Protein AF-0000000074014323 (afdb_homodimer)

pLDDT: mean 83.85, std 21.66, range [30.56, 98.88]

Radius of gyration: 38.54 Å; Cα contacts (8 Å, |Δi|>4): 521; chains: 2; bounding box: 103×103×105 Å

Secondary structure (DSSP, 8-state):
--HHHHHHHHTT-TT-EEEEEETTEEEEEEEEEETTTTEEEEEEE-SSSEEEEEE-HHHHHHHHHHTT---HHHHHHHHHHHHHHT-EEEEEETTEEEEEESSTTS-EEEEEEEPPHHHHHHHHHHHHHHHHHHHHHHHHHHHHHHHHHHHHHHHHHHHHHHHHHHT------------------------------------/--HHHHHHHHTT-TT-EEEEEETTEEEEEEEEEETTTTEEEEEEE-SSSEEEEEE-HHHHHHHHHHTT---HHHHHHHHHHHHHHT-EEEEEETTEEEEEESSTTS-EEEEEEEPPHHHHHHHHHHHHHHHHHHHHHHHHHHHHHHHHHHHHHHHHHHHHHHHHHHT------------------------------------

Nearest PDB structures (foldseek):
  3wtf-assembly1_B  TM=8.324E-01  e=3.194E-08  Homo sapiens
  3wtd-assembly1_B  TM=8.122E-01  e=1.272E-07  Homo sapiens
  8bhy-assembly1_M  TM=8.132E-01  e=3.018E-06  Homo sapiens
  7m3p-assembly1_A  TM=5.868E-01  e=3.018E-06  Homo sapiens
  6hxy-assembly1_B-2  TM=6.536E-01  e=4.786E-05  Danio rerio

Solvent-accessible surface area (backbone atoms only — not comparable to full-atom values): 23225 Å² total; per-residue (Å²): 130,54,71,59,46,50,51,34,53,72,48,58,49,40,71,41,70,43,76,44,75,60,87,94,42,54,34,41,36,37,31,35,66,38,78,91,77,55,23,43,32,46,37,39,28,57,53,76,56,34,27,36,38,75,31,40,69,69,51,47,52,52,57,27,55,76,69,74,40,87,48,65,70,58,50,42,41,51,50,40,52,21,49,74,69,62,33,60,49,75,48,78,61,92,62,35,32,37,40,36,41,34,55,90,95,68,49,45,78,42,78,22,32,59,48,51,73,70,53,32,46,51,52,46,30,50,51,45,54,49,34,53,51,48,34,54,50,44,52,52,51,37,52,52,52,50,50,52,39,52,51,53,53,52,52,50,54,51,53,54,52,48,51,55,56,64,67,56,60,77,74,75,72,75,71,73,76,72,78,78,69,84,68,76,80,75,76,76,70,83,74,78,79,78,78,77,82,77,80,82,82,77,132,130,54,72,59,46,50,50,35,53,72,48,58,49,41,71,41,69,43,75,44,74,60,87,93,43,56,35,40,35,37,31,34,67,38,77,92,77,53,22,42,32,47,37,39,28,58,53,76,57,34,27,36,39,77,31,40,68,69,52,46,50,50,56,27,55,76,71,75,39,89,48,65,67,58,50,42,41,50,52,39,51,21,50,74,69,62,32,59,47,75,47,77,60,92,63,34,34,38,40,35,40,34,55,91,96,69,49,44,77,43,76,22,33,59,48,52,74,70,54,32,46,50,52,46,30,50,49,45,54,48,31,53,50,48,37,53,52,46,51,52,52,36,51,54,52,50,50,53,37,51,51,53,50,52,51,50,54,51,53,54,53,50,50,56,57,64,66,54,60,78,72,75,70,74,72,74,77,71,78,81,69,86,72,78,82,77,80,78,73,82,76,80,80,81,75,79,85,78,75,89,77,81,134

Structure (mmCIF, N/CA/C/O backbone):
data_AF-0000000074014323-model_v1
#
loop_
_entity.id
_entity.type
_entity.pdbx_description
1 polymer 'Uncharacterized protein'
#
loop_
_atom_site.group_PDB
_atom_site.id
_atom_site.type_symbol
_atom_site.label_atom_id
_atom_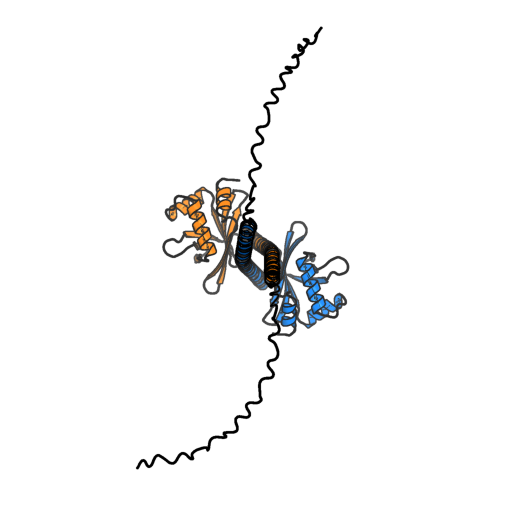site.label_alt_id
_atom_site.label_comp_id
_atom_site.label_asym_id
_atom_site.label_entity_id
_atom_site.label_seq_id
_atom_site.pdbx_PDB_ins_code
_atom_site.Cartn_x
_atom_site.Cartn_y
_atom_site.Cartn_z
_atom_site.occupancy
_atom_site.B_iso_or_equiv
_atom_site.auth_seq_id
_atom_site.auth_comp_id
_atom_site.auth_asym_id
_atom_site.auth_atom_id
_atom_site.pdbx_PDB_model_num
ATOM 1 N N . MET A 1 1 ? 26.891 -0.946 6.75 1 69.12 1 MET A N 1
ATOM 2 C CA . MET A 1 1 ? 26.188 -0.448 5.562 1 69.12 1 MET A CA 1
ATOM 3 C C . MET A 1 1 ? 27.188 0.106 4.547 1 69.12 1 MET A C 1
ATOM 5 O O . MET A 1 1 ? 28.094 0.86 4.91 1 69.12 1 MET A O 1
ATOM 9 N N . SER A 1 2 ? 27.094 -0.5 3.352 1 82.94 2 SER A N 1
ATOM 10 C CA . SER A 1 2 ? 28.031 -0.115 2.309 1 82.94 2 SER A CA 1
ATOM 11 C C . SER A 1 2 ? 27.812 1.324 1.858 1 82.94 2 SER A C 1
ATOM 13 O O . SER A 1 2 ? 26.766 1.92 2.168 1 82.94 2 SER A O 1
ATOM 15 N N . ALA A 1 3 ? 28.75 1.88 1.318 1 84.06 3 ALA A N 1
ATOM 16 C CA . ALA A 1 3 ? 28.672 3.236 0.786 1 84.06 3 ALA A CA 1
ATOM 17 C C . ALA A 1 3 ? 27.5 3.371 -0.188 1 84.06 3 ALA A C 1
ATOM 19 O O . ALA A 1 3 ? 26.797 4.387 -0.195 1 84.06 3 ALA A O 1
ATOM 20 N N . VAL A 1 4 ? 27.281 2.322 -0.884 1 87.38 4 VAL A N 1
ATOM 21 C CA . VAL A 1 4 ? 26.234 2.357 -1.887 1 87.38 4 VAL A CA 1
ATOM 22 C C . VAL A 1 4 ? 24.859 2.369 -1.198 1 87.38 4 VAL A C 1
ATOM 24 O O . VAL A 1 4 ? 23.969 3.123 -1.59 1 87.38 4 VAL A O 1
ATOM 27 N N . THR A 1 5 ? 24.734 1.613 -0.145 1 92 5 THR A N 1
ATOM 28 C CA . THR A 1 5 ? 23.484 1.59 0.609 1 92 5 THR A CA 1
ATOM 29 C C . THR A 1 5 ? 23.188 2.961 1.211 1 92 5 THR A C 1
ATOM 31 O O . THR A 1 5 ? 22.047 3.416 1.199 1 92 5 THR A O 1
ATOM 34 N N . ASN A 1 6 ? 24.203 3.582 1.636 1 93.06 6 ASN A N 1
ATOM 35 C CA . ASN A 1 6 ? 24.031 4.906 2.223 1 93.06 6 ASN A CA 1
ATOM 36 C C . ASN A 1 6 ? 23.547 5.922 1.191 1 93.06 6 ASN A C 1
ATOM 38 O O . ASN A 1 6 ? 22.672 6.734 1.479 1 93.06 6 ASN A O 1
ATOM 42 N N . ILE A 1 7 ? 24.141 5.871 0.043 1 94.56 7 ILE A N 1
ATOM 43 C CA . ILE A 1 7 ? 23.766 6.836 -0.985 1 94.56 7 ILE A CA 1
ATOM 44 C C . ILE A 1 7 ? 22.359 6.547 -1.478 1 94.56 7 ILE A C 1
ATOM 46 O O . ILE A 1 7 ? 21.594 7.469 -1.784 1 94.56 7 ILE A O 1
ATOM 50 N N . LEU A 1 8 ? 22.016 5.324 -1.576 1 96.12 8 LEU A N 1
ATOM 51 C CA . LEU A 1 8 ? 20.656 4.945 -1.989 1 96.12 8 LEU A CA 1
ATOM 52 C C . LEU A 1 8 ? 19.625 5.465 -1.002 1 96.12 8 LEU A C 1
ATOM 54 O O . LEU A 1 8 ? 18.562 5.961 -1.406 1 96.12 8 LEU A O 1
ATOM 58 N N . LYS A 1 9 ? 19.906 5.352 0.26 1 95.56 9 LYS A N 1
ATOM 59 C CA . LYS A 1 9 ? 19.016 5.84 1.306 1 95.56 9 LYS A CA 1
ATOM 60 C C . LYS A 1 9 ? 18.969 7.363 1.324 1 95.56 9 LYS A C 1
ATOM 62 O O . LYS A 1 9 ? 17.891 7.953 1.489 1 95.56 9 LYS A O 1
ATOM 67 N N . LYS A 1 10 ? 20.109 7.902 1.142 1 95.75 10 LYS A N 1
ATOM 68 C CA . LYS A 1 10 ? 20.172 9.359 1.099 1 95.75 10 LYS A CA 1
ATOM 69 C C . LYS A 1 10 ? 19.328 9.922 -0.043 1 95.75 10 LYS A C 1
ATOM 71 O O . LYS A 1 10 ? 18.656 10.938 0.121 1 95.75 10 LYS A O 1
ATOM 76 N N . CYS A 1 11 ? 19.391 9.242 -1.192 1 96.88 11 CYS A N 1
ATOM 77 C CA . CYS A 1 11 ? 18.641 9.688 -2.365 1 96.88 11 CYS A CA 1
ATOM 78 C C . CYS A 1 11 ? 17.203 9.172 -2.332 1 96.88 11 CYS A C 1
ATOM 80 O O . CYS A 1 11 ? 16.422 9.453 -3.234 1 96.88 11 CYS A O 1
ATOM 82 N N . GLN A 1 12 ? 16.812 8.359 -1.369 1 96.56 12 GLN A N 1
ATOM 83 C CA . GLN A 1 12 ? 15.469 7.855 -1.111 1 96.56 12 GLN A CA 1
ATOM 84 C C . GLN A 1 12 ? 14.961 7.012 -2.281 1 96.56 12 GLN A C 1
ATOM 86 O O . GLN A 1 12 ? 13.836 7.191 -2.738 1 96.56 12 GLN A O 1
ATOM 91 N N . VAL A 1 13 ? 15.844 6.16 -2.783 1 97.81 13 VAL A N 1
ATOM 92 C CA . VAL A 1 13 ? 15.445 5.297 -3.893 1 97.81 13 VAL A CA 1
ATOM 93 C C . VAL A 1 13 ? 15.43 3.842 -3.434 1 97.81 13 VAL A C 1
ATOM 95 O O . VAL A 1 13 ? 15.25 2.93 -4.246 1 97.81 13 VAL A O 1
ATOM 98 N N . ASP A 1 14 ? 15.547 3.568 -2.154 1 96.44 14 ASP A N 1
ATOM 99 C CA . ASP A 1 14 ? 15.664 2.223 -1.6 1 96.44 14 ASP A CA 1
ATOM 100 C C . ASP A 1 14 ? 14.297 1.555 -1.489 1 96.44 14 ASP A C 1
ATOM 102 O O . ASP A 1 14 ? 14.203 0.338 -1.314 1 96.44 14 ASP A O 1
ATOM 106 N N . SER A 1 15 ? 13.227 2.387 -1.6 1 97 15 SER A N 1
ATOM 107 C CA . SER A 1 15 ? 11.898 1.809 -1.414 1 97 15 SER A CA 1
ATOM 108 C C . SER A 1 15 ? 10.836 2.619 -2.146 1 97 15 SER A C 1
ATOM 110 O O . SER A 1 15 ? 9.797 2.959 -1.569 1 97 15 SER A O 1
ATOM 112 N N . VAL A 1 16 ? 11.016 2.848 -3.428 1 98 16 VAL A N 1
ATOM 113 C CA . VAL A 1 16 ? 10.055 3.609 -4.215 1 98 16 VAL A CA 1
ATOM 114 C C . VAL A 1 16 ? 9.164 2.656 -5.008 1 98 16 VAL A C 1
ATOM 116 O O . VAL A 1 16 ? 9.539 1.505 -5.246 1 98 16 VAL A O 1
ATOM 119 N N . HIS A 1 17 ? 7.988 3.137 -5.383 1 98.5 17 HIS A N 1
ATOM 120 C CA . HIS A 1 17 ? 7.098 2.352 -6.23 1 98.5 17 HIS A CA 1
ATOM 121 C C . HIS A 1 17 ? 6.199 3.254 -7.07 1 98.5 17 HIS A C 1
ATOM 123 O O . HIS A 1 17 ? 6.004 4.426 -6.738 1 98.5 17 HIS A O 1
ATOM 129 N N . ARG A 1 18 ? 5.758 2.686 -8.211 1 98.25 18 ARG A N 1
ATOM 130 C CA . ARG A 1 18 ? 4.82 3.373 -9.094 1 98.25 18 ARG A CA 1
ATOM 131 C C . ARG A 1 18 ? 4.094 2.385 -10 1 98.25 18 ARG A C 1
ATOM 133 O O . ARG A 1 18 ? 4.707 1.458 -10.531 1 98.25 18 ARG A O 1
ATOM 140 N N . SER A 1 19 ? 2.822 2.584 -10.078 1 97.81 19 SER A N 1
ATOM 141 C CA . SER A 1 19 ? 2.061 1.789 -11.039 1 97.81 19 SER A CA 1
ATOM 142 C C . SER A 1 19 ? 2.043 2.449 -12.414 1 97.81 19 SER A C 1
ATOM 144 O O . SER A 1 19 ? 1.96 3.674 -12.516 1 97.81 19 SER A O 1
ATOM 146 N N . ILE A 1 20 ? 2.131 1.597 -13.383 1 97.12 20 ILE A N 1
ATOM 147 C CA . ILE A 1 20 ? 2.07 2.107 -14.742 1 97.12 20 ILE A CA 1
ATOM 148 C C . ILE A 1 20 ? 1.106 1.26 -15.57 1 97.12 20 ILE A C 1
ATOM 150 O O . ILE A 1 20 ? 0.824 0.112 -15.227 1 97.12 20 ILE A O 1
ATOM 154 N N . GLU A 1 21 ? 0.604 1.88 -16.594 1 95.88 21 GLU A N 1
ATOM 155 C CA . GLU A 1 21 ? -0.264 1.175 -17.531 1 95.88 21 GLU A CA 1
ATOM 156 C C . GLU A 1 21 ? 0.41 1.01 -18.891 1 95.88 21 GLU A C 1
ATOM 158 O O . GLU A 1 21 ? 1.028 1.946 -19.406 1 95.88 21 GLU A O 1
ATOM 163 N N . ASN A 1 22 ? 0.444 -0.133 -19.391 1 94.12 22 ASN A N 1
ATOM 164 C CA . ASN A 1 22 ? 0.916 -0.488 -20.734 1 94.12 22 ASN A CA 1
ATOM 165 C C . ASN A 1 22 ? -0.165 -1.205 -21.531 1 94.12 22 ASN A C 1
ATOM 167 O O . ASN A 1 22 ? -0.277 -2.432 -21.469 1 94.12 22 ASN A O 1
ATOM 171 N N . GLY A 1 23 ? -0.878 -0.447 -22.344 1 91.19 23 GLY A N 1
ATOM 172 C CA . GLY A 1 23 ? -2.088 -0.997 -22.938 1 91.19 23 GLY A CA 1
ATOM 173 C C . GLY A 1 23 ? -3.146 -1.349 -21.906 1 91.19 23 GLY A C 1
ATOM 174 O O . GLY A 1 23 ? -3.586 -0.49 -21.141 1 91.19 23 GLY A O 1
ATOM 175 N N . ARG A 1 24 ? -3.52 -2.594 -21.922 1 90.88 24 ARG A N 1
ATOM 176 C CA . ARG A 1 24 ? -4.57 -3.031 -21 1 90.88 24 ARG A CA 1
ATOM 177 C C . ARG A 1 24 ? -3.98 -3.654 -19.75 1 90.88 24 ARG A C 1
ATOM 179 O O . ARG A 1 24 ? -4.719 -4.121 -18.875 1 90.88 24 ARG A O 1
ATOM 186 N N . GLN A 1 25 ? -2.715 -3.65 -19.672 1 94.5 25 GLN A N 1
ATOM 187 C CA . GLN A 1 25 ? -2.066 -4.301 -18.547 1 94.5 25 GLN A CA 1
ATOM 188 C C . GLN A 1 25 ? -1.493 -3.27 -17.578 1 94.5 25 GLN A C 1
ATOM 190 O O . GLN A 1 25 ? -1.015 -2.213 -17.984 1 94.5 25 GLN A O 1
ATOM 195 N N . LYS A 1 26 ? -1.611 -3.584 -16.359 1 97.12 26 LYS A N 1
ATOM 196 C CA . LYS A 1 26 ? -1.029 -2.76 -15.297 1 97.12 26 LYS A CA 1
ATOM 197 C C . LYS A 1 26 ? 0.224 -3.41 -14.719 1 97.12 26 LYS A C 1
ATOM 199 O O . LYS A 1 26 ? 0.269 -4.629 -14.539 1 97.12 26 LYS A O 1
ATOM 204 N N . PHE A 1 27 ? 1.185 -2.561 -14.453 1 98.5 27 PHE A N 1
ATOM 205 C CA . PHE A 1 27 ? 2.422 -3.021 -13.836 1 98.5 27 PHE A CA 1
ATOM 206 C C . PHE A 1 27 ? 2.773 -2.168 -12.617 1 98.5 27 PHE A C 1
ATOM 208 O O . PHE A 1 27 ? 2.447 -0.98 -12.578 1 98.5 27 PHE A O 1
ATOM 215 N N . LEU A 1 28 ? 3.375 -2.812 -11.695 1 98.75 28 LEU A N 1
ATOM 216 C CA . LEU A 1 28 ? 3.959 -2.104 -10.562 1 98.75 28 LEU A CA 1
ATOM 217 C C . LEU A 1 28 ? 5.484 -2.146 -10.617 1 98.75 28 LEU A C 1
ATOM 219 O O . LEU A 1 28 ? 6.074 -3.225 -10.727 1 98.75 28 LEU A O 1
ATOM 223 N N . CYS A 1 29 ? 6.043 -0.993 -10.641 1 98.88 29 CYS A N 1
ATOM 224 C CA . CYS A 1 29 ? 7.492 -0.854 -10.539 1 98.88 29 CYS A CA 1
ATOM 225 C C . CYS A 1 29 ? 7.906 -0.47 -9.125 1 98.88 29 CYS A C 1
ATOM 227 O O . CYS A 1 29 ? 7.32 0.43 -8.523 1 98.88 29 CYS A O 1
ATOM 229 N N . PHE A 1 30 ? 8.914 -1.229 -8.609 1 98.75 30 PHE A N 1
ATOM 230 C CA . PHE A 1 30 ? 9.359 -0.822 -7.281 1 98.75 30 PHE A CA 1
ATOM 231 C C . PHE A 1 30 ? 10.812 -1.217 -7.055 1 98.75 30 PHE A C 1
ATOM 233 O O . PHE A 1 30 ? 11.375 -2.002 -7.82 1 98.75 30 PHE A O 1
ATOM 240 N N . THR A 1 31 ? 11.43 -0.579 -6.051 1 98.75 31 THR A N 1
ATOM 241 C CA . THR A 1 31 ? 12.82 -0.859 -5.707 1 98.75 31 THR A CA 1
ATOM 242 C C . THR A 1 31 ? 12.938 -1.346 -4.266 1 98.75 31 THR A C 1
ATOM 244 O O . THR A 1 31 ? 12.031 -1.136 -3.461 1 98.75 31 THR A O 1
ATOM 247 N N . ARG A 1 32 ? 13.953 -2.023 -4.012 1 97.62 32 ARG A N 1
ATOM 248 C CA . ARG A 1 32 ? 14.281 -2.412 -2.646 1 97.62 32 ARG A CA 1
ATOM 249 C C . ARG A 1 32 ? 15.781 -2.635 -2.488 1 97.62 32 ARG A C 1
ATOM 251 O O . ARG A 1 32 ? 16.516 -2.688 -3.479 1 97.62 32 ARG A O 1
ATOM 258 N N . LEU A 1 33 ? 16.188 -2.756 -1.274 1 96.38 33 LEU A N 1
ATOM 259 C CA . LEU A 1 33 ? 17.578 -3.051 -0.959 1 96.38 33 LEU A CA 1
ATOM 260 C C . LEU A 1 33 ? 17.75 -4.516 -0.567 1 96.38 33 LEU A C 1
ATOM 262 O O . LEU A 1 33 ? 16.938 -5.062 0.175 1 96.38 33 LEU A O 1
ATOM 266 N N . GLU A 1 34 ? 18.688 -5.129 -1.196 1 93.75 34 GLU A N 1
ATOM 267 C CA . GLU A 1 34 ? 19.078 -6.465 -0.763 1 93.75 34 GLU A CA 1
ATOM 268 C C . GLU A 1 34 ? 20.156 -6.395 0.321 1 93.75 34 GLU A C 1
ATOM 270 O O . GLU A 1 34 ? 21.297 -6.012 0.05 1 93.75 34 GLU A O 1
ATOM 275 N N . GLU A 1 35 ? 19.781 -6.816 1.411 1 85.31 35 GLU A N 1
ATOM 276 C CA . GLU A 1 35 ? 20.656 -6.637 2.568 1 85.31 35 GLU A CA 1
ATOM 277 C C . GLU A 1 35 ? 21.844 -7.602 2.525 1 85.31 35 GLU A C 1
ATOM 279 O O . GLU A 1 35 ? 22.922 -7.293 3.027 1 85.31 35 GLU A O 1
ATOM 284 N N . ALA A 1 36 ? 21.609 -8.75 1.96 1 86.62 36 ALA A N 1
ATOM 285 C CA . ALA A 1 36 ? 22.641 -9.781 1.966 1 86.62 36 ALA A CA 1
ATOM 286 C C . ALA A 1 36 ? 23.906 -9.305 1.241 1 86.62 36 ALA A C 1
ATOM 288 O O . ALA A 1 36 ? 25.016 -9.586 1.671 1 86.62 36 ALA A O 1
ATOM 289 N N . ASP A 1 37 ? 23.766 -8.492 0.177 1 89 37 ASP A N 1
ATOM 290 C CA . ASP A 1 37 ? 24.938 -8.102 -0.606 1 89 37 ASP A CA 1
ATOM 291 C C . ASP A 1 37 ? 24.922 -6.605 -0.904 1 89 37 ASP A C 1
ATOM 293 O O . ASP A 1 37 ? 25.688 -6.125 -1.738 1 89 37 ASP A O 1
ATOM 297 N N . ASP A 1 38 ? 23.953 -5.91 -0.269 1 89.75 38 ASP A N 1
ATOM 298 C CA . ASP A 1 38 ? 23.844 -4.457 -0.355 1 89.75 38 ASP A CA 1
ATOM 299 C C . ASP A 1 38 ? 23.578 -4.012 -1.79 1 89.75 38 ASP A C 1
ATOM 301 O O . ASP A 1 38 ? 24.125 -3.01 -2.252 1 89.75 38 ASP A O 1
ATOM 305 N N . SER A 1 39 ? 22.906 -4.793 -2.469 1 94.62 39 SER A N 1
ATOM 306 C CA . SER A 1 39 ? 22.578 -4.453 -3.85 1 94.62 39 SER A CA 1
ATOM 307 C C . SER A 1 39 ? 21.219 -3.775 -3.947 1 94.62 39 SER A C 1
ATOM 309 O O . SER A 1 39 ? 20.375 -3.92 -3.051 1 94.62 39 SER A O 1
ATOM 311 N N . TRP A 1 40 ? 21.141 -2.932 -4.977 1 97.56 40 TRP A N 1
ATOM 312 C CA . TRP A 1 40 ? 19.891 -2.273 -5.324 1 97.56 40 TRP A CA 1
ATOM 313 C C . TRP A 1 40 ? 19.078 -3.127 -6.289 1 97.56 40 TRP A C 1
ATOM 315 O O . TRP A 1 40 ? 19.594 -3.631 -7.281 1 97.56 40 TRP A O 1
ATOM 325 N N . VAL A 1 41 ? 17.828 -3.383 -5.949 1 98.38 41 VAL A N 1
ATOM 326 C CA . VAL A 1 41 ? 17 -4.25 -6.781 1 98.38 41 VAL A CA 1
ATOM 327 C C . VAL A 1 41 ? 15.875 -3.434 -7.418 1 98.38 41 VAL A C 1
ATOM 329 O O . VAL A 1 41 ? 15.188 -2.674 -6.734 1 98.38 41 VAL A O 1
ATOM 332 N N . VAL A 1 42 ? 15.789 -3.539 -8.703 1 98.69 42 VAL A N 1
ATOM 333 C CA . VAL A 1 42 ? 14.688 -2.949 -9.461 1 98.69 42 VAL A CA 1
ATOM 334 C C . VAL A 1 42 ? 13.742 -4.047 -9.938 1 98.69 42 VAL A C 1
ATOM 336 O O . VAL A 1 42 ? 14.172 -5.023 -10.555 1 98.69 42 VAL A O 1
ATOM 339 N N . VAL A 1 43 ? 12.469 -3.852 -9.594 1 98.88 43 VAL A N 1
ATOM 340 C CA . VAL A 1 43 ? 11.516 -4.93 -9.828 1 98.88 43 VAL A CA 1
ATOM 341 C C . VAL A 1 43 ? 10.289 -4.383 -10.555 1 98.88 43 VAL A C 1
ATOM 343 O O . VAL A 1 43 ? 9.828 -3.277 -10.266 1 98.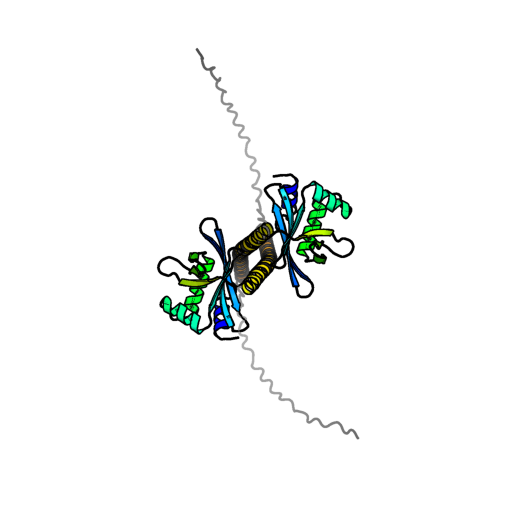88 43 VAL A O 1
ATOM 346 N N . VAL A 1 44 ? 9.781 -5.121 -11.484 1 98.81 44 VAL A N 1
ATOM 347 C CA . VAL A 1 44 ? 8.492 -4.863 -12.117 1 98.81 44 VAL A CA 1
ATOM 348 C C . VAL A 1 44 ? 7.621 -6.117 -12.039 1 98.81 44 VAL A C 1
ATOM 350 O O . VAL A 1 44 ? 8.102 -7.23 -12.258 1 98.81 44 VAL A O 1
ATOM 353 N N . THR A 1 45 ? 6.387 -5.926 -11.695 1 98.31 45 THR A N 1
ATOM 354 C CA . THR A 1 45 ? 5.465 -7.055 -11.625 1 98.31 45 THR A CA 1
ATOM 355 C C . THR A 1 45 ? 4.098 -6.672 -12.188 1 98.31 45 THR A C 1
ATOM 357 O O . THR A 1 45 ? 3.672 -5.52 -12.07 1 98.31 45 THR A O 1
ATOM 360 N N . ASP A 1 46 ? 3.453 -7.574 -12.773 1 96.31 46 ASP A N 1
ATOM 361 C CA . ASP A 1 46 ? 2.064 -7.383 -13.18 1 96.31 46 ASP A CA 1
ATOM 362 C C . ASP A 1 46 ? 1.105 -7.973 -12.148 1 96.31 46 ASP A C 1
ATOM 364 O O . ASP A 1 46 ? -0.095 -8.086 -12.406 1 96.31 46 ASP A O 1
ATOM 368 N N . GLY A 1 47 ? 1.642 -8.344 -11.062 1 95 47 GLY A N 1
ATOM 369 C CA . GLY A 1 47 ? 0.854 -8.969 -10.016 1 95 47 GLY A CA 1
ATOM 370 C C . GLY A 1 47 ? 0.935 -10.484 -10.031 1 95 47 GLY A C 1
ATOM 371 O O . GLY A 1 47 ? 0.502 -11.141 -9.078 1 95 47 GLY A O 1
ATOM 372 N N . VAL A 1 48 ? 1.504 -11.062 -11.078 1 93 48 VAL A N 1
ATOM 373 C CA . VAL A 1 48 ? 1.648 -12.508 -11.234 1 93 48 VAL A CA 1
ATOM 374 C C . VAL A 1 48 ? 3.104 -12.852 -11.539 1 93 48 VAL A C 1
ATOM 376 O O . VAL A 1 48 ? 3.754 -13.57 -10.781 1 93 48 VAL A O 1
ATOM 379 N N . ASP A 1 49 ? 3.562 -12.336 -12.578 1 95.31 49 ASP A N 1
ATOM 380 C CA . ASP A 1 49 ? 4.961 -12.516 -12.953 1 95.31 49 ASP A CA 1
ATOM 381 C C . ASP A 1 49 ? 5.82 -11.359 -12.438 1 95.31 49 ASP A C 1
ATOM 383 O O . ASP A 1 49 ? 5.297 -10.289 -12.117 1 95.31 49 ASP A O 1
ATOM 387 N N . VAL A 1 50 ? 7.098 -11.688 -12.312 1 98 50 VAL A N 1
ATOM 388 C CA . VAL A 1 50 ? 8.031 -10.703 -11.766 1 98 50 VAL A CA 1
ATOM 389 C C . VAL A 1 50 ? 9.273 -10.633 -12.648 1 98 50 VAL A C 1
ATOM 391 O O . VAL A 1 50 ? 9.805 -11.656 -13.078 1 98 50 VAL A O 1
ATOM 394 N N . TRP A 1 51 ? 9.625 -9.422 -13.008 1 98.69 51 TRP A N 1
ATOM 395 C CA . TRP A 1 51 ? 10.906 -9.133 -13.648 1 98.69 51 TRP A CA 1
ATOM 396 C C . TRP A 1 51 ? 11.797 -8.305 -12.734 1 98.69 51 TRP A C 1
ATOM 398 O O . TRP A 1 51 ? 11.328 -7.355 -12.094 1 98.69 51 TRP A O 1
ATOM 408 N N . LYS A 1 52 ? 13.031 -8.727 -12.664 1 98.69 52 LYS A N 1
ATOM 409 C CA . LYS A 1 52 ? 13.875 -7.965 -11.75 1 98.69 52 LYS A CA 1
ATOM 410 C C . LYS A 1 52 ? 15.344 -8.016 -12.18 1 98.69 52 LYS A C 1
ATOM 412 O O . LYS A 1 52 ? 15.719 -8.844 -13.016 1 98.69 52 LYS A O 1
ATOM 417 N N . ASN A 1 53 ? 16.078 -7.07 -11.75 1 98.38 53 ASN A N 1
ATOM 418 C CA . ASN A 1 53 ? 17.531 -7.07 -11.828 1 98.38 53 ASN A CA 1
ATOM 419 C C . ASN A 1 53 ? 18.156 -6.426 -10.594 1 98.38 53 ASN A C 1
ATOM 421 O O . ASN A 1 53 ? 17.516 -5.602 -9.93 1 98.38 53 ASN A O 1
ATOM 425 N N . GLU A 1 54 ? 19.328 -6.918 -10.281 1 97.44 54 GLU A N 1
ATOM 426 C CA . GLU A 1 54 ? 20.062 -6.438 -9.117 1 97.44 54 GLU A CA 1
ATOM 427 C C . GLU A 1 54 ? 21.312 -5.664 -9.539 1 97.44 54 GLU A C 1
ATOM 429 O O . GLU A 1 54 ? 22 -6.055 -10.477 1 97.44 54 GLU A O 1
ATOM 434 N N . TYR A 1 55 ? 21.578 -4.602 -8.828 1 97.12 55 TYR A N 1
ATOM 435 C CA . TYR A 1 55 ? 22.688 -3.717 -9.172 1 97.12 55 TYR A CA 1
ATOM 436 C C . TYR A 1 55 ? 23.594 -3.486 -7.969 1 97.12 55 TYR A C 1
ATOM 438 O O . TYR A 1 55 ? 23.188 -2.848 -6.992 1 97.12 55 TYR A O 1
ATOM 446 N N . ASP A 1 56 ? 24.719 -4.043 -8.086 1 94.31 56 ASP A N 1
ATOM 447 C CA . ASP A 1 56 ? 25.734 -3.664 -7.105 1 94.31 56 ASP A CA 1
ATOM 448 C C . ASP A 1 56 ? 26.406 -2.346 -7.484 1 94.31 56 ASP A C 1
ATOM 450 O O . ASP A 1 56 ? 26 -1.692 -8.445 1 94.31 56 ASP A O 1
ATOM 454 N N . GLU A 1 57 ? 27.375 -2.004 -6.73 1 91.62 57 GLU A N 1
ATOM 455 C CA . GLU A 1 57 ? 28.016 -0.709 -6.934 1 91.62 57 GLU A CA 1
ATOM 456 C C . GLU A 1 57 ? 28.578 -0.583 -8.352 1 91.62 57 GLU A C 1
ATOM 458 O O . GLU A 1 57 ? 28.406 0.449 -9 1 91.62 57 GLU A O 1
ATOM 463 N N . GLU A 1 58 ? 29.25 -1.621 -8.805 1 93.69 58 GLU A N 1
ATOM 464 C CA . GLU A 1 58 ? 29.844 -1.601 -10.141 1 93.69 58 GLU A CA 1
ATOM 465 C C . GLU A 1 58 ? 28.766 -1.503 -11.219 1 93.69 58 GLU A C 1
ATOM 467 O O . GLU A 1 58 ? 28.922 -0.756 -12.188 1 93.69 58 GLU A O 1
ATOM 472 N N . ALA A 1 59 ? 27.688 -2.236 -11.07 1 95.25 59 ALA A N 1
ATOM 473 C CA . ALA A 1 59 ? 26.594 -2.227 -12.031 1 95.25 59 ALA A CA 1
ATOM 474 C C . ALA A 1 59 ? 25.906 -0.862 -12.062 1 95.25 59 ALA A C 1
ATOM 476 O O . ALA A 1 59 ? 25.484 -0.402 -13.125 1 95.25 59 ALA A O 1
ATOM 477 N N . LEU A 1 60 ? 25.812 -0.217 -10.953 1 95 60 LEU A N 1
ATOM 478 C CA . LEU A 1 60 ? 25.203 1.111 -10.883 1 95 60 LEU A CA 1
ATOM 479 C C . LEU A 1 60 ? 26.078 2.139 -11.594 1 95 60 LEU A C 1
ATOM 481 O O . LEU A 1 60 ? 25.562 3.01 -12.305 1 95 60 LEU A O 1
ATOM 485 N N . LYS A 1 61 ? 27.328 1.968 -11.375 1 93.38 61 LYS A N 1
ATOM 486 C CA . LYS A 1 61 ? 28.25 2.852 -12.07 1 93.38 61 LYS A CA 1
ATOM 487 C C . LYS A 1 61 ? 28.156 2.666 -13.586 1 93.38 61 LYS A C 1
ATOM 489 O O . LYS A 1 61 ? 28.219 3.641 -14.336 1 93.38 61 LYS A O 1
ATOM 494 N N . ALA A 1 62 ? 28.031 1.449 -13.984 1 95.19 62 ALA A N 1
ATOM 495 C CA . ALA A 1 62 ? 27.875 1.156 -15.406 1 95.19 62 ALA A CA 1
ATOM 496 C C . ALA A 1 62 ? 26.594 1.786 -15.953 1 95.19 62 ALA A C 1
ATOM 498 O O . ALA A 1 62 ? 26.562 2.27 -17.094 1 95.19 62 ALA A O 1
ATOM 499 N N . GLN A 1 63 ? 25.5 1.753 -15.188 1 95.19 63 GLN A N 1
ATOM 500 C CA . GLN A 1 63 ? 24.25 2.395 -15.57 1 95.19 63 GLN A CA 1
ATOM 501 C C . GLN A 1 63 ? 24.438 3.898 -15.758 1 95.19 63 GLN A C 1
ATOM 503 O O . GLN A 1 63 ? 23.906 4.484 -16.703 1 95.19 63 GLN A O 1
ATOM 508 N N . CYS A 1 64 ? 25.188 4.496 -14.875 1 93.81 64 CYS A N 1
ATOM 509 C CA . CYS A 1 64 ? 25.5 5.918 -14.953 1 93.81 64 CYS A CA 1
ATOM 510 C C . CYS A 1 64 ? 26.25 6.238 -16.25 1 93.81 64 CYS A C 1
ATOM 512 O O . CYS A 1 64 ? 25.922 7.207 -16.938 1 93.81 64 CYS A O 1
ATOM 514 N N . ASP A 1 65 ? 27.172 5.414 -16.531 1 94.5 65 ASP A N 1
ATOM 515 C CA . ASP A 1 65 ? 28.016 5.629 -17.703 1 94.5 65 ASP A CA 1
ATOM 516 C C . ASP A 1 65 ? 27.188 5.559 -19 1 94.5 65 ASP A C 1
ATOM 518 O O . ASP A 1 65 ? 27.469 6.273 -19.953 1 94.5 65 ASP A O 1
ATOM 522 N N . LEU A 1 66 ? 26.203 4.707 -19.031 1 93.06 66 LEU A N 1
ATOM 523 C CA . LEU A 1 66 ? 25.375 4.512 -20.203 1 93.06 66 LEU A CA 1
ATOM 524 C C . LEU A 1 66 ? 24.656 5.805 -20.578 1 93.06 66 LEU A C 1
ATOM 526 O O . LEU A 1 66 ? 24.312 6.016 -21.75 1 93.06 66 LEU A O 1
ATOM 530 N N . VAL A 1 67 ? 24.422 6.668 -19.609 1 93.5 67 VAL A N 1
ATOM 531 C CA . VAL A 1 67 ? 23.672 7.895 -19.875 1 93.5 67 VAL A CA 1
ATOM 532 C C . VAL A 1 67 ? 24.562 9.109 -19.641 1 93.5 67 VAL A C 1
ATOM 534 O O . VAL A 1 67 ? 24.078 10.234 -19.516 1 93.5 67 VAL A O 1
ATOM 537 N N . SER A 1 68 ? 25.875 8.984 -19.453 1 93.06 68 SER A N 1
ATOM 538 C CA . SER A 1 68 ? 26.891 10.023 -19.328 1 93.06 68 SER A CA 1
ATOM 539 C C . SER A 1 68 ? 26.656 10.891 -18.109 1 93.06 68 SER A C 1
ATOM 541 O O . SER A 1 68 ? 26.766 12.117 -18.172 1 93.06 68 SER A O 1
ATOM 543 N N . ILE A 1 69 ? 26.234 10.18 -17 1 92.81 69 ILE A N 1
ATOM 544 C CA . ILE A 1 69 ? 26.141 10.844 -15.703 1 92.81 69 ILE A CA 1
ATOM 545 C C . ILE A 1 69 ? 27.266 10.375 -14.797 1 92.81 69 ILE A C 1
ATOM 547 O O . ILE A 1 69 ? 27.406 9.18 -14.516 1 92.81 69 ILE A O 1
ATOM 551 N N . SER A 1 70 ? 28.047 11.281 -14.305 1 90.75 70 SER A N 1
ATOM 552 C CA . SER A 1 70 ? 29.25 10.914 -13.562 1 90.75 70 SER A CA 1
ATOM 553 C C . SER A 1 70 ? 28.953 10.688 -12.094 1 90.75 70 SER A C 1
ATOM 555 O O . SER A 1 70 ? 29.547 9.82 -11.453 1 90.75 70 SER A O 1
ATOM 557 N N . GLN A 1 71 ? 28.047 11.445 -11.602 1 93.38 71 GLN A N 1
ATOM 558 C CA . GLN A 1 71 ? 27.766 11.375 -10.172 1 93.38 71 GLN A CA 1
ATOM 559 C C . GLN A 1 71 ? 26.562 10.484 -9.883 1 93.38 71 GLN A C 1
ATOM 561 O O . GLN A 1 71 ? 25.453 10.75 -10.367 1 93.38 71 GLN A O 1
ATOM 566 N N . LEU A 1 72 ? 26.797 9.547 -9.039 1 94.12 72 LEU A N 1
ATOM 567 C CA . LEU A 1 72 ? 25.766 8.578 -8.719 1 94.12 72 LEU A CA 1
ATOM 568 C C . LEU A 1 72 ? 24.562 9.258 -8.078 1 94.12 72 LEU A C 1
ATOM 570 O O . LEU A 1 72 ? 23.422 8.898 -8.359 1 94.12 72 LEU A O 1
ATOM 574 N N . ASP A 1 73 ? 24.812 10.219 -7.219 1 95.06 73 ASP A N 1
ATOM 575 C CA . ASP A 1 73 ? 23.719 10.891 -6.531 1 95.06 73 ASP A CA 1
ATOM 576 C C . ASP A 1 73 ? 22.828 11.633 -7.523 1 95.06 73 ASP A C 1
ATOM 578 O O . ASP A 1 73 ? 21.594 11.664 -7.359 1 95.06 73 ASP A O 1
ATOM 582 N N . VAL A 1 74 ? 23.453 12.141 -8.531 1 94.75 74 VAL A N 1
ATOM 583 C CA . VAL A 1 74 ? 22.703 12.828 -9.57 1 94.75 74 VAL A CA 1
ATOM 584 C C . VAL A 1 74 ? 21.844 11.828 -10.344 1 94.75 74 VAL A C 1
ATOM 586 O O . VAL A 1 74 ? 20.672 12.078 -10.617 1 94.75 74 VAL A O 1
ATOM 589 N N . PHE A 1 75 ? 22.438 10.781 -10.664 1 96.06 75 PHE A N 1
ATOM 590 C CA . PHE A 1 75 ? 21.75 9.695 -11.367 1 96.06 75 PHE A CA 1
ATOM 591 C C . PHE A 1 75 ? 20.547 9.227 -10.578 1 96.06 75 PHE A C 1
ATOM 593 O O . PHE A 1 75 ? 19.438 9.141 -11.125 1 96.06 75 PHE A O 1
ATOM 600 N N . LEU A 1 76 ? 20.672 9.023 -9.297 1 97.19 76 LEU A N 1
ATOM 601 C CA . LEU A 1 76 ? 19.625 8.477 -8.43 1 97.19 76 LEU A CA 1
ATOM 602 C C . LEU A 1 76 ? 18.531 9.508 -8.172 1 97.19 76 LEU A C 1
ATOM 604 O O . LEU A 1 76 ? 17.359 9.164 -8.078 1 97.19 76 LEU A O 1
ATOM 608 N N . THR A 1 77 ? 18.922 10.688 -8.078 1 96.38 77 THR A N 1
ATOM 609 C CA . THR A 1 77 ? 17.938 11.75 -7.902 1 96.38 77 THR A CA 1
ATOM 610 C C . THR A 1 77 ? 17.047 11.883 -9.141 1 96.38 77 THR A C 1
ATOM 612 O O . THR A 1 77 ? 15.836 12.086 -9.023 1 96.38 77 THR A O 1
ATOM 615 N N . ARG A 1 78 ? 17.672 11.758 -10.25 1 94.81 78 ARG A N 1
ATOM 616 C CA . ARG A 1 78 ? 16.906 11.773 -11.492 1 94.81 78 ARG A CA 1
ATOM 617 C C . ARG A 1 78 ? 15.953 10.586 -11.562 1 94.81 78 ARG A C 1
ATOM 619 O O . ARG A 1 78 ? 14.797 10.734 -11.984 1 94.81 78 ARG A O 1
ATOM 626 N N . PHE A 1 79 ? 16.453 9.508 -11.195 1 96.88 79 PHE A N 1
ATOM 627 C CA . PHE A 1 79 ? 15.641 8.297 -11.133 1 96.88 79 PHE A CA 1
ATOM 628 C C . PHE A 1 79 ? 14.422 8.523 -10.242 1 96.88 79 PHE A C 1
ATOM 630 O O . PHE A 1 79 ? 13.289 8.258 -10.648 1 96.88 79 PHE A O 1
ATOM 637 N N . ARG A 1 80 ? 14.633 9.031 -9.117 1 97 80 ARG A N 1
ATOM 638 C CA . ARG A 1 80 ? 13.578 9.266 -8.133 1 97 80 ARG A CA 1
ATOM 639 C C . ARG A 1 80 ? 12.562 10.273 -8.656 1 97 80 ARG A C 1
ATOM 641 O O . ARG A 1 80 ? 11.352 10.078 -8.5 1 97 80 ARG A O 1
ATOM 648 N N . SER A 1 81 ? 13.047 11.281 -9.234 1 95.19 81 SER A N 1
ATOM 649 C CA . SER A 1 81 ? 12.172 12.32 -9.758 1 95.19 81 SER A CA 1
ATOM 650 C C . SER A 1 81 ? 11.281 11.781 -10.875 1 95.19 81 SER A C 1
ATOM 652 O O . SER A 1 81 ? 10.086 12.102 -10.93 1 95.19 81 SER A O 1
ATOM 654 N N . SER A 1 82 ? 11.82 11.016 -11.719 1 95.81 82 SER A N 1
ATOM 655 C CA . SER A 1 82 ? 11.062 10.422 -12.812 1 95.81 82 SER A CA 1
ATOM 656 C C . SER A 1 82 ? 10.023 9.43 -12.289 1 95.81 82 SER A C 1
ATOM 658 O O . SER A 1 82 ? 8.914 9.352 -12.812 1 95.81 82 SER A O 1
ATOM 660 N N . PHE A 1 83 ? 10.422 8.734 -11.273 1 95.06 83 PHE A N 1
ATOM 661 C CA . PHE A 1 83 ? 9.516 7.797 -10.633 1 95.06 83 PHE A CA 1
ATOM 662 C C . PHE A 1 83 ? 8.328 8.523 -10.016 1 95.06 83 PHE A C 1
ATOM 664 O O . PHE A 1 83 ? 7.18 8.125 -10.195 1 95.06 83 PHE A O 1
ATOM 671 N N . ALA A 1 84 ? 8.664 9.539 -9.367 1 93.12 84 ALA A N 1
ATOM 672 C CA . ALA A 1 84 ? 7.633 10.336 -8.703 1 93.12 84 ALA A CA 1
ATOM 673 C C . ALA A 1 84 ? 6.695 10.977 -9.727 1 93.12 84 ALA A C 1
ATOM 675 O O . ALA A 1 84 ? 5.488 11.086 -9.492 1 93.12 84 ALA A O 1
ATOM 676 N N . ALA A 1 85 ? 7.234 11.266 -10.867 1 93.25 85 ALA A N 1
ATOM 677 C CA . ALA A 1 85 ? 6.461 11.953 -11.898 1 93.25 85 ALA A CA 1
ATOM 678 C C . ALA A 1 85 ? 5.664 10.961 -12.742 1 93.25 85 ALA A C 1
ATOM 680 O O . ALA A 1 85 ? 4.824 11.359 -13.547 1 93.25 85 ALA A O 1
ATOM 681 N N . GLY A 1 86 ? 5.949 9.719 -12.547 1 94.25 86 GLY A N 1
ATOM 682 C CA . GLY A 1 86 ? 5.246 8.703 -13.312 1 94.25 86 GLY A CA 1
ATOM 683 C C . GLY A 1 86 ? 5.73 8.602 -14.75 1 94.25 86 GLY A C 1
ATOM 684 O O . GLY A 1 86 ? 4.992 8.148 -15.625 1 94.25 86 GLY A O 1
ATOM 685 N N . GLU A 1 87 ? 6.945 9.07 -14.938 1 96.31 87 GLU A N 1
ATOM 686 C CA . GLU A 1 87 ? 7.562 8.984 -16.25 1 96.31 87 GLU A CA 1
ATOM 687 C C . GLU A 1 87 ? 8.258 7.641 -16.453 1 96.31 87 GLU A C 1
ATOM 689 O O . GLU A 1 87 ? 9.492 7.57 -16.469 1 96.31 87 GLU A O 1
ATOM 694 N N . LEU A 1 88 ? 7.539 6.605 -16.594 1 97.56 88 LEU A N 1
ATOM 695 C CA . LEU A 1 88 ? 8.016 5.23 -16.703 1 97.56 88 LEU A CA 1
ATOM 696 C C . LEU A 1 88 ? 7.266 4.48 -17.797 1 97.56 88 LEU A C 1
ATOM 698 O O . LEU A 1 88 ? 6.09 4.746 -18.047 1 97.56 88 LEU A O 1
ATOM 702 N N . SER A 1 89 ? 7.934 3.574 -18.422 1 97.19 89 SER A N 1
ATOM 703 C CA . SER A 1 89 ? 7.301 2.66 -19.375 1 97.19 89 SER A CA 1
ATOM 704 C C . SER A 1 89 ? 8.023 1.318 -19.422 1 97.19 89 SER A C 1
ATOM 706 O O . SER A 1 89 ? 9.172 1.214 -18.984 1 97.19 89 SER A O 1
ATOM 708 N N . VAL A 1 90 ? 7.281 0.308 -19.906 1 97.94 90 VAL A N 1
ATOM 709 C CA . VAL A 1 90 ? 7.883 -1.02 -19.969 1 97.94 90 VAL A CA 1
ATOM 710 C C . VAL A 1 90 ? 7.691 -1.599 -21.375 1 97.94 90 VAL A C 1
ATOM 712 O O . VAL A 1 90 ? 6.727 -1.261 -22.062 1 97.94 90 VAL A O 1
ATOM 715 N N . ALA A 1 91 ? 8.672 -2.383 -21.734 1 97.38 91 ALA A N 1
ATOM 716 C CA . ALA A 1 91 ? 8.625 -3.18 -22.953 1 97.38 91 ALA A CA 1
ATOM 717 C C . ALA A 1 91 ? 9.102 -4.605 -22.703 1 97.38 91 ALA A C 1
ATOM 719 O O . ALA A 1 91 ? 10.133 -4.816 -22.047 1 97.38 91 ALA A O 1
ATOM 720 N N . ILE A 1 92 ? 8.344 -5.562 -23.25 1 96.25 92 ILE A N 1
ATOM 721 C CA . ILE A 1 92 ? 8.656 -6.961 -22.984 1 96.25 92 ILE A CA 1
ATOM 722 C C . ILE A 1 92 ? 9.008 -7.672 -24.281 1 96.25 92 ILE A C 1
ATOM 724 O O . ILE A 1 92 ? 8.273 -7.559 -25.281 1 96.25 92 ILE A O 1
ATOM 728 N N . ILE A 1 93 ? 10.125 -8.359 -24.312 1 95.38 93 ILE A N 1
ATOM 729 C CA . ILE A 1 93 ? 10.547 -9.219 -25.422 1 95.38 93 ILE A CA 1
ATOM 730 C C . ILE A 1 93 ? 10.953 -10.586 -24.875 1 95.38 93 ILE A C 1
ATOM 732 O O . ILE A 1 93 ? 12.047 -10.75 -24.328 1 95.38 93 ILE A O 1
ATOM 736 N N . GLY A 1 94 ? 10.047 -11.609 -25.031 1 93.69 94 GLY A N 1
ATOM 737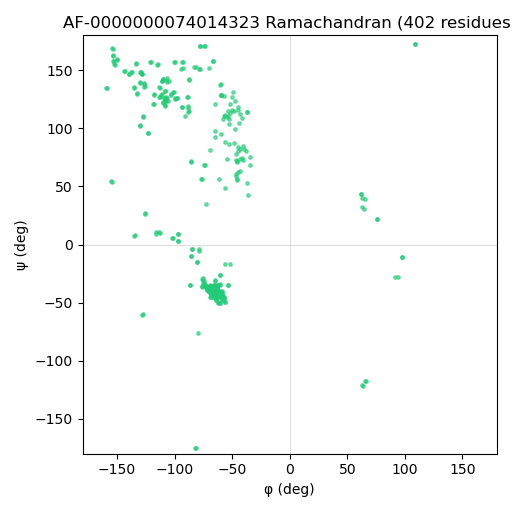 C CA . GLY A 1 94 ? 10.312 -12.914 -24.453 1 93.69 94 GLY A CA 1
ATOM 738 C C . GLY A 1 94 ? 10.344 -12.891 -22.938 1 93.69 94 GLY A C 1
ATOM 739 O O . GLY A 1 94 ? 9.359 -12.508 -22.297 1 93.69 94 GLY A O 1
ATOM 740 N N . THR A 1 95 ? 11.484 -13.211 -22.391 1 94.06 95 THR A N 1
ATOM 741 C CA . THR A 1 95 ? 11.617 -13.281 -20.938 1 94.06 95 THR A CA 1
ATOM 742 C C . THR A 1 95 ? 12.32 -12.031 -20.391 1 94.06 95 THR A C 1
ATOM 744 O O . THR A 1 95 ? 12.633 -11.961 -19.203 1 94.06 95 THR A O 1
ATOM 747 N N . LYS A 1 96 ? 12.531 -11.141 -21.297 1 97.38 96 LYS A N 1
ATOM 748 C CA . LYS A 1 96 ? 13.234 -9.922 -20.922 1 97.38 96 LYS A CA 1
ATOM 749 C C . LYS A 1 96 ? 12.297 -8.719 -20.938 1 97.38 96 LYS A C 1
ATOM 751 O O . LYS A 1 96 ? 11.438 -8.609 -21.812 1 97.38 96 LYS A O 1
ATOM 756 N N . MET A 1 97 ? 12.5 -7.824 -19.969 1 98.19 97 MET A N 1
ATOM 757 C CA . MET A 1 97 ? 11.742 -6.578 -19.906 1 98.19 97 MET A CA 1
ATOM 758 C C . MET A 1 97 ? 12.672 -5.375 -19.812 1 98.19 97 MET A C 1
ATOM 760 O O . MET A 1 97 ? 13.664 -5.41 -19.078 1 98.19 97 MET A O 1
ATOM 764 N N . THR A 1 98 ? 12.336 -4.379 -20.531 1 98.31 98 THR A N 1
ATOM 765 C CA . THR A 1 98 ? 13.047 -3.113 -20.391 1 98.31 98 THR A CA 1
ATOM 766 C C . THR A 1 98 ? 12.164 -2.074 -19.703 1 98.31 98 THR A C 1
ATOM 768 O O . THR A 1 98 ? 11.062 -1.783 -20.156 1 98.31 98 THR A O 1
ATOM 771 N N . LEU A 1 99 ? 12.602 -1.582 -18.578 1 98.44 99 LEU A N 1
ATOM 772 C CA . LEU A 1 99 ? 11.977 -0.458 -17.891 1 98.44 99 LEU A CA 1
ATOM 773 C C . LEU A 1 99 ? 12.641 0.857 -18.281 1 98.44 99 LEU A C 1
ATOM 775 O O . LEU A 1 99 ? 13.844 1.032 -18.078 1 98.44 99 LEU A O 1
ATOM 779 N N . THR A 1 100 ? 11.883 1.7 -18.859 1 98 100 THR A N 1
ATOM 780 C CA . THR A 1 100 ? 12.375 3.025 -19.219 1 98 100 THR A CA 1
ATOM 781 C C . THR A 1 100 ? 11.93 4.066 -18.203 1 98 100 THR A C 1
ATOM 783 O O . THR A 1 100 ? 10.742 4.18 -17.906 1 98 100 THR A O 1
ATOM 786 N N . VAL A 1 101 ? 12.898 4.77 -17.688 1 97.69 101 VAL A N 1
ATOM 787 C CA . VAL A 1 101 ? 12.633 5.77 -16.656 1 97.69 101 VAL A CA 1
ATOM 788 C C . VAL A 1 101 ? 13.023 7.152 -17.156 1 97.69 101 VAL A C 1
ATOM 790 O O . VAL A 1 101 ? 14.188 7.395 -17.5 1 97.69 101 VAL A O 1
ATOM 793 N N . GLY A 1 102 ? 12.055 7.996 -17.172 1 95.06 102 GLY A N 1
ATOM 794 C CA . GLY A 1 102 ? 12.328 9.352 -17.625 1 95.06 102 GLY A CA 1
ATOM 795 C C . GLY A 1 102 ? 11.727 9.664 -18.984 1 95.06 102 GLY A C 1
ATOM 796 O O . GLY A 1 102 ? 11.102 8.797 -19.609 1 95.06 102 GLY A O 1
ATOM 797 N N . LYS A 1 103 ? 11.836 10.93 -19.328 1 88.06 103 LYS A N 1
ATOM 798 C CA . LYS A 1 103 ? 11.297 11.43 -20.594 1 88.06 103 LYS A CA 1
ATOM 799 C C . LYS A 1 103 ? 12.211 11.07 -21.766 1 88.06 103 LYS A C 1
ATOM 801 O O . LYS A 1 103 ? 13.367 10.688 -21.562 1 88.06 103 LYS A O 1
ATOM 806 N N . SER A 1 104 ? 11.555 11.383 -22.891 1 81.38 104 SER A N 1
ATOM 807 C CA . SER A 1 104 ? 12.273 11.07 -24.125 1 81.38 104 SER A CA 1
ATOM 808 C C . SER A 1 104 ? 13.594 11.836 -24.203 1 81.38 104 SER A C 1
ATOM 810 O O . SER A 1 104 ? 13.664 13 -23.812 1 81.38 104 SER A O 1
ATOM 812 N N . GLY A 1 105 ? 14.711 11.242 -24.625 1 81.44 105 GLY A N 1
ATOM 813 C CA . GLY A 1 105 ? 16.016 11.828 -24.828 1 81.44 105 GLY A CA 1
ATOM 814 C C . GLY A 1 105 ? 16.922 11.695 -23.625 1 81.44 105 GLY A C 1
ATOM 815 O O . GLY A 1 105 ? 18.156 11.789 -23.734 1 81.44 105 GLY A O 1
ATOM 816 N N . SER A 1 106 ? 16.312 11.633 -22.422 1 85.38 106 SER A N 1
ATOM 817 C CA . SER A 1 106 ? 17.125 11.523 -21.219 1 85.38 106 SER A CA 1
ATOM 818 C C . SER A 1 106 ? 16.703 10.32 -20.375 1 85.38 106 SER A C 1
ATOM 820 O O . SER A 1 106 ? 16.938 10.289 -19.172 1 85.38 106 SER A O 1
ATOM 822 N N . SER A 1 107 ? 16.172 9.383 -21.062 1 93.81 107 SER A N 1
ATOM 823 C CA . SER A 1 107 ? 15.625 8.266 -20.312 1 93.81 107 SER A CA 1
ATOM 824 C C . SER A 1 107 ? 16.703 7.258 -19.938 1 93.81 107 SER A C 1
ATOM 826 O O . SER A 1 107 ? 17.766 7.207 -20.578 1 93.81 107 SER A O 1
ATOM 828 N N . ILE A 1 108 ? 16.516 6.566 -18.906 1 95.06 108 ILE A N 1
ATOM 829 C CA . ILE A 1 108 ? 17.359 5.484 -18.422 1 95.06 108 ILE A CA 1
ATOM 830 C C . ILE A 1 108 ? 16.656 4.145 -18.625 1 95.06 108 ILE A C 1
ATOM 832 O O . ILE A 1 108 ? 15.5 3.979 -18.25 1 95.06 108 ILE A O 1
ATOM 836 N N . ASN A 1 109 ? 17.422 3.184 -19.203 1 96.69 109 ASN A N 1
ATOM 837 C CA . ASN A 1 109 ? 16.828 1.876 -19.469 1 96.69 109 ASN A CA 1
ATOM 838 C C . ASN A 1 109 ? 17.391 0.809 -18.531 1 96.69 109 ASN A C 1
ATOM 840 O O . ASN A 1 109 ? 18.609 0.656 -18.422 1 96.69 109 ASN A O 1
ATOM 844 N N . PHE A 1 110 ? 16.531 0.162 -17.906 1 98 110 PHE A N 1
ATOM 845 C CA . PHE A 1 110 ? 16.891 -0.978 -17.078 1 98 110 PHE A CA 1
ATOM 846 C C . PHE A 1 110 ? 16.438 -2.283 -17.719 1 98 110 PHE A C 1
ATOM 848 O O . PHE A 1 110 ? 15.266 -2.451 -18.031 1 98 110 PHE A O 1
ATOM 855 N N . ASN A 1 111 ? 17.391 -3.205 -17.922 1 98.12 111 ASN A N 1
ATOM 856 C CA . ASN A 1 111 ? 17.047 -4.539 -18.391 1 98.12 111 ASN A CA 1
ATOM 857 C C . ASN A 1 111 ? 16.734 -5.48 -17.234 1 98.12 111 ASN A C 1
ATOM 859 O O . ASN A 1 111 ? 17.578 -5.73 -16.375 1 98.12 111 ASN A O 1
ATOM 863 N N . LEU A 1 112 ? 15.508 -5.961 -17.266 1 98.69 112 LEU A N 1
ATOM 864 C CA . LEU A 1 112 ? 15.031 -6.867 -16.234 1 98.69 112 LEU A CA 1
ATOM 865 C C . LEU A 1 112 ? 14.727 -8.242 -16.812 1 98.69 112 LEU A C 1
ATOM 867 O O . LEU A 1 112 ? 14.406 -8.367 -17.984 1 98.69 112 LEU A O 1
ATOM 871 N N . PHE A 1 113 ? 14.805 -9.227 -15.914 1 98.69 113 PHE A N 1
ATOM 872 C CA . PHE A 1 113 ? 14.625 -10.609 -16.344 1 98.69 113 PHE A CA 1
ATOM 873 C C . PHE A 1 113 ? 13.578 -11.312 -15.492 1 98.69 113 PHE A C 1
ATOM 875 O O . PHE A 1 113 ? 13.477 -11.062 -14.297 1 98.69 113 PHE A O 1
ATOM 882 N N . GLU A 1 114 ? 12.922 -12.156 -16.125 1 97.94 114 GLU A N 1
ATOM 883 C CA . GLU A 1 114 ? 11.875 -12.883 -15.406 1 97.94 114 GLU A CA 1
ATOM 884 C C . GLU A 1 114 ? 12.445 -13.664 -14.227 1 97.94 114 GLU A C 1
ATOM 886 O O . GLU A 1 114 ? 13.43 -14.391 -14.383 1 97.94 114 GLU A O 1
ATOM 891 N N . ALA A 1 115 ? 11.859 -13.469 -13.117 1 97.62 115 ALA A N 1
ATOM 892 C CA . ALA A 1 115 ? 12.305 -14.109 -11.891 1 97.62 115 ALA A CA 1
ATOM 893 C C . ALA A 1 115 ? 11.836 -15.562 -11.828 1 97.62 115 ALA A C 1
ATOM 895 O O . ALA A 1 115 ? 10.789 -15.906 -12.391 1 97.62 115 ALA A O 1
ATOM 896 N N . LYS A 1 116 ? 12.617 -16.359 -11.141 1 96.62 116 LYS A N 1
ATOM 897 C CA . LYS A 1 116 ? 12.211 -17.734 -10.875 1 96.62 116 LYS A CA 1
ATOM 898 C C . LYS A 1 116 ? 11.125 -17.797 -9.805 1 96.62 116 LYS A C 1
ATOM 900 O O . LYS A 1 116 ? 10.852 -16.797 -9.133 1 96.62 116 LYS A O 1
ATOM 905 N N . ALA A 1 117 ? 10.57 -18.969 -9.625 1 94.62 117 ALA A N 1
ATOM 906 C CA . ALA A 1 117 ? 9.391 -19.156 -8.781 1 94.62 117 ALA A CA 1
ATOM 907 C C . ALA A 1 117 ? 9.656 -18.672 -7.359 1 94.62 117 ALA A C 1
ATOM 909 O O . ALA A 1 117 ? 8.836 -17.953 -6.781 1 94.62 117 ALA A O 1
ATOM 910 N N . ALA A 1 118 ? 10.766 -19.016 -6.836 1 95.5 118 ALA A N 1
ATOM 911 C CA . ALA A 1 118 ? 11.086 -18.641 -5.461 1 95.5 118 ALA A CA 1
ATOM 912 C C . ALA A 1 118 ? 11.273 -17.141 -5.332 1 95.5 118 ALA A C 1
ATOM 914 O O . ALA A 1 118 ? 10.828 -16.531 -4.352 1 95.5 118 ALA A O 1
ATOM 915 N N . GLU A 1 119 ? 11.906 -16.516 -6.312 1 95.75 119 GLU A N 1
ATOM 916 C CA . GLU A 1 119 ? 12.125 -15.078 -6.32 1 95.75 119 GLU A CA 1
ATOM 917 C C . GLU A 1 119 ? 10.82 -14.32 -6.504 1 95.75 119 GLU A C 1
ATOM 919 O O . GLU A 1 119 ? 10.609 -13.273 -5.895 1 95.75 119 GLU A O 1
ATOM 924 N N . LYS A 1 120 ? 10.016 -14.922 -7.367 1 96.25 120 LYS A N 1
ATOM 925 C CA . LYS A 1 120 ? 8.703 -14.32 -7.574 1 96.25 120 LYS A CA 1
ATOM 926 C C . LYS A 1 120 ? 7.93 -14.227 -6.262 1 96.25 120 LYS A C 1
ATOM 928 O O . LYS A 1 120 ? 7.383 -13.172 -5.934 1 96.25 120 LYS A O 1
ATOM 933 N N . ARG A 1 121 ? 7.969 -15.289 -5.566 1 96.06 121 ARG A N 1
ATOM 934 C CA . ARG A 1 121 ? 7.273 -15.344 -4.285 1 96.06 121 ARG A CA 1
ATOM 935 C C . ARG A 1 121 ? 7.824 -14.305 -3.314 1 96.06 121 ARG A C 1
ATOM 937 O O . ARG A 1 121 ? 7.062 -13.562 -2.689 1 96.06 121 ARG A O 1
ATOM 944 N N . THR A 1 122 ? 9.078 -14.188 -3.27 1 96.25 122 THR A N 1
ATOM 945 C CA . THR A 1 122 ? 9.742 -13.289 -2.334 1 96.25 122 THR A CA 1
ATOM 946 C C . THR A 1 122 ? 9.43 -11.828 -2.67 1 96.25 122 THR A C 1
ATOM 948 O O . THR A 1 122 ? 9.125 -11.031 -1.782 1 96.25 122 THR A O 1
ATOM 951 N N . GLU A 1 123 ? 9.5 -11.5 -3.91 1 97.5 123 GLU A N 1
ATOM 952 C CA . GLU A 1 123 ? 9.273 -10.117 -4.324 1 97.5 123 GLU A CA 1
ATOM 953 C C . GLU A 1 123 ? 7.82 -9.711 -4.113 1 97.5 123 GLU A C 1
ATOM 955 O O . GLU A 1 123 ? 7.543 -8.594 -3.66 1 97.5 123 GLU A O 1
ATOM 960 N N . LEU A 1 124 ? 6.91 -10.617 -4.461 1 97.44 124 LEU A N 1
ATOM 961 C CA . LEU A 1 124 ? 5.496 -10.305 -4.289 1 97.44 124 LEU A CA 1
ATOM 962 C C . LEU A 1 124 ? 5.148 -10.141 -2.814 1 97.44 124 LEU A C 1
ATOM 964 O O . LEU A 1 124 ? 4.441 -9.203 -2.439 1 97.44 124 LEU A O 1
ATOM 968 N N . GLN A 1 125 ? 5.656 -10.984 -1.992 1 97.38 125 GLN A N 1
ATOM 969 C CA . GLN A 1 125 ? 5.438 -10.867 -0.554 1 97.38 125 GLN A CA 1
ATOM 970 C C . GLN A 1 125 ? 6.039 -9.578 -0.01 1 97.38 125 GLN A C 1
ATOM 972 O O . GLN A 1 125 ? 5.391 -8.859 0.755 1 97.38 125 GLN A O 1
ATOM 977 N N . THR A 1 126 ? 7.207 -9.312 -0.448 1 96.94 126 THR A N 1
ATOM 978 C CA . THR A 1 126 ? 7.891 -8.117 0.021 1 96.94 126 THR A CA 1
ATOM 979 C C . THR A 1 126 ? 7.066 -6.867 -0.285 1 96.94 126 THR A C 1
ATOM 981 O O . THR A 1 126 ? 6.812 -6.051 0.604 1 96.94 126 THR A O 1
ATOM 984 N N . VAL A 1 127 ? 6.605 -6.773 -1.489 1 98.19 127 VAL A N 1
ATOM 985 C CA . VAL A 1 127 ? 5.969 -5.523 -1.896 1 98.19 127 VAL A CA 1
ATOM 986 C C . VAL A 1 127 ? 4.57 -5.434 -1.287 1 98.19 127 VAL A C 1
ATOM 988 O O . VAL A 1 127 ? 4.125 -4.348 -0.905 1 98.19 127 VAL A O 1
ATOM 991 N N . ILE A 1 128 ? 3.9 -6.52 -1.188 1 98.44 128 ILE A N 1
ATOM 992 C CA . ILE A 1 128 ? 2.551 -6.535 -0.634 1 98.44 128 ILE A CA 1
ATOM 993 C C . ILE A 1 128 ? 2.584 -6.07 0.82 1 98.44 128 ILE A C 1
ATOM 995 O O . ILE A 1 128 ? 1.845 -5.16 1.205 1 98.44 128 ILE A O 1
ATOM 999 N N . PHE A 1 129 ? 3.408 -6.602 1.577 1 98.25 129 PHE A N 1
ATOM 1000 C CA . PHE A 1 129 ? 3.428 -6.289 3.002 1 98.25 129 PHE A CA 1
ATOM 1001 C C . PHE A 1 129 ? 4.027 -4.91 3.246 1 98.25 129 PHE A C 1
ATOM 1003 O O . PHE A 1 129 ? 3.623 -4.207 4.176 1 98.25 129 PHE A O 1
ATOM 1010 N N . ARG A 1 130 ? 4.961 -4.547 2.445 1 98.31 130 ARG A N 1
ATOM 1011 C CA . ARG A 1 130 ? 5.504 -3.197 2.539 1 98.31 130 ARG A CA 1
ATOM 1012 C C . ARG A 1 130 ? 4.418 -2.154 2.293 1 98.31 130 ARG A C 1
ATOM 1014 O O . ARG A 1 130 ? 4.262 -1.217 3.078 1 98.31 130 ARG A O 1
ATOM 1021 N N . LEU A 1 131 ? 3.73 -2.355 1.216 1 98.62 131 LEU A N 1
ATOM 1022 C CA . LEU A 1 131 ? 2.705 -1.386 0.844 1 98.62 131 LEU A CA 1
ATOM 1023 C C . LEU A 1 131 ? 1.585 -1.355 1.878 1 98.62 131 LEU A C 1
ATOM 1025 O O . LEU A 1 131 ? 1.065 -0.286 2.205 1 98.62 131 LEU A O 1
ATOM 1029 N N . ALA A 1 132 ? 1.239 -2.518 2.34 1 98.44 132 ALA A N 1
ATOM 1030 C CA . ALA A 1 132 ? 0.195 -2.6 3.357 1 98.44 132 ALA A CA 1
ATOM 1031 C C . ALA A 1 132 ? 0.589 -1.827 4.613 1 98.44 132 ALA A C 1
ATOM 1033 O O . ALA A 1 132 ? -0.212 -1.063 5.156 1 98.44 132 ALA A O 1
ATOM 1034 N N . GLU A 1 133 ? 1.768 -2.006 5.047 1 97.62 133 GLU A N 1
ATOM 1035 C CA . GLU A 1 133 ? 2.258 -1.324 6.242 1 97.62 133 GLU A CA 1
ATOM 1036 C C . GLU A 1 133 ? 2.396 0.177 6.004 1 97.62 133 GLU A C 1
ATOM 1038 O O . GLU A 1 133 ? 2.041 0.984 6.867 1 97.62 133 GLU A O 1
ATOM 1043 N N . GLN A 1 134 ? 2.92 0.475 4.91 1 98.31 134 GLN A N 1
ATOM 1044 C CA . GLN A 1 134 ? 3.109 1.885 4.582 1 98.31 134 GLN A CA 1
ATOM 1045 C C . GLN A 1 134 ? 1.776 2.625 4.547 1 98.31 134 GLN A C 1
ATOM 1047 O O . GLN A 1 134 ? 1.681 3.766 5.004 1 98.31 134 GLN A O 1
ATOM 1052 N N . THR A 1 135 ? 0.794 2.016 3.986 1 98.19 135 THR A N 1
ATOM 1053 C CA . THR A 1 135 ? -0.525 2.635 3.91 1 98.19 135 THR A CA 1
ATOM 1054 C C . THR A 1 135 ? -1.061 2.939 5.309 1 98.19 135 THR A C 1
ATOM 1056 O O . THR A 1 135 ? -1.571 4.031 5.555 1 98.19 135 THR A O 1
ATOM 1059 N N . LEU A 1 136 ? -0.915 2.031 6.191 1 97 136 LEU A N 1
ATOM 1060 C CA . LEU A 1 136 ? -1.413 2.219 7.551 1 97 136 LEU A CA 1
ATOM 1061 C C . LEU A 1 136 ? -0.631 3.314 8.273 1 97 136 LEU A C 1
ATOM 1063 O O . LEU A 1 136 ? -1.215 4.137 8.977 1 97 136 LEU A O 1
ATOM 1067 N N . GLN A 1 137 ? 0.626 3.312 8.047 1 97.94 137 GLN A N 1
ATOM 1068 C CA . GLN A 1 137 ? 1.475 4.328 8.664 1 97.94 137 GLN A CA 1
ATOM 1069 C C . GLN A 1 137 ? 1.12 5.723 8.156 1 97.94 137 GLN A C 1
ATOM 1071 O O . GLN A 1 137 ? 1.046 6.672 8.938 1 97.94 137 GLN A O 1
ATOM 1076 N N . LEU A 1 138 ? 0.949 5.801 6.883 1 98.31 138 LEU A N 1
ATOM 1077 C CA . LEU A 1 138 ? 0.622 7.082 6.273 1 98.31 138 LEU A CA 1
ATOM 1078 C C . LEU A 1 138 ? -0.745 7.574 6.738 1 98.31 138 LEU A C 1
ATOM 1080 O O . LEU A 1 138 ? -0.937 8.773 6.957 1 98.31 138 LEU A O 1
ATOM 1084 N N . GLU A 1 139 ? -1.714 6.648 6.855 1 97.44 139 GLU A N 1
ATOM 1085 C CA . GLU A 1 139 ? -3.033 7.008 7.371 1 97.44 139 GLU A CA 1
ATOM 1086 C C . GLU A 1 139 ? -2.941 7.578 8.781 1 97.44 139 GLU A C 1
ATOM 1088 O O . GLU A 1 139 ? -3.6 8.57 9.102 1 97.44 139 GLU A O 1
ATOM 1093 N N . GLU A 1 140 ? -2.172 6.969 9.578 1 96.94 140 GLU A N 1
ATOM 1094 C CA . GLU A 1 140 ? -1.988 7.43 10.953 1 96.94 140 GLU A CA 1
ATOM 1095 C C . GLU A 1 140 ? -1.338 8.812 10.992 1 96.94 140 GLU A C 1
ATOM 1097 O O . GLU A 1 140 ? -1.786 9.695 11.727 1 96.94 140 GLU A O 1
ATOM 1102 N N . LYS A 1 141 ? -0.285 8.969 10.242 1 98.12 141 LYS A N 1
ATOM 1103 C CA . LYS A 1 141 ? 0.41 10.25 10.195 1 98.12 141 LYS A CA 1
ATOM 1104 C C . LYS A 1 141 ? -0.515 11.359 9.695 1 98.12 141 LYS A C 1
ATOM 1106 O O . LYS A 1 141 ? -0.504 12.469 10.227 1 98.12 141 LYS A O 1
ATOM 1111 N N . LEU A 1 142 ? -1.244 11.023 8.656 1 98 142 LEU A N 1
ATOM 1112 C CA . LEU A 1 142 ? -2.18 12 8.102 1 98 142 LEU A CA 1
ATOM 1113 C C . LEU A 1 142 ? -3.201 12.43 9.148 1 98 142 LEU A C 1
ATOM 1115 O O . LEU A 1 142 ? -3.508 13.617 9.273 1 98 142 LEU A O 1
ATOM 1119 N N . SER A 1 143 ? -3.719 11.453 9.836 1 97.12 143 SER A N 1
ATOM 1120 C CA . SER A 1 143 ? -4.699 11.742 10.867 1 97.12 143 SER A CA 1
ATOM 1121 C C . SER A 1 143 ? -4.125 12.68 11.93 1 97.12 143 SER A C 1
ATOM 1123 O O . SER A 1 143 ? -4.781 13.641 12.336 1 97.12 143 SER A O 1
ATOM 1125 N N . VAL A 1 144 ? -2.941 12.469 12.336 1 97.44 144 VAL A N 1
ATOM 1126 C CA . VAL A 1 144 ? -2.285 13.258 13.375 1 97.44 144 VAL A CA 1
ATOM 1127 C C . VAL A 1 144 ? -2.051 14.68 12.867 1 97.44 144 VAL A C 1
ATOM 1129 O O . VAL A 1 144 ? -2.34 15.648 13.57 1 97.44 144 VAL A O 1
ATOM 1132 N N . VAL A 1 145 ? -1.582 14.758 11.656 1 97.69 145 VAL A N 1
ATOM 1133 C CA . VAL A 1 145 ? -1.273 16.078 11.094 1 97.69 145 VAL A CA 1
ATOM 1134 C C . VAL A 1 145 ? -2.566 16.844 10.859 1 97.69 145 VAL A C 1
ATOM 1136 O O . VAL A 1 145 ? -2.613 18.062 11.07 1 97.69 145 VAL A O 1
ATOM 1139 N N . GLN A 1 146 ? -3.574 16.172 10.43 1 97.19 146 GLN A N 1
ATOM 1140 C CA . GLN A 1 146 ? -4.867 16.812 10.203 1 97.19 146 GLN A CA 1
ATOM 1141 C C . GLN A 1 146 ? -5.441 17.359 11.508 1 97.19 146 GLN A C 1
ATOM 1143 O O . GLN A 1 146 ? -6.004 18.453 11.531 1 97.19 146 GLN A O 1
ATOM 1148 N N . GLU A 1 147 ? -5.297 16.625 12.5 1 96.88 147 GLU A N 1
ATOM 1149 C CA . GLU A 1 147 ? -5.77 17.078 13.805 1 96.88 147 GLU A CA 1
ATOM 1150 C C . GLU A 1 147 ? -5.008 18.328 14.266 1 96.88 147 GLU A C 1
ATOM 1152 O O . GLU A 1 147 ? -5.602 19.25 14.812 1 96.88 147 GLU A O 1
ATOM 1157 N N . SER A 1 148 ? -3.779 18.297 14.117 1 95.81 148 SER A N 1
ATOM 1158 C CA . SER A 1 148 ? -2.955 19.438 14.469 1 95.81 148 SER A CA 1
ATOM 1159 C C . SER A 1 148 ? -3.367 20.672 13.68 1 95.81 148 SER A C 1
ATOM 1161 O O . SER A 1 148 ? -3.414 21.781 14.219 1 95.81 148 SER A O 1
ATOM 1163 N N . LEU A 1 149 ? -3.66 20.484 12.461 1 95.44 149 LEU A N 1
ATOM 1164 C CA . LEU A 1 149 ? -4.086 21.594 11.609 1 95.44 149 LEU A CA 1
ATOM 1165 C C . LEU A 1 149 ? -5.43 22.141 12.062 1 95.44 149 LEU A C 1
ATOM 1167 O O . LEU A 1 149 ? -5.621 23.359 12.102 1 95.44 149 LEU A O 1
ATOM 1171 N N . GLU A 1 150 ? -6.293 21.297 12.367 1 94.69 150 GLU A N 1
ATOM 1172 C CA . GLU A 1 150 ? -7.602 21.719 12.852 1 94.69 150 GLU A CA 1
ATOM 1173 C C . GLU A 1 150 ? -7.48 22.5 14.156 1 94.69 150 GLU A C 1
ATOM 1175 O O . GLU A 1 150 ? -8.18 23.5 14.352 1 94.69 150 GLU A O 1
ATOM 1180 N N . LYS A 1 151 ? -6.664 22.094 14.992 1 93.62 151 LYS A N 1
ATOM 1181 C CA . LYS A 1 151 ? -6.414 22.812 16.25 1 93.62 151 LYS A CA 1
ATOM 1182 C C . LYS A 1 151 ? -5.832 24.188 15.977 1 93.62 151 LYS A C 1
ATOM 1184 O O . LYS A 1 151 ? -6.219 25.172 16.625 1 93.62 151 LYS A O 1
ATOM 1189 N N . ALA A 1 152 ? -4.949 24.25 15.078 1 91 152 ALA A N 1
ATOM 1190 C CA . ALA A 1 152 ? -4.34 25.531 14.711 1 91 152 ALA A CA 1
ATOM 1191 C C . ALA A 1 152 ? -5.375 26.484 14.133 1 91 152 ALA A C 1
ATOM 1193 O O . ALA A 1 152 ? -5.348 27.688 14.422 1 91 152 ALA A O 1
ATOM 1194 N N . ARG A 1 153 ? -6.246 26 13.438 1 89.94 153 ARG A N 1
ATOM 1195 C CA . ARG A 1 153 ? -7.289 26.812 12.828 1 89.94 153 ARG A CA 1
ATOM 1196 C C . ARG A 1 153 ? -8.289 27.297 13.875 1 89.94 153 ARG A C 1
ATOM 1198 O O . ARG A 1 153 ? -8.758 28.438 13.82 1 89.94 153 ARG A O 1
ATOM 1205 N N . ALA A 1 154 ? -8.539 26.469 14.773 1 89.81 154 ALA A N 1
ATOM 1206 C CA . ALA A 1 154 ? -9.453 26.844 15.852 1 89.81 154 ALA A CA 1
ATOM 1207 C C . ALA A 1 154 ? -8.852 27.922 16.75 1 89.81 154 ALA A C 1
ATOM 1209 O O . ALA A 1 154 ? -9.555 28.828 17.188 1 89.81 154 ALA A O 1
ATOM 1210 N N . GLN A 1 155 ? -7.668 27.875 17 1 84.94 155 GLN A N 1
ATOM 1211 C CA . GLN A 1 155 ? -6.977 28.859 17.828 1 84.94 155 GLN A CA 1
ATOM 1212 C C . GLN A 1 155 ? -6.934 30.219 17.141 1 84.94 155 GLN A C 1
ATOM 1214 O O . GLN A 1 155 ? -7.094 31.25 17.781 1 84.94 155 GLN A O 1
ATOM 1219 N N . LYS A 1 156 ? -6.781 30.312 15.953 1 80.75 156 LYS A N 1
ATOM 1220 C CA . LYS A 1 156 ? -6.766 31.547 15.18 1 80.75 156 LYS A CA 1
ATOM 1221 C C . LYS A 1 156 ? -8.148 32.219 15.164 1 80.75 156 LYS A C 1
ATOM 1223 O O . LYS A 1 156 ? -8.266 33.438 15.297 1 80.75 156 LYS A O 1
ATOM 1228 N N . ALA A 1 157 ? -9.062 31.391 15.023 1 78.5 157 ALA A N 1
ATOM 1229 C CA . ALA A 1 157 ? -10.43 31.906 15 1 78.5 157 ALA A CA 1
ATOM 1230 C C . ALA A 1 157 ? -10.812 32.5 16.359 1 78.5 157 ALA A C 1
ATOM 1232 O O . ALA A 1 157 ? -11.516 33.5 16.422 1 78.5 157 ALA A O 1
ATOM 1233 N N . GLY A 1 158 ? -10.328 31.906 17.312 1 76 158 GLY A N 1
ATOM 1234 C CA . GLY A 1 158 ? -10.594 32.406 18.656 1 76 158 GLY A CA 1
ATOM 1235 C C . GLY A 1 158 ? -9.891 33.719 18.938 1 76 158 GLY A C 1
ATOM 1236 O O . GLY A 1 158 ? -10.469 34.625 19.547 1 76 158 GLY A O 1
ATOM 1237 N N . THR A 1 159 ? -8.734 33.844 18.531 1 71.25 159 THR A N 1
ATOM 1238 C CA . THR A 1 159 ? -7.965 35.062 18.75 1 71.25 159 THR A CA 1
ATOM 1239 C C . THR A 1 159 ? -8.5 36.219 17.891 1 71.25 159 THR A C 1
ATOM 1241 O O . THR A 1 159 ? -8.578 37.344 18.344 1 71.25 159 THR A O 1
ATOM 1244 N N . SER A 1 160 ? -8.914 35.875 16.719 1 69.5 160 SER A N 1
ATOM 1245 C CA . SER A 1 160 ? -9.461 36.906 15.836 1 69.5 160 SER A CA 1
ATOM 1246 C C . SER A 1 160 ? -10.797 37.406 16.359 1 69.5 160 SER A C 1
ATOM 1248 O O . SER A 1 160 ? -11.078 38.625 16.281 1 69.5 160 SER A O 1
ATOM 1250 N N . GLY A 1 161 ? -11.539 36.5 16.953 1 64.94 161 GLY A N 1
ATOM 1251 C CA . GLY A 1 161 ? -12.789 36.906 17.578 1 64.94 161 GLY A CA 1
ATOM 1252 C C . GLY A 1 161 ? -12.594 37.781 18.797 1 64.94 161 GLY A C 1
ATOM 1253 O O . GLY A 1 161 ? -13.367 38.719 19.047 1 64.94 161 GLY A O 1
ATOM 1254 N N . MET A 1 162 ? -11.609 37.5 19.5 1 64.31 162 MET A N 1
ATOM 1255 C CA . MET A 1 162 ? -11.336 38.281 20.703 1 64.31 162 MET A CA 1
ATOM 1256 C C . MET A 1 162 ? -10.82 39.688 20.359 1 64.31 162 MET A C 1
ATOM 1258 O O . MET A 1 162 ? -11.18 40.656 21 1 64.31 162 MET A O 1
ATOM 1262 N N . ASN A 1 163 ? -10.07 39.781 19.359 1 63.56 163 ASN A N 1
ATOM 1263 C CA . ASN A 1 163 ? -9.555 41.062 18.922 1 63.56 163 ASN A CA 1
ATOM 1264 C C . ASN A 1 163 ? -10.664 41.969 18.391 1 63.56 163 ASN A C 1
ATOM 1266 O O . ASN A 1 163 ? -10.617 43.188 18.594 1 63.56 163 ASN A O 1
ATOM 1270 N N . ILE A 1 164 ? -11.516 41.406 17.781 1 62.25 164 ILE A N 1
ATOM 1271 C CA . ILE A 1 164 ? -12.648 42.188 17.297 1 62.25 164 ILE A CA 1
ATOM 1272 C C . ILE A 1 164 ? -13.453 42.719 18.484 1 62.25 164 ILE A C 1
ATOM 1274 O O . ILE A 1 164 ? -13.891 43.875 18.5 1 62.25 164 ILE A O 1
ATOM 1278 N N . LEU A 1 165 ? -13.562 41.938 19.516 1 61.62 165 LEU A N 1
ATOM 1279 C CA . LEU A 1 165 ? -14.32 42.344 20.688 1 61.62 165 LEU A CA 1
ATOM 1280 C C . LEU A 1 165 ? -13.57 43.438 21.469 1 61.62 165 LEU A C 1
ATOM 1282 O O . LEU A 1 165 ? -14.188 44.344 22.031 1 61.62 165 LEU A O 1
ATOM 1286 N N . MET A 1 166 ? -12.305 43.344 21.516 1 59.06 166 MET A N 1
ATOM 1287 C CA . MET A 1 166 ? -11.5 44.312 22.266 1 59.06 166 MET A CA 1
ATOM 1288 C C . MET A 1 166 ? -11.383 45.625 21.531 1 59.06 166 MET A C 1
ATOM 1290 O O . MET A 1 166 ? -11.125 46.656 22.141 1 59.06 166 MET A O 1
ATOM 1294 N N . ASN A 1 167 ? -11.453 45.531 20.312 1 56.16 167 ASN A N 1
ATOM 1295 C CA . ASN A 1 167 ? -11.383 46.75 19.531 1 56.16 167 ASN A CA 1
ATOM 1296 C C . ASN A 1 167 ? -12.719 47.5 19.531 1 56.16 167 ASN A C 1
ATOM 1298 O O . ASN A 1 167 ? -12.898 48.469 18.797 1 56.16 167 ASN A O 1
ATOM 1302 N N . VAL A 1 168 ? -13.672 46.906 20.094 1 56.31 168 VAL A N 1
ATOM 1303 C CA . VAL A 1 168 ? -14.906 47.656 20.312 1 56.31 168 VAL A CA 1
ATOM 1304 C C . VAL A 1 168 ? -14.734 48.594 21.5 1 56.31 168 VAL A C 1
ATOM 1306 O O . VAL A 1 168 ? -14.789 48.156 22.656 1 56.31 168 VAL A O 1
ATOM 1309 N N . SER A 1 169 ? -13.703 49.469 21.422 1 54.03 169 SER A N 1
ATOM 1310 C CA . SER A 1 169 ? -13.664 50.562 22.375 1 54.03 169 SER A CA 1
ATOM 1311 C C . SER A 1 169 ? -15.062 51.094 22.672 1 54.03 169 SER A C 1
ATOM 1313 O O . SER A 1 169 ? -15.859 51.312 21.766 1 54.03 169 SER A O 1
ATOM 1315 N N . PRO A 1 170 ? -15.516 50.938 23.844 1 52.59 170 PRO A N 1
ATOM 1316 C CA . PRO A 1 170 ? -16.75 51.688 24.094 1 52.59 170 PRO A CA 1
ATOM 1317 C C . PRO A 1 170 ? -16.703 53.125 23.594 1 52.59 170 PRO A C 1
ATOM 1319 O O . PRO A 1 170 ? -15.875 53.906 24.047 1 52.59 170 PRO A O 1
ATOM 1322 N N . LYS A 1 171 ? -16.734 53.438 22.422 1 48.84 171 LYS A N 1
ATOM 1323 C CA . LYS A 1 171 ? -17.062 54.812 22.109 1 48.84 171 LYS A CA 1
ATOM 1324 C C . LYS A 1 171 ? -18.156 55.344 23.016 1 48.84 171 LYS A C 1
ATOM 1326 O O . LYS A 1 171 ? -19.297 54.906 22.969 1 48.84 171 LYS A O 1
ATOM 1331 N N . LYS A 1 172 ? -17.703 55.75 24.188 1 48.97 172 LYS A N 1
ATOM 1332 C CA . LYS A 1 172 ? -18.531 56.719 24.891 1 48.97 172 LYS A CA 1
ATOM 1333 C C . LYS A 1 172 ? -18.984 57.812 23.953 1 48.97 172 LYS A C 1
ATOM 1335 O O . LYS A 1 172 ? -18.203 58.719 23.641 1 48.97 172 LYS A O 1
ATOM 1340 N N . GLY A 1 173 ? -19.625 57.625 22.875 1 44.94 173 GLY A N 1
ATOM 1341 C CA . GLY A 1 173 ? -20.359 58.719 22.281 1 44.94 173 GLY A CA 1
ATOM 1342 C C . GLY A 1 173 ? -21.109 59.562 23.312 1 44.94 173 GLY A C 1
ATOM 1343 O O . GLY A 1 173 ? -22.047 59.062 23.938 1 44.94 173 GLY A O 1
ATOM 1344 N N . GLN A 1 174 ? -20.375 60.375 24.047 1 44.75 174 GLN A N 1
ATOM 1345 C CA . GLN A 1 174 ? -21.016 61.5 24.703 1 44.75 174 GLN A CA 1
ATOM 1346 C C . GLN A 1 174 ? -21.938 62.25 23.75 1 44.75 174 GLN A C 1
ATOM 1348 O O . GLN A 1 174 ? -21.484 63.031 22.922 1 44.75 174 GLN A O 1
ATOM 1353 N N . ALA A 1 175 ? -22.906 61.625 23.234 1 48 175 ALA A N 1
ATOM 1354 C CA . ALA A 1 175 ? -23.969 62.406 22.625 1 48 175 ALA A CA 1
ATOM 1355 C C . ALA A 1 175 ? -24.344 63.594 23.5 1 48 175 ALA A C 1
ATOM 1357 O O . ALA A 1 175 ? -24.891 63.406 24.594 1 48 175 ALA A O 1
ATOM 1358 N N . LYS A 1 176 ? -23.625 64.688 23.438 1 44.06 176 LYS A N 1
ATOM 1359 C CA . LYS A 1 176 ? -24.172 66 23.875 1 44.06 176 LYS A CA 1
ATOM 1360 C C . LYS A 1 176 ? -25.625 66.125 23.391 1 44.06 176 LYS A C 1
ATOM 1362 O O . LYS A 1 176 ? -25.906 66 22.203 1 44.06 176 LYS A O 1
ATOM 1367 N N . ALA A 1 177 ? -26.578 6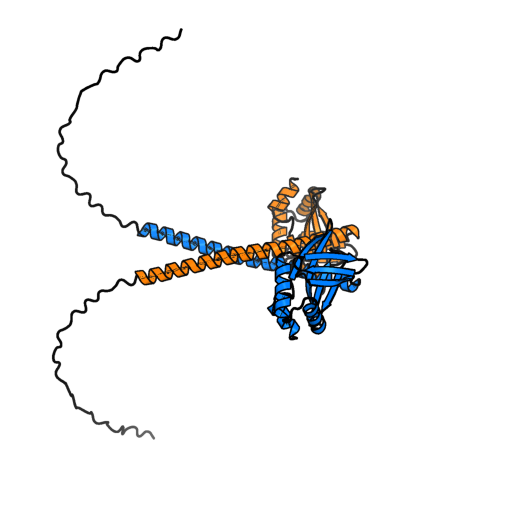6.062 24.297 1 49.31 177 ALA A N 1
ATOM 1368 C CA . ALA A 1 177 ? -27.969 66.438 24.125 1 49.31 177 ALA A CA 1
ATOM 1369 C C . ALA A 1 177 ? -28.109 67.75 23.422 1 49.31 177 ALA A C 1
ATOM 1371 O O . ALA A 1 177 ? -27.594 68.75 23.906 1 49.31 177 ALA A O 1
ATOM 1372 N N . ARG A 1 178 ? -28.078 67.812 22.141 1 47.62 178 ARG A N 1
ATOM 1373 C CA . ARG A 1 178 ? -28.469 69.125 21.562 1 47.62 178 ARG A CA 1
ATOM 1374 C C . ARG A 1 178 ? -29.75 69.625 22.203 1 47.62 178 ARG A C 1
ATOM 1376 O O . ARG A 1 178 ? -30.656 68.875 22.516 1 47.62 178 ARG A O 1
ATOM 1383 N N . PRO A 1 179 ? -29.734 70.875 22.812 1 51.44 179 PRO A N 1
ATOM 1384 C CA . PRO A 1 179 ? -30.953 71.438 23.344 1 51.44 179 PRO A CA 1
ATOM 1385 C C . PRO A 1 179 ? -32.125 71.375 22.391 1 51.44 179 PRO A C 1
ATOM 1387 O O . PRO A 1 179 ? -31.953 71.438 21.172 1 51.44 179 PRO A O 1
ATOM 1390 N N . LYS A 1 180 ? -33.156 70.625 22.734 1 46.59 180 LYS A N 1
ATOM 1391 C CA . LYS A 1 180 ? -34.438 70.562 22.047 1 46.59 180 LYS A CA 1
ATOM 1392 C C . LYS A 1 180 ? -34.812 71.938 21.469 1 46.59 180 LYS A C 1
ATOM 1394 O O . LYS A 1 180 ? -35.062 72.875 22.203 1 46.59 180 LYS A O 1
ATOM 1399 N N . LYS A 1 181 ? -34.219 72.375 20.406 1 40.97 181 LYS A N 1
ATOM 1400 C CA . LYS A 1 181 ? -34.875 73.5 19.812 1 40.97 181 LYS A CA 1
ATOM 1401 C C . LYS A 1 181 ? -36.375 73.188 19.562 1 40.97 181 LYS A C 1
ATOM 1403 O O . LYS A 1 181 ? -36.719 72.125 19.156 1 40.97 181 LYS A O 1
ATOM 1408 N N . THR A 1 182 ? -37.312 73.812 20.375 1 42.94 182 THR A N 1
ATOM 1409 C CA . THR A 1 182 ? -38.781 73.938 20.172 1 42.94 182 THR A CA 1
ATOM 1410 C C . THR A 1 182 ? -39.094 74.125 18.703 1 42.94 182 THR A C 1
ATOM 1412 O O . THR A 1 182 ? -38.844 75.25 18.172 1 42.94 182 THR A O 1
ATOM 1415 N N . GLY A 1 183 ? -38.438 73.375 17.781 1 35.28 183 GLY A N 1
ATOM 1416 C CA . GLY A 1 183 ? -38.719 73.688 16.391 1 35.28 183 GLY A CA 1
ATOM 1417 C C . GLY A 1 183 ? -40.188 73.75 16.062 1 35.28 183 GLY A C 1
ATOM 1418 O O . GLY A 1 183 ? -40.969 73 16.672 1 35.28 183 GLY A O 1
ATOM 1419 N N . MET A 1 184 ? -40.75 74.812 15.688 1 40.41 184 MET A N 1
ATOM 1420 C CA . MET A 1 184 ? -42.062 75.125 15.133 1 40.41 184 MET A CA 1
ATOM 1421 C C . MET A 1 184 ? -42.469 74.125 14.07 1 40.41 184 MET A C 1
ATOM 1423 O O . MET A 1 184 ? -41.656 73.625 13.305 1 40.41 184 MET A O 1
ATOM 1427 N N . SER A 1 185 ? -43.531 73.25 14.305 1 35.44 185 SER A N 1
ATOM 1428 C CA . SER A 1 185 ? -44.312 72.312 13.516 1 35.44 185 SER A CA 1
ATOM 1429 C C . SER A 1 185 ? -44.625 72.875 12.125 1 35.44 185 SER A C 1
ATOM 1431 O O . SER A 1 185 ? -45.281 73.938 11.992 1 35.44 185 SER A O 1
ATOM 1433 N N . VAL A 1 186 ? -43.594 72.938 11.25 1 34.41 186 VAL A N 1
ATOM 1434 C CA . VAL A 1 186 ? -43.906 73.438 9.914 1 34.41 186 VAL A CA 1
ATOM 1435 C C . VAL A 1 186 ? -45 72.625 9.273 1 34.41 186 VAL A C 1
ATOM 1437 O O . VAL A 1 186 ? -44.75 71.438 8.891 1 34.41 186 VAL A O 1
ATOM 1440 N N . VAL A 1 187 ? -46.156 72.312 9.875 1 36.88 187 VAL A N 1
ATOM 1441 C CA . VAL A 1 187 ? -47.281 71.625 9.227 1 36.88 187 VAL A CA 1
ATOM 1442 C C . VAL A 1 187 ? -47.469 72.25 7.832 1 36.88 187 VAL A C 1
ATOM 1444 O O . VAL A 1 187 ? -47.875 73.375 7.684 1 36.88 187 VAL A O 1
ATOM 1447 N N . ASN A 1 188 ? -46.469 72.125 6.93 1 31.91 188 ASN A N 1
ATOM 1448 C CA . ASN A 1 188 ? -46.781 72.562 5.582 1 31.91 188 ASN A CA 1
ATOM 1449 C C . ASN A 1 188 ? -47.938 71.812 4.984 1 31.91 188 ASN A C 1
ATOM 1451 O O . ASN A 1 188 ? -47.875 70.562 4.898 1 31.91 188 ASN A O 1
ATOM 1455 N N . PRO A 1 189 ? -49.188 72.25 5.023 1 31.88 189 PRO A N 1
ATOM 1456 C CA . PRO A 1 189 ? -50.469 71.75 4.547 1 31.88 189 PRO A CA 1
ATOM 1457 C C . PRO A 1 189 ? -50.438 71.375 3.068 1 31.88 189 PRO A C 1
ATOM 1459 O O . PRO A 1 189 ? -51.469 70.938 2.51 1 31.88 189 PRO A O 1
ATOM 1462 N N . THR A 1 190 ? -49.469 71.812 2.273 1 30.59 190 THR A N 1
ATOM 1463 C CA . THR A 1 190 ? -50.031 71.938 0.931 1 30.59 190 THR A CA 1
ATOM 1464 C C . THR A 1 190 ? -50.344 70.562 0.329 1 30.59 190 THR A C 1
ATOM 1466 O O . THR A 1 190 ? -49.438 69.75 0.143 1 30.59 190 THR A O 1
ATOM 1469 N N . SER A 1 191 ? -51.438 70 0.67 1 31.39 191 SER A N 1
ATOM 1470 C CA . SER A 1 191 ? -52.094 68.812 0.122 1 31.39 191 SER A CA 1
ATOM 1471 C C . SER A 1 191 ? -52.125 68.875 -1.401 1 31.39 191 SER A C 1
ATOM 1473 O O . SER A 1 191 ? -52.781 69.75 -1.978 1 31.39 191 SER A O 1
ATOM 1475 N N . ARG A 1 192 ? -50.969 68.562 -2.145 1 34.12 192 ARG A N 1
ATOM 1476 C CA . ARG A 1 192 ? -51.062 68.5 -3.598 1 34.12 192 ARG A CA 1
ATOM 1477 C C . ARG A 1 192 ? -52.125 67.5 -4.027 1 34.12 192 ARG A C 1
ATOM 1479 O O . ARG A 1 192 ? -52.312 66.5 -3.391 1 34.12 192 ARG A O 1
ATOM 1486 N N . LYS A 1 193 ? -53.031 68 -4.906 1 35.28 193 LYS A N 1
ATOM 1487 C CA . LYS A 1 193 ? -54.156 67.438 -5.66 1 35.28 193 LYS A CA 1
ATOM 1488 C C . LYS A 1 193 ? -53.75 66.188 -6.445 1 35.28 193 LYS A C 1
ATOM 1490 O O . LYS A 1 193 ? -52.719 66.188 -7.105 1 35.28 193 LYS A O 1
ATOM 1495 N N . ARG A 1 194 ? -54.281 65.062 -6.051 1 34.78 194 ARG A N 1
ATOM 1496 C CA . ARG A 1 194 ? -54.281 63.75 -6.59 1 34.78 194 ARG A CA 1
ATOM 1497 C C . ARG A 1 194 ? -54.781 63.719 -8.023 1 34.78 194 ARG A C 1
ATOM 1499 O O . ARG A 1 194 ? -55.938 64.062 -8.273 1 34.78 194 ARG A O 1
ATOM 1506 N N . LYS A 1 195 ? -53.969 64.188 -8.992 1 34 195 LYS A N 1
ATOM 1507 C CA . LYS A 1 195 ? -54.531 64.062 -10.336 1 34 195 LYS A CA 1
ATOM 1508 C C . LYS A 1 195 ? -55.062 62.688 -10.594 1 34 195 LYS A C 1
ATOM 1510 O O . LYS A 1 195 ? -54.469 61.688 -10.102 1 34 195 LYS A O 1
ATOM 1515 N N . ALA A 1 196 ? -56.281 62.562 -11.109 1 38.09 196 ALA A N 1
ATOM 1516 C CA . ALA A 1 196 ? -57.188 61.5 -11.539 1 38.09 196 ALA A CA 1
ATOM 1517 C C . ALA A 1 196 ? -56.531 60.656 -12.617 1 38.09 196 ALA A C 1
ATOM 1519 O O . ALA A 1 196 ? -55.906 61.156 -13.555 1 38.09 196 ALA A O 1
ATOM 1520 N N . ALA A 1 197 ? -56.125 59.438 -12.367 1 35.25 197 ALA A N 1
ATOM 1521 C CA . ALA A 1 197 ? -55.562 58.406 -13.258 1 35.25 197 ALA A CA 1
ATOM 1522 C C . ALA A 1 197 ? -56.5 58.188 -14.453 1 35.25 197 ALA A C 1
ATOM 1524 O O . ALA A 1 197 ? -57.656 57.875 -14.281 1 35.25 197 ALA A O 1
ATOM 1525 N N . THR A 1 198 ? -56.375 58.938 -15.484 1 34.12 198 THR A N 1
ATOM 1526 C CA . THR A 1 198 ? -57.125 58.844 -16.719 1 34.12 198 THR A CA 1
ATOM 1527 C C . THR A 1 198 ? -57.031 57.406 -17.281 1 34.12 198 THR A C 1
ATOM 1529 O O . THR A 1 198 ? -55.938 56.844 -17.328 1 34.12 198 THR A O 1
ATOM 1532 N N . GLY A 1 199 ? -58.125 56.625 -17.266 1 37.62 199 GLY A N 1
ATOM 1533 C CA . GLY A 1 199 ? -58.469 55.312 -17.781 1 37.62 199 GLY A CA 1
ATOM 1534 C C . GLY A 1 199 ? -58.062 55.125 -19.234 1 37.62 199 GLY A C 1
ATOM 1535 O O . GLY A 1 199 ? -58.188 56.031 -20.047 1 37.62 199 GLY A O 1
ATOM 1536 N N . VAL A 1 200 ? -56.938 54.469 -19.531 1 41.97 200 VAL A N 1
ATOM 1537 C CA . VAL A 1 200 ? -56.406 54.188 -20.859 1 41.97 200 VAL A CA 1
ATOM 1538 C C . VAL A 1 200 ? -57.531 53.562 -21.719 1 41.97 200 VAL A C 1
ATOM 1540 O O . VAL A 1 200 ? -58.281 52.719 -21.234 1 41.97 200 VAL A O 1
ATOM 1543 N N . ILE A 1 201 ? -57.875 54.031 -22.906 1 38.78 201 ILE A N 1
ATOM 1544 C CA . ILE A 1 201 ? -58.812 53.906 -24 1 38.78 201 ILE A CA 1
ATOM 1545 C C . ILE A 1 201 ? -58.469 52.625 -24.812 1 38.78 201 ILE A C 1
ATOM 1547 O O . ILE A 1 201 ? -57.406 52.531 -25.406 1 38.78 201 ILE A O 1
ATOM 1551 N N . TYR A 1 202 ? -58.625 51.344 -24.344 1 38.47 202 TYR A N 1
ATOM 1552 C CA . TYR A 1 202 ? -58.469 50.25 -25.312 1 38.47 202 TYR A CA 1
ATOM 1553 C C . TYR A 1 202 ? -59.562 50.312 -26.375 1 38.47 202 TYR A C 1
ATOM 1555 O O . TYR A 1 202 ? -60.719 50.594 -26.062 1 38.47 202 TYR A O 1
ATOM 1563 N N . ASP A 1 203 ? -59.281 50.438 -27.719 1 36.59 203 ASP A N 1
ATOM 1564 C CA . ASP A 1 203 ? -60.156 49.906 -28.766 1 36.59 203 ASP A CA 1
ATOM 1565 C C . ASP A 1 203 ? -60.406 48.406 -28.562 1 36.59 203 ASP A C 1
ATOM 1567 O O . ASP A 1 203 ? -59.531 47.688 -28.062 1 36.59 203 ASP A O 1
ATOM 1571 N N . MET B 1 1 ? -26.547 0.637 -7.184 1 68.94 1 MET B N 1
ATOM 1572 C CA . MET B 1 1 ? -25.859 0.15 -5.988 1 68.94 1 MET B CA 1
ATOM 1573 C C . MET B 1 1 ? -26.859 -0.413 -4.98 1 68.94 1 MET B C 1
ATOM 1575 O O . MET B 1 1 ? -27.891 0.207 -4.711 1 68.94 1 MET B O 1
ATOM 1579 N N . SER B 1 2 ? -26.594 -1.691 -4.66 1 82.75 2 SER B N 1
ATOM 1580 C CA . SER B 1 2 ? -27.516 -2.381 -3.76 1 82.75 2 SER B CA 1
ATOM 1581 C C . SER B 1 2 ? -27.469 -1.774 -2.361 1 82.75 2 SER B C 1
ATOM 1583 O O . SER B 1 2 ? -26.562 -1.01 -2.035 1 82.75 2 SER B O 1
ATOM 1585 N N . ALA B 1 3 ? -28.469 -1.976 -1.654 1 83.88 3 ALA B N 1
ATOM 1586 C CA . ALA B 1 3 ? -28.547 -1.503 -0.275 1 83.88 3 ALA B CA 1
ATOM 1587 C C . ALA B 1 3 ? -27.359 -1.979 0.54 1 83.88 3 ALA B C 1
ATOM 1589 O O . ALA B 1 3 ? -26.812 -1.23 1.36 1 83.88 3 ALA B O 1
ATOM 1590 N N . VAL B 1 4 ? -26.938 -3.146 0.213 1 87.38 4 VAL B N 1
ATOM 1591 C CA . VAL B 1 4 ? -25.828 -3.721 0.967 1 87.38 4 VAL B CA 1
ATOM 1592 C C . VAL B 1 4 ? -24.531 -2.99 0.62 1 87.38 4 VAL B C 1
ATOM 1594 O O . VAL B 1 4 ? -23.734 -2.674 1.506 1 87.38 4 VAL B O 1
ATOM 1597 N N . THR B 1 5 ? -24.359 -2.654 -0.625 1 91.88 5 THR B N 1
ATOM 1598 C CA . THR B 1 5 ? -23.172 -1.914 -1.049 1 91.88 5 THR B CA 1
ATOM 1599 C C . THR B 1 5 ? -23.125 -0.54 -0.386 1 91.88 5 THR B C 1
ATOM 1601 O O . THR B 1 5 ? -22.062 -0.088 0.049 1 91.88 5 THR B O 1
ATOM 1604 N N . ASN B 1 6 ? -24.234 0.025 -0.263 1 93.06 6 ASN B N 1
ATOM 1605 C CA . ASN B 1 6 ? -24.312 1.339 0.366 1 93.06 6 ASN B CA 1
ATOM 1606 C C . ASN B 1 6 ? -23.922 1.279 1.839 1 93.06 6 ASN B C 1
ATOM 1608 O O . ASN B 1 6 ? -23.203 2.148 2.326 1 93.06 6 ASN B O 1
ATOM 1612 N N . ILE B 1 7 ? -24.422 0.292 2.496 1 94.56 7 ILE B N 1
ATOM 1613 C CA . ILE B 1 7 ? -24.125 0.184 3.922 1 94.56 7 ILE B CA 1
ATOM 1614 C C . ILE B 1 7 ? -22.656 -0.157 4.121 1 94.56 7 ILE B C 1
ATOM 1616 O O . ILE B 1 7 ? -22.031 0.314 5.07 1 94.56 7 ILE B O 1
ATOM 1620 N N . LEU B 1 8 ? -22.125 -0.958 3.289 1 96.12 8 LEU B N 1
ATOM 1621 C CA . LEU B 1 8 ? -20.719 -1.31 3.365 1 96.12 8 LEU B CA 1
ATOM 1622 C C . LEU B 1 8 ? -19.844 -0.075 3.188 1 96.12 8 LEU B C 1
ATOM 1624 O O . LEU B 1 8 ? -18.844 0.092 3.896 1 96.12 8 LEU B O 1
ATOM 1628 N N . LYS B 1 9 ? -20.188 0.763 2.264 1 95.62 9 LYS B N 1
ATOM 1629 C CA . LYS B 1 9 ? -19.438 1.997 2.012 1 95.62 9 LYS B CA 1
ATOM 1630 C C . LYS B 1 9 ? -19.625 2.99 3.156 1 95.62 9 LYS B C 1
ATOM 1632 O O . LYS B 1 9 ? -18.672 3.65 3.572 1 95.62 9 LYS B O 1
ATOM 1637 N N . LYS B 1 10 ? -20.828 3.027 3.602 1 95.75 10 LYS B N 1
ATOM 1638 C CA . LYS B 1 10 ? -21.125 3.914 4.727 1 95.75 10 LYS B CA 1
ATOM 1639 C C . LYS B 1 10 ? -20.281 3.535 5.949 1 95.75 10 LYS B C 1
ATOM 1641 O O . LYS B 1 10 ? -19.781 4.41 6.656 1 95.75 10 LYS B O 1
ATOM 1646 N N . CYS B 1 11 ? -20.156 2.23 6.18 1 96.88 11 CYS B N 1
ATOM 1647 C CA . CYS B 1 11 ? -19.422 1.741 7.332 1 96.88 11 CYS B CA 1
ATOM 1648 C C . CYS B 1 11 ? -17.922 1.646 7.02 1 96.88 11 CYS B C 1
ATOM 1650 O O . CYS B 1 11 ? -17.125 1.265 7.879 1 96.88 11 CYS B O 1
ATOM 1652 N N . GLN B 1 12 ? -17.469 1.91 5.805 1 96.56 12 GLN B N 1
ATOM 1653 C CA . GLN B 1 12 ? -16.094 1.98 5.352 1 96.56 12 GLN B CA 1
ATOM 1654 C C . GLN B 1 12 ? -15.383 0.636 5.512 1 96.56 12 GLN B C 1
ATOM 1656 O O . GLN B 1 12 ? -14.266 0.571 6.023 1 96.56 12 GLN B O 1
ATOM 1661 N N . VAL B 1 13 ? -16.094 -0.415 5.145 1 97.81 13 VAL B N 1
ATOM 1662 C CA . VAL B 1 13 ? -15.5 -1.743 5.246 1 97.81 13 VAL B CA 1
ATOM 1663 C C . VAL B 1 13 ? -15.297 -2.324 3.848 1 97.81 13 VAL B C 1
ATOM 1665 O O . VAL B 1 13 ? -14.93 -3.492 3.701 1 97.81 13 VAL B O 1
ATOM 1668 N N . ASP B 1 14 ? -15.461 -1.545 2.787 1 96.44 14 ASP B N 1
ATOM 1669 C CA . ASP B 1 14 ? -15.414 -2 1.401 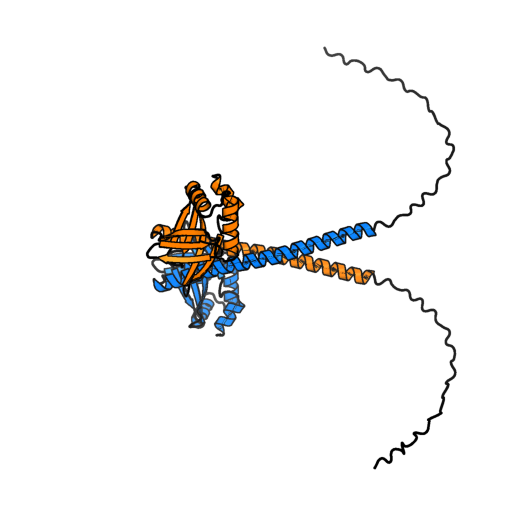1 96.44 14 ASP B CA 1
ATOM 1670 C C . ASP B 1 14 ? -13.969 -2.139 0.922 1 96.44 14 ASP B C 1
ATOM 1672 O O . ASP B 1 14 ? -13.711 -2.768 -0.106 1 96.44 14 ASP B O 1
ATOM 1676 N N . SER B 1 15 ? -13.023 -1.541 1.694 1 97 15 SER B N 1
ATOM 1677 C CA . SER B 1 15 ? -11.641 -1.576 1.235 1 97 15 SER B CA 1
ATOM 1678 C C . SER B 1 15 ? -10.672 -1.449 2.402 1 97 15 SER B C 1
ATOM 1680 O O . SER B 1 15 ? -9.742 -0.641 2.357 1 97 15 SER B O 1
ATOM 1682 N N . VAL B 1 16 ? -10.789 -2.305 3.396 1 98 16 VAL B N 1
ATOM 1683 C CA . VAL B 1 16 ? -9.906 -2.268 4.555 1 98 16 VAL B CA 1
ATOM 1684 C C . VAL B 1 16 ? -8.828 -3.342 4.41 1 98 16 VAL B C 1
ATOM 1686 O O . VAL B 1 16 ? -9 -4.312 3.672 1 98 16 VAL B O 1
ATOM 1689 N N . HIS B 1 17 ? -7.73 -3.137 5.105 1 98.56 17 HIS B N 1
ATOM 1690 C CA . HIS B 1 17 ? -6.676 -4.145 5.125 1 98.56 17 HIS B CA 1
ATOM 1691 C C . HIS B 1 17 ? -5.867 -4.07 6.418 1 98.56 17 HIS B C 1
ATOM 1693 O O . HIS B 1 17 ? -5.879 -3.045 7.105 1 98.56 17 HIS B O 1
ATOM 1699 N N . ARG B 1 18 ? -5.262 -5.234 6.762 1 98.25 18 ARG B N 1
ATOM 1700 C CA . ARG B 1 18 ? -4.379 -5.32 7.926 1 98.25 18 ARG B CA 1
ATOM 1701 C C . ARG B 1 18 ? -3.453 -6.527 7.816 1 98.25 18 ARG B C 1
ATOM 1703 O O . ARG B 1 18 ? -3.881 -7.613 7.426 1 98.25 18 ARG B O 1
ATOM 1710 N N . SER B 1 19 ? -2.221 -6.273 8.109 1 97.88 19 SER B N 1
ATOM 1711 C CA . SER B 1 19 ? -1.285 -7.391 8.18 1 97.88 19 SER B CA 1
ATOM 1712 C C . SER B 1 19 ? -1.272 -8.008 9.578 1 97.88 19 SER B C 1
ATOM 1714 O O . SER B 1 19 ? -1.369 -7.293 10.578 1 97.88 19 SER B O 1
ATOM 1716 N N . ILE B 1 20 ? -1.152 -9.289 9.562 1 97.12 20 ILE B N 1
ATOM 1717 C CA . ILE B 1 20 ? -1.079 -9.992 10.836 1 97.12 20 ILE B CA 1
ATOM 1718 C C . ILE B 1 20 ? 0.058 -11.008 10.805 1 97.12 20 ILE B C 1
ATOM 1720 O O . ILE B 1 20 ? 0.476 -11.445 9.734 1 97.12 20 ILE B O 1
ATOM 1724 N N . GLU B 1 21 ? 0.529 -11.297 11.977 1 95.81 21 GLU B N 1
ATOM 1725 C CA . GLU B 1 21 ? 1.557 -12.328 12.117 1 95.81 21 GLU B CA 1
ATOM 1726 C C . GLU B 1 21 ? 1.011 -13.555 12.828 1 95.81 21 GLU B C 1
ATOM 1728 O O . GLU B 1 21 ? 0.298 -13.438 13.828 1 95.81 21 GLU B O 1
ATOM 1733 N N . ASN B 1 22 ? 1.194 -14.664 12.289 1 94.06 22 ASN B N 1
ATOM 1734 C CA . ASN B 1 22 ? 0.872 -15.969 12.867 1 94.06 22 ASN B CA 1
ATOM 1735 C C . ASN B 1 22 ? 2.1 -16.875 12.922 1 94.06 22 ASN B C 1
ATOM 1737 O O . ASN B 1 22 ? 2.379 -17.609 11.977 1 94.06 22 ASN B O 1
ATOM 1741 N N . GLY B 1 23 ? 2.742 -16.891 14.07 1 91.31 23 GLY B N 1
ATOM 1742 C CA . GLY B 1 23 ? 4.059 -17.5 14.125 1 91.31 23 GLY B CA 1
ATOM 1743 C C . GLY B 1 23 ? 5.082 -16.797 13.25 1 91.31 23 GLY B C 1
ATOM 1744 O O . GLY B 1 23 ? 5.348 -15.609 13.438 1 91.31 23 GLY B O 1
ATOM 1745 N N . ARG B 1 24 ? 5.629 -17.547 12.344 1 90.75 24 ARG B N 1
ATOM 1746 C CA . ARG B 1 24 ? 6.668 -16.984 11.477 1 90.75 24 ARG B CA 1
ATOM 1747 C C . ARG B 1 24 ? 6.086 -16.531 10.148 1 90.75 24 ARG B C 1
ATOM 1749 O O . ARG B 1 24 ? 6.816 -16.062 9.273 1 90.75 24 ARG B O 1
ATOM 1756 N N . GLN B 1 25 ? 4.844 -16.656 10.039 1 94.5 25 GLN B N 1
ATOM 1757 C CA . GLN B 1 25 ? 4.211 -16.312 8.766 1 94.5 25 GLN B CA 1
ATOM 1758 C C . GLN B 1 25 ? 3.438 -15 8.875 1 94.5 25 GLN B C 1
ATOM 1760 O O . GLN B 1 25 ? 2.859 -14.695 9.914 1 94.5 25 GLN B O 1
ATOM 1765 N N . LYS B 1 26 ? 3.502 -14.281 7.84 1 97.06 26 LYS B N 1
ATOM 1766 C CA . LYS B 1 26 ? 2.738 -13.039 7.734 1 97.06 26 LYS B CA 1
ATOM 1767 C C . LYS B 1 26 ? 1.559 -13.195 6.777 1 97.06 26 LYS B C 1
ATOM 1769 O O . LYS B 1 26 ? 1.683 -13.844 5.734 1 97.06 26 LYS B O 1
ATOM 1774 N N . PHE B 1 27 ? 0.462 -12.602 7.18 1 98.44 27 PHE B N 1
ATOM 1775 C CA . PHE B 1 27 ? -0.732 -12.617 6.344 1 98.44 27 PHE B CA 1
ATOM 1776 C C . PHE B 1 27 ? -1.291 -11.203 6.176 1 98.44 27 PHE B C 1
ATOM 1778 O O . PHE B 1 27 ? -1.15 -10.367 7.066 1 98.44 27 PHE B O 1
ATOM 1785 N N . LEU B 1 28 ? -1.854 -11.008 5.051 1 98.75 28 LEU B N 1
ATOM 1786 C CA . LEU B 1 28 ? -2.615 -9.789 4.809 1 98.75 28 LEU B CA 1
ATOM 1787 C C . LEU B 1 28 ? -4.105 -10.086 4.707 1 98.75 28 LEU B C 1
ATOM 1789 O O . LEU B 1 28 ? -4.52 -10.938 3.924 1 98.75 28 LEU B O 1
ATOM 1793 N N . CYS B 1 29 ? -4.824 -9.445 5.535 1 98.88 29 CYS B N 1
ATOM 1794 C CA . CYS B 1 29 ? -6.281 -9.5 5.477 1 98.88 29 CYS B CA 1
ATOM 1795 C C . CYS B 1 29 ? -6.848 -8.25 4.816 1 98.88 29 CYS B C 1
ATOM 1797 O O . CYS B 1 29 ? -6.441 -7.129 5.145 1 98.88 29 CYS B O 1
ATOM 1799 N N . PHE B 1 30 ? -7.762 -8.5 3.848 1 98.75 30 PHE B N 1
ATOM 1800 C CA . PHE B 1 30 ? -8.352 -7.305 3.26 1 98.75 30 PHE B CA 1
ATOM 1801 C C . PHE B 1 30 ? -9.742 -7.598 2.715 1 98.75 30 PHE B C 1
ATOM 1803 O O . PHE B 1 30 ? -10.133 -8.758 2.584 1 98.75 30 PHE B O 1
ATOM 1810 N N . THR B 1 31 ? -10.508 -6.516 2.479 1 98.75 31 THR B N 1
ATOM 1811 C CA . THR B 1 31 ? -11.859 -6.645 1.948 1 98.75 31 THR B CA 1
ATOM 1812 C C . THR B 1 31 ? -12 -5.883 0.634 1 98.75 31 THR B C 1
ATOM 1814 O O . THR B 1 31 ? -11.195 -5 0.333 1 98.75 31 THR B O 1
ATOM 1817 N N . ARG B 1 32 ? -12.914 -6.273 -0.105 1 97.62 32 ARG B N 1
ATOM 1818 C CA . ARG B 1 32 ? -13.281 -5.539 -1.312 1 97.62 32 ARG B CA 1
ATOM 1819 C C . ARG B 1 32 ? -14.734 -5.789 -1.688 1 97.62 32 ARG B C 1
ATOM 1821 O O . ARG B 1 32 ? -15.383 -6.68 -1.129 1 97.62 32 ARG B O 1
ATOM 1828 N N . LEU B 1 33 ? -15.203 -5.023 -2.604 1 96.31 33 LEU B N 1
ATOM 1829 C CA . LEU B 1 33 ? -16.547 -5.188 -3.129 1 96.31 33 LEU B CA 1
ATOM 1830 C C . LEU B 1 33 ? -16.531 -5.855 -4.5 1 96.31 33 LEU B C 1
ATOM 1832 O O . LEU B 1 33 ? -15.688 -5.531 -5.34 1 96.31 33 LEU B O 1
ATOM 1836 N N . GLU B 1 34 ? -17.312 -6.859 -4.602 1 93.69 34 GLU B N 1
ATOM 1837 C CA . GLU B 1 34 ? -17.531 -7.449 -5.922 1 93.69 34 GLU B CA 1
ATOM 1838 C C . GLU B 1 34 ? -18.672 -6.746 -6.652 1 93.69 34 GLU B C 1
ATOM 1840 O O . GLU B 1 34 ? -19.844 -6.871 -6.266 1 93.69 34 GLU B O 1
ATOM 1845 N N . GLU B 1 35 ? -18.312 -6.148 -7.668 1 85.25 35 GLU B N 1
ATOM 1846 C CA . GLU B 1 35 ? -19.281 -5.289 -8.352 1 85.25 35 GLU B CA 1
ATOM 1847 C C . GLU B 1 35 ? -20.297 -6.113 -9.133 1 85.25 35 GLU B C 1
ATOM 1849 O O . GLU B 1 35 ? -21.453 -5.691 -9.305 1 85.25 35 GLU B O 1
ATOM 1854 N N . ALA B 1 36 ? -19.875 -7.242 -9.609 1 86.44 36 ALA B N 1
ATOM 1855 C CA . ALA B 1 36 ? -20.75 -8.047 -10.453 1 86.44 36 ALA B CA 1
ATOM 1856 C C . ALA B 1 36 ? -22.016 -8.469 -9.711 1 86.44 36 ALA B C 1
ATOM 1858 O O . ALA B 1 36 ? -23.109 -8.484 -10.281 1 86.44 36 ALA B O 1
ATOM 1859 N N . ASP B 1 37 ? -21.938 -8.727 -8.391 1 88.75 37 ASP B N 1
ATOM 1860 C CA . ASP B 1 37 ? -23.094 -9.234 -7.668 1 88.75 37 ASP B CA 1
ATOM 1861 C C . ASP B 1 37 ? -23.281 -8.5 -6.34 1 88.75 37 ASP B C 1
ATOM 1863 O O . ASP B 1 37 ? -24.047 -8.93 -5.484 1 88.75 37 ASP B O 1
ATOM 1867 N N . ASP B 1 38 ? -22.453 -7.441 -6.176 1 89.5 38 ASP B N 1
A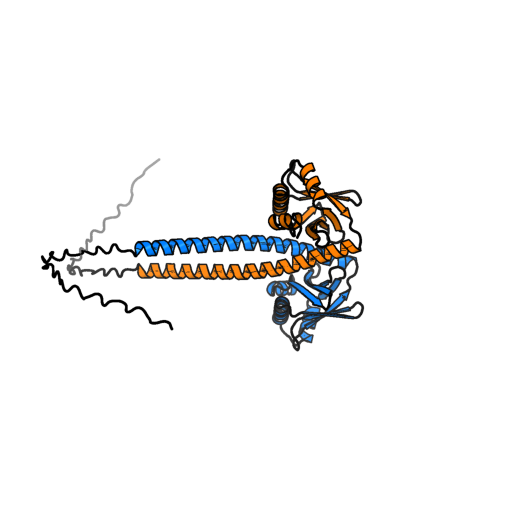TOM 1868 C CA . ASP B 1 38 ? -22.562 -6.559 -5.016 1 89.5 38 ASP B CA 1
ATOM 1869 C C . ASP B 1 38 ? -22.25 -7.316 -3.725 1 89.5 38 ASP B C 1
ATOM 1871 O O . ASP B 1 38 ? -22.891 -7.09 -2.699 1 89.5 38 ASP B O 1
ATOM 1875 N N . SER B 1 39 ? -21.438 -8.242 -3.832 1 94.56 39 SER B N 1
ATOM 1876 C CA . SER B 1 39 ? -21.078 -9.016 -2.648 1 94.56 39 SER B CA 1
ATOM 1877 C C . SER B 1 39 ? -19.828 -8.445 -1.981 1 94.56 39 SER B C 1
ATOM 1879 O O . SER B 1 39 ? -19.047 -7.738 -2.617 1 94.56 39 SER B O 1
ATOM 1881 N N . TRP B 1 40 ? -19.812 -8.68 -0.668 1 97.5 40 TRP B N 1
ATOM 1882 C CA . TRP B 1 40 ? -18.656 -8.328 0.144 1 97.5 40 TRP B CA 1
ATOM 1883 C C . TRP B 1 40 ? -17.656 -9.484 0.192 1 97.5 40 TRP B C 1
ATOM 1885 O O . TRP B 1 40 ? -18.031 -10.633 0.424 1 97.5 40 TRP B O 1
ATOM 1895 N N . VAL B 1 41 ? -16.406 -9.195 -0.133 1 98.38 41 VAL B N 1
ATOM 1896 C CA . VAL B 1 41 ? -15.406 -10.258 -0.184 1 98.38 41 VAL B CA 1
ATOM 1897 C C . VAL B 1 41 ? -14.375 -10.047 0.922 1 98.38 41 VAL B C 1
ATOM 1899 O O . VAL B 1 41 ? -13.852 -8.945 1.094 1 98.38 41 VAL B O 1
ATOM 1902 N N . VAL B 1 42 ? -14.188 -11.078 1.685 1 98.69 42 VAL B N 1
ATOM 1903 C CA . VAL B 1 42 ? -13.133 -11.102 2.697 1 98.69 42 VAL B CA 1
ATOM 1904 C C . VAL B 1 42 ? -12.008 -12.023 2.244 1 98.69 42 VAL B C 1
ATOM 1906 O O . VAL B 1 42 ? -12.242 -13.18 1.886 1 98.69 42 VAL B O 1
ATOM 1909 N N . VAL B 1 43 ? -10.805 -11.453 2.256 1 98.88 43 VAL B N 1
ATOM 1910 C CA . VAL B 1 43 ? -9.68 -12.18 1.663 1 98.88 43 VAL B CA 1
ATOM 1911 C C . VAL B 1 43 ? -8.5 -12.195 2.635 1 98.88 43 VAL B C 1
ATOM 1913 O O . VAL B 1 43 ? -8.227 -11.195 3.305 1 98.88 43 VAL B O 1
ATOM 1916 N N . VAL B 1 44 ? -7.836 -13.289 2.73 1 98.81 44 VAL B N 1
ATOM 1917 C CA . VAL B 1 44 ? -6.559 -13.406 3.426 1 98.81 44 VAL B CA 1
ATOM 1918 C C . VAL B 1 44 ? -5.52 -14.016 2.492 1 98.81 44 VAL B C 1
ATOM 1920 O O . VAL B 1 44 ? -5.809 -14.969 1.765 1 98.81 44 VAL B O 1
ATOM 1923 N N . THR B 1 45 ? -4.34 -13.453 2.494 1 98.31 45 THR B N 1
ATOM 1924 C CA . THR B 1 45 ? -3.268 -13.984 1.662 1 98.31 45 THR B CA 1
ATOM 1925 C C . THR B 1 45 ? -1.938 -13.961 2.412 1 98.31 45 THR B C 1
ATOM 1927 O O . THR B 1 45 ? -1.699 -13.07 3.232 1 98.31 45 THR B O 1
ATOM 1930 N N . ASP B 1 46 ? -1.134 -14.875 2.162 1 96.25 46 ASP B N 1
ATOM 1931 C CA . ASP B 1 46 ? 0.235 -14.852 2.668 1 96.25 46 ASP B CA 1
ATOM 1932 C C . ASP B 1 46 ? 1.198 -14.305 1.616 1 96.25 46 ASP B C 1
ATOM 1934 O O . ASP B 1 46 ? 2.418 -14.398 1.778 1 96.25 46 ASP B O 1
ATOM 1938 N N . GLY B 1 47 ? 0.645 -13.805 0.579 1 94.94 47 GLY B N 1
ATOM 1939 C CA . GLY B 1 47 ? 1.443 -13.297 -0.525 1 94.94 47 GLY B CA 1
ATOM 1940 C C . GLY B 1 47 ? 1.59 -14.289 -1.662 1 94.94 47 GLY B C 1
ATOM 1941 O O . GLY B 1 47 ? 2.055 -13.93 -2.748 1 94.94 47 GLY B O 1
ATOM 1942 N N . VAL B 1 48 ? 1.187 -15.531 -1.455 1 92.88 48 VAL B N 1
ATOM 1943 C CA . VAL B 1 48 ? 1.27 -16.594 -2.453 1 92.88 48 VAL B CA 1
ATOM 1944 C C . VAL B 1 48 ? -0.093 -17.266 -2.607 1 92.88 48 VAL B C 1
ATOM 1946 O O . VAL B 1 48 ? -0.679 -17.25 -3.693 1 92.88 48 VAL B O 1
ATOM 1949 N N . ASP B 1 49 ? -0.541 -17.797 -1.583 1 95.25 49 ASP B N 1
ATOM 1950 C CA . ASP B 1 49 ? -1.868 -18.406 -1.564 1 95.25 49 ASP B CA 1
ATOM 1951 C C . ASP B 1 49 ? -2.922 -17.406 -1.092 1 95.25 49 ASP B C 1
ATOM 1953 O O . ASP B 1 49 ? -2.592 -16.391 -0.458 1 95.25 49 ASP B O 1
ATOM 1957 N N . VAL B 1 50 ? -4.156 -17.703 -1.502 1 98 50 VAL B N 1
ATOM 1958 C CA . VAL B 1 50 ? -5.262 -16.812 -1.184 1 98 50 VAL B CA 1
ATOM 1959 C C . VAL B 1 50 ? -6.438 -17.609 -0.637 1 98 50 VAL B C 1
ATOM 1961 O O . VAL B 1 50 ? -6.773 -18.672 -1.168 1 98 50 VAL B O 1
ATOM 1964 N N . TRP B 1 51 ? -6.934 -17.156 0.48 1 98.69 51 TRP B N 1
ATOM 1965 C CA . TRP B 1 51 ? -8.195 -17.656 1.025 1 98.69 51 TRP B CA 1
ATOM 1966 C C . TRP B 1 51 ? -9.258 -16.562 0.994 1 98.69 51 TRP B C 1
ATOM 1968 O O . TRP B 1 51 ? -8.984 -15.406 1.321 1 98.69 51 TRP B O 1
ATOM 1978 N N . LYS B 1 52 ? -10.422 -16.969 0.561 1 98.69 52 LYS B N 1
ATOM 1979 C CA . LYS B 1 52 ? -11.438 -15.922 0.478 1 98.69 52 LYS B CA 1
ATOM 1980 C C . LYS B 1 52 ? -12.836 -16.5 0.619 1 98.69 52 LYS B C 1
ATOM 1982 O O . LYS B 1 52 ? -13.031 -17.719 0.519 1 98.69 52 LYS B O 1
ATOM 1987 N N . ASN B 1 53 ? -13.734 -15.664 0.991 1 98.38 53 ASN B N 1
ATOM 1988 C CA . ASN B 1 53 ? -15.164 -15.938 0.939 1 98.38 53 ASN B CA 1
ATOM 1989 C C . ASN B 1 53 ? -15.961 -14.688 0.574 1 98.38 53 ASN B C 1
ATOM 1991 O O . ASN B 1 53 ? -15.5 -13.57 0.806 1 98.38 53 ASN B O 1
ATOM 1995 N N . GLU B 1 54 ? -17.062 -14.953 -0.085 1 97.44 54 GLU B N 1
ATOM 1996 C CA . GLU B 1 54 ? -17.938 -13.875 -0.533 1 97.44 54 GLU B CA 1
ATOM 1997 C C . GLU B 1 54 ? -19.266 -13.883 0.239 1 97.44 54 GLU B C 1
ATOM 1999 O O . GLU B 1 54 ? -19.828 -14.945 0.497 1 97.44 54 GLU B O 1
ATOM 2004 N N . TYR B 1 55 ? -19.734 -12.711 0.559 1 97.12 55 TYR B N 1
ATOM 2005 C CA . TYR B 1 55 ? -20.938 -12.57 1.373 1 97.12 55 TYR B CA 1
ATOM 2006 C C . TYR B 1 55 ? -21.938 -11.648 0.698 1 97.12 55 TYR B C 1
ATOM 2008 O O . TYR B 1 55 ? -21.703 -10.445 0.569 1 97.12 55 TYR B O 1
ATOM 2016 N N . ASP B 1 56 ? -22.969 -12.266 0.286 1 94.25 56 ASP B N 1
ATOM 2017 C CA . ASP B 1 56 ? -24.078 -11.438 -0.141 1 94.25 56 ASP B CA 1
ATOM 2018 C C . ASP B 1 56 ? -24.922 -10.977 1.056 1 94.25 56 ASP B C 1
ATOM 2020 O O . ASP B 1 56 ? -24.547 -11.219 2.205 1 94.25 56 ASP B O 1
ATOM 2024 N N . GLU B 1 57 ? -25.969 -10.336 0.757 1 91.5 57 GLU B N 1
ATOM 2025 C CA . GLU B 1 57 ? -26.781 -9.758 1.822 1 91.5 57 GLU B CA 1
ATOM 2026 C C . GLU B 1 57 ? -27.25 -10.828 2.801 1 91.5 57 GLU B C 1
ATOM 2028 O O . GLU B 1 57 ? -27.203 -10.633 4.016 1 91.5 57 GLU B O 1
ATOM 2033 N N . GLU B 1 58 ? -27.734 -11.938 2.27 1 93.56 58 GLU B N 1
ATOM 2034 C CA . GLU B 1 58 ? -28.219 -13.016 3.115 1 93.56 58 GLU B CA 1
ATOM 2035 C C . GLU B 1 58 ? -27.109 -13.609 3.969 1 93.56 58 GLU B C 1
ATOM 2037 O O . GLU B 1 58 ? -27.297 -13.883 5.152 1 93.56 58 GLU B O 1
ATOM 2042 N N . ALA B 1 59 ? -25.953 -13.812 3.385 1 95.19 59 ALA B N 1
ATOM 2043 C CA . ALA B 1 59 ? -24.797 -14.367 4.094 1 95.19 59 ALA B CA 1
ATOM 2044 C C . ALA B 1 59 ? -24.328 -13.422 5.195 1 95.19 59 ALA B C 1
ATOM 2046 O O . ALA B 1 59 ? -23.906 -13.859 6.266 1 95.19 59 ALA B O 1
ATOM 2047 N N . LEU B 1 60 ? -24.406 -12.148 4.965 1 94.94 60 LEU B N 1
ATOM 2048 C CA . LEU B 1 60 ? -24.016 -11.156 5.961 1 94.94 60 LEU B CA 1
ATOM 2049 C C . LEU B 1 60 ? -24.984 -11.172 7.145 1 94.94 60 LEU B C 1
ATOM 2051 O O . LEU B 1 60 ? -24.547 -11.07 8.297 1 94.94 60 LEU B O 1
ATOM 2055 N N . LYS B 1 61 ? -26.203 -11.297 6.785 1 93.31 61 LYS B N 1
ATOM 2056 C CA . LYS B 1 61 ? -27.203 -11.398 7.844 1 93.31 61 LYS B CA 1
ATOM 2057 C C . LYS B 1 61 ? -26.969 -12.641 8.695 1 93.31 61 LYS B C 1
ATOM 2059 O O . LYS B 1 61 ? -27.125 -12.594 9.922 1 93.31 61 LYS B O 1
ATOM 2064 N N . ALA B 1 62 ? -26.641 -13.703 8.047 1 95.06 62 ALA B N 1
ATOM 2065 C CA . ALA B 1 62 ? -26.328 -14.938 8.766 1 95.06 62 ALA B CA 1
ATOM 2066 C C . ALA B 1 62 ? -25.125 -14.75 9.688 1 95.06 62 ALA B C 1
ATOM 2068 O O . ALA B 1 62 ? -25.094 -15.297 10.797 1 95.06 62 ALA B O 1
ATOM 2069 N N . GLN B 1 63 ? -24.109 -14.039 9.234 1 95.19 63 GLN B N 1
ATOM 2070 C CA . GLN B 1 63 ? -22.938 -13.727 10.062 1 95.19 63 GLN B CA 1
ATOM 2071 C C . GLN B 1 63 ? -23.344 -12.938 11.297 1 95.19 63 GLN B C 1
ATOM 2073 O O . GLN B 1 63 ? -22.844 -13.195 12.398 1 95.19 63 GLN B O 1
ATOM 2078 N N . CYS B 1 64 ? -24.234 -12 11.117 1 93.75 64 CYS B N 1
ATOM 2079 C CA . CYS B 1 64 ? -24.75 -11.203 12.227 1 93.75 64 CYS B CA 1
ATOM 2080 C C . CYS B 1 64 ? -25.438 -12.078 13.258 1 93.75 64 CYS B C 1
ATOM 2082 O O . CYS B 1 64 ? -25.219 -11.93 14.461 1 93.75 64 CYS B O 1
ATOM 2084 N N . ASP B 1 65 ? -26.203 -12.961 12.75 1 94.44 65 ASP B N 1
ATOM 2085 C CA . ASP B 1 65 ? -26.984 -13.836 13.617 1 94.44 65 ASP B CA 1
ATOM 2086 C C . ASP B 1 65 ? -26.078 -14.727 14.461 1 94.44 65 ASP B C 1
ATOM 2088 O O . ASP B 1 65 ? -26.391 -15.039 15.609 1 94.44 65 ASP B O 1
ATOM 2092 N N . LEU B 1 66 ? -24.969 -15.156 13.914 1 92.94 66 LEU B N 1
ATOM 2093 C CA . LEU B 1 66 ? -24.031 -16.047 14.602 1 92.94 66 LEU B CA 1
ATOM 2094 C C . LEU B 1 66 ? -23.5 -15.383 15.867 1 92.94 66 LEU B C 1
ATOM 2096 O O . LEU B 1 66 ? -23.109 -16.078 16.812 1 92.94 66 LEU B O 1
ATOM 2100 N N . VAL B 1 67 ? -23.469 -14.07 15.898 1 93.31 67 VAL B N 1
ATOM 2101 C CA . VAL B 1 67 ? -22.891 -13.383 17.047 1 93.31 67 VAL B CA 1
ATOM 2102 C C . VAL B 1 67 ? -23.969 -12.562 17.75 1 93.31 67 VAL B C 1
ATOM 2104 O O . VAL B 1 67 ? -23.672 -11.672 18.547 1 93.31 67 VAL B O 1
ATOM 2107 N N . SER B 1 68 ? -25.266 -12.672 17.422 1 92.94 68 SER B N 1
ATOM 2108 C CA . SER B 1 68 ? -26.438 -12.07 18.062 1 92.94 68 SER B CA 1
ATOM 2109 C C . SER B 1 68 ? -26.422 -10.555 17.938 1 92.94 68 SER B C 1
ATOM 2111 O O . SER B 1 68 ? -26.688 -9.836 18.891 1 92.94 68 SER B O 1
ATOM 2113 N N . ILE B 1 69 ? -25.969 -10.109 16.719 1 92.81 69 ILE B N 1
ATOM 2114 C CA . ILE B 1 69 ? -2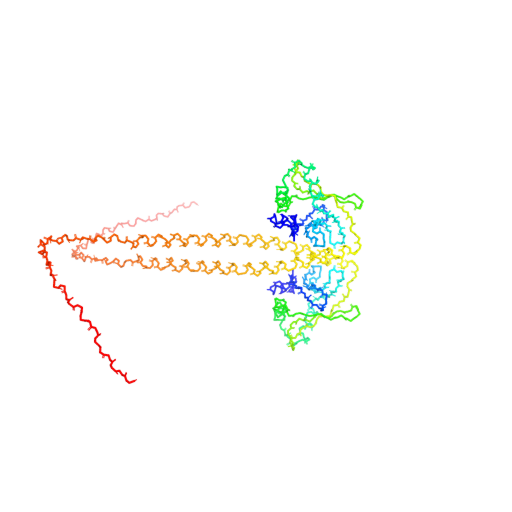6.062 -8.695 16.375 1 92.81 69 ILE B CA 1
ATOM 2115 C C . ILE B 1 69 ? -27.172 -8.477 15.359 1 92.81 69 ILE B C 1
ATOM 2117 O O . ILE B 1 69 ? -27.141 -9.047 14.266 1 92.81 69 ILE B O 1
ATOM 2121 N N . SER B 1 70 ? -28.109 -7.652 15.656 1 90.81 70 SER B N 1
ATOM 2122 C CA . SER B 1 70 ? -29.297 -7.508 14.812 1 90.81 70 SER B CA 1
ATOM 2123 C C . SER B 1 70 ? -29.062 -6.5 13.695 1 90.81 70 SER B C 1
ATOM 2125 O O . SER B 1 70 ? -29.578 -6.664 12.586 1 90.81 70 SER B O 1
ATOM 2127 N N . GLN B 1 71 ? -28.312 -5.5 14 1 93.38 71 GLN B N 1
ATOM 2128 C CA . GLN B 1 71 ? -28.125 -4.426 13.031 1 93.38 71 GLN B CA 1
ATOM 2129 C C . GLN B 1 71 ? -26.828 -4.602 12.258 1 93.38 71 GLN B C 1
ATOM 2131 O O . GLN B 1 71 ? -25.75 -4.621 12.859 1 93.38 71 GLN B O 1
ATOM 2136 N N . LEU B 1 72 ? -26.969 -4.602 10.992 1 94.06 72 LEU B N 1
ATOM 2137 C CA . LEU B 1 72 ? -25.828 -4.828 10.125 1 94.06 72 LEU B CA 1
ATOM 2138 C C . LEU B 1 72 ? -24.781 -3.727 10.305 1 94.06 72 LEU B C 1
ATOM 2140 O O . LEU B 1 72 ? -23.578 -3.998 10.289 1 94.06 72 LEU B O 1
ATOM 2144 N N . ASP B 1 73 ? -25.234 -2.504 10.445 1 95 73 ASP B N 1
ATOM 2145 C CA . ASP B 1 73 ? -24.297 -1.391 10.586 1 95 73 ASP B CA 1
ATOM 2146 C C . ASP B 1 73 ? -23.453 -1.532 11.852 1 95 73 ASP B C 1
ATOM 2148 O O . ASP B 1 73 ? -22.266 -1.201 11.852 1 95 73 ASP B O 1
ATOM 2152 N N . VAL B 1 74 ? -24.094 -2.07 12.852 1 94.75 74 VAL B N 1
ATOM 2153 C CA . VAL B 1 74 ? -23.375 -2.299 14.109 1 94.75 74 VAL B CA 1
ATOM 2154 C C . VAL B 1 74 ? -22.344 -3.398 13.914 1 94.75 74 VAL B C 1
ATOM 2156 O O . VAL B 1 74 ? -21.203 -3.266 14.367 1 94.75 74 VAL B O 1
ATOM 2159 N N . PHE B 1 75 ? -22.734 -4.402 13.297 1 96 75 PHE B N 1
ATOM 2160 C CA . PHE B 1 75 ? -21.844 -5.516 12.992 1 96 75 PHE B CA 1
ATOM 2161 C C . PHE B 1 75 ? -20.641 -5.039 12.203 1 96 75 PHE B C 1
ATOM 2163 O O . PHE B 1 75 ? -19.5 -5.336 12.578 1 96 75 PHE B O 1
ATOM 2170 N N . LEU B 1 76 ? -20.828 -4.219 11.188 1 97.19 76 LEU B N 1
ATOM 2171 C CA . LEU B 1 76 ? -19.766 -3.76 10.289 1 97.19 76 LEU B CA 1
ATOM 2172 C C . LEU B 1 76 ? -18.875 -2.738 10.977 1 97.19 76 LEU B C 1
ATOM 2174 O O . LEU B 1 76 ? -17.656 -2.707 10.734 1 97.19 76 LEU B O 1
ATOM 2178 N N . THR B 1 77 ? -19.422 -1.978 11.781 1 96.38 77 THR B N 1
ATOM 2179 C CA . THR B 1 77 ? -18.625 -1.016 12.539 1 96.38 77 THR B CA 1
ATOM 2180 C C . THR B 1 77 ? -17.688 -1.73 13.508 1 96.38 77 THR B C 1
ATOM 2182 O O . THR B 1 77 ? -16.531 -1.335 13.664 1 96.38 77 THR B O 1
ATOM 2185 N N . ARG B 1 78 ? -18.219 -2.748 14.094 1 94.81 78 ARG B N 1
ATOM 2186 C CA . ARG B 1 78 ? -17.375 -3.557 14.969 1 94.81 78 ARG B CA 1
ATOM 2187 C C . ARG B 1 78 ? -16.25 -4.223 14.188 1 94.81 78 ARG B C 1
ATOM 2189 O O . ARG B 1 78 ? -15.102 -4.273 14.648 1 94.81 78 ARG B O 1
ATOM 2196 N N . PHE B 1 79 ? -16.609 -4.707 13.094 1 96.81 79 PHE B N 1
ATOM 2197 C CA . PHE B 1 79 ? -15.633 -5.305 12.195 1 96.81 79 PHE B CA 1
ATOM 2198 C C . PHE B 1 79 ? -14.523 -4.312 11.867 1 96.81 79 PHE B C 1
ATOM 2200 O O . PHE B 1 79 ? -13.336 -4.625 12.016 1 96.81 79 PHE B O 1
ATOM 2207 N N . ARG B 1 80 ? -14.883 -3.176 11.508 1 97.06 80 ARG B N 1
ATOM 2208 C CA . ARG B 1 80 ? -13.945 -2.127 11.117 1 97.06 80 ARG B CA 1
ATOM 2209 C C . ARG B 1 80 ? -13.055 -1.725 12.289 1 97.06 80 ARG B C 1
ATOM 2211 O O . ARG B 1 80 ? -11.852 -1.552 12.125 1 97.06 80 ARG B O 1
ATOM 2218 N N . SER B 1 81 ? -13.648 -1.593 13.398 1 95.19 81 SER B N 1
ATOM 2219 C CA . SER B 1 81 ? -12.898 -1.191 14.586 1 95.19 81 SER B CA 1
ATOM 2220 C C . SER B 1 81 ? -11.867 -2.242 14.977 1 95.19 81 SER B C 1
ATOM 2222 O O . SER B 1 81 ? -10.734 -1.904 15.328 1 95.19 81 SER B O 1
ATOM 2224 N N . SER B 1 82 ? -12.227 -3.449 14.898 1 95.88 82 SER B N 1
ATOM 2225 C CA . SER B 1 82 ? -11.312 -4.539 15.219 1 95.88 82 SER B CA 1
ATOM 2226 C C . SER B 1 82 ? -10.18 -4.621 14.203 1 95.88 82 SER B C 1
ATOM 2228 O O . SER B 1 82 ? -9.031 -4.902 14.562 1 95.88 82 SER B O 1
ATOM 2230 N N . PHE B 1 83 ? -10.539 -4.367 12.984 1 95.25 83 PHE B N 1
ATOM 2231 C CA . PHE B 1 83 ? -9.539 -4.34 11.922 1 95.25 83 PHE B CA 1
ATOM 2232 C C . PHE B 1 83 ? -8.523 -3.229 12.164 1 95.25 83 PHE B C 1
ATOM 2234 O O . PHE B 1 83 ? -7.316 -3.453 12.062 1 95.25 83 PHE B O 1
ATOM 2241 N N . ALA B 1 84 ? -9.055 -2.145 12.492 1 93.19 84 ALA B N 1
ATOM 2242 C CA . ALA B 1 84 ? -8.211 -0.982 12.742 1 93.19 84 ALA B CA 1
ATOM 2243 C C . ALA B 1 84 ? -7.312 -1.21 13.961 1 93.19 84 ALA B C 1
ATOM 2245 O O . ALA B 1 84 ? -6.16 -0.772 13.977 1 93.19 84 ALA B O 1
ATOM 2246 N N . ALA B 1 85 ? -7.805 -1.962 14.875 1 93.31 85 ALA B N 1
ATOM 2247 C CA . ALA B 1 85 ? -7.078 -2.186 16.125 1 93.31 85 ALA B CA 1
ATOM 2248 C C . ALA B 1 85 ? -6.09 -3.338 15.977 1 93.31 85 ALA B C 1
ATOM 2250 O O . ALA B 1 85 ? -5.266 -3.572 16.875 1 93.31 85 ALA B O 1
ATOM 2251 N N . GLY B 1 86 ? -6.195 -4.035 14.891 1 94.25 86 GLY B N 1
ATOM 2252 C CA . GLY B 1 86 ? -5.297 -5.16 14.672 1 94.25 86 GLY B CA 1
ATOM 2253 C C . GLY B 1 86 ? -5.664 -6.379 15.5 1 94.25 86 GLY B C 1
ATOM 2254 O O . GLY B 1 86 ? -4.812 -7.219 15.789 1 94.25 86 GLY B O 1
ATOM 2255 N N . GLU B 1 87 ? -6.906 -6.387 15.883 1 96.31 87 GLU B N 1
ATOM 2256 C CA . GLU B 1 87 ? -7.418 -7.531 16.641 1 96.31 87 GLU B CA 1
ATOM 2257 C C . GLU B 1 87 ? -7.887 -8.641 15.695 1 96.31 87 GLU B C 1
ATOM 2259 O O . GLU B 1 87 ? -9.094 -8.883 15.57 1 96.31 87 GLU B O 1
ATOM 2264 N N . LEU B 1 88 ? -7.02 -9.312 15.062 1 97.56 88 LEU B N 1
ATOM 2265 C CA . LEU B 1 88 ? -7.277 -10.344 14.062 1 97.56 88 LEU B CA 1
ATOM 2266 C C . LEU B 1 88 ? -6.348 -11.539 14.266 1 97.56 88 LEU B C 1
ATOM 2268 O O . LEU B 1 88 ? -5.211 -11.375 14.711 1 97.56 88 LEU B O 1
ATOM 2272 N N . SER B 1 89 ? -6.82 -12.688 13.945 1 97.19 89 SER B N 1
ATOM 2273 C CA . SER B 1 89 ? -5.996 -13.891 13.922 1 97.19 89 SER B CA 1
ATOM 2274 C C . SER B 1 89 ? -6.504 -14.883 12.883 1 97.19 89 SER B C 1
ATOM 2276 O O . SER B 1 89 ? -7.652 -14.797 12.438 1 97.19 89 SER B O 1
ATOM 2278 N N . VAL B 1 90 ? -5.605 -15.797 12.492 1 97.88 90 VAL B N 1
ATOM 2279 C CA . VAL B 1 90 ? -5.992 -16.781 11.492 1 97.88 90 VAL B CA 1
ATOM 2280 C C . VAL B 1 90 ? -5.625 -18.188 11.984 1 97.88 90 VAL B C 1
ATOM 2282 O O . VAL B 1 90 ? -4.676 -18.344 12.758 1 97.88 90 VAL B O 1
ATOM 2285 N N . ALA B 1 91 ? -6.441 -19.094 11.555 1 97.31 91 ALA B N 1
ATOM 2286 C CA . ALA B 1 91 ? -6.191 -20.531 11.758 1 97.31 91 ALA B CA 1
ATOM 2287 C C . ALA B 1 91 ? -6.465 -21.312 10.477 1 97.31 91 ALA B C 1
ATOM 2289 O O . ALA B 1 91 ? -7.496 -21.109 9.828 1 97.31 91 ALA B O 1
ATOM 2290 N N . ILE B 1 92 ? -5.539 -22.219 10.18 1 96.19 92 ILE B N 1
ATOM 2291 C CA . ILE B 1 92 ? -5.66 -22.969 8.93 1 96.19 92 ILE B CA 1
ATOM 2292 C C . ILE B 1 92 ? -5.809 -24.453 9.227 1 96.19 92 ILE B C 1
ATOM 2294 O O . ILE B 1 92 ? -5.031 -25.016 10 1 96.19 92 ILE B O 1
ATOM 2298 N N . ILE B 1 93 ? -6.793 -25.094 8.656 1 95.31 93 ILE B N 1
ATOM 2299 C CA . ILE B 1 93 ? -7.012 -26.531 8.695 1 95.31 93 ILE B CA 1
ATOM 2300 C C . ILE B 1 93 ? -7.25 -27.062 7.281 1 95.31 93 ILE B C 1
ATOM 2302 O O . ILE B 1 93 ? -8.352 -26.906 6.734 1 95.31 93 ILE B O 1
ATOM 2306 N N . GLY B 1 94 ? -6.199 -27.688 6.664 1 93.56 94 GLY B N 1
ATOM 2307 C CA . GLY B 1 94 ? -6.312 -28.125 5.281 1 93.56 94 GLY B CA 1
ATOM 2308 C C . GLY B 1 94 ? -6.449 -26.969 4.301 1 93.56 94 GLY B C 1
ATOM 2309 O O . GLY B 1 94 ? -5.586 -26.094 4.238 1 93.56 94 GLY B O 1
ATOM 2310 N N . THR B 1 95 ? -7.562 -26.938 3.623 1 93.88 95 THR B N 1
ATOM 2311 C CA . THR B 1 95 ? -7.789 -25.906 2.615 1 93.88 95 THR B CA 1
ATOM 2312 C C . THR B 1 95 ? -8.703 -24.812 3.156 1 93.88 95 THR B C 1
ATOM 2314 O O . THR B 1 95 ? -9.109 -23.906 2.416 1 93.88 95 THR B O 1
ATOM 2317 N N . LYS B 1 96 ? -8.984 -24.953 4.395 1 97.31 96 LYS B N 1
ATOM 2318 C CA . LYS B 1 96 ? -9.883 -23.984 5.027 1 97.31 96 LYS B CA 1
ATOM 2319 C C . LYS B 1 96 ? -9.133 -23.094 6.008 1 97.31 96 LYS B C 1
ATOM 2321 O O . LYS B 1 96 ? -8.242 -23.562 6.723 1 97.31 96 LYS B O 1
ATOM 2326 N N . MET B 1 97 ? -9.531 -21.828 6.031 1 98.19 97 MET B N 1
ATOM 2327 C CA . MET B 1 97 ? -8.977 -20.875 6.984 1 98.19 97 MET B CA 1
ATOM 2328 C C . MET B 1 97 ? -10.078 -20.172 7.762 1 98.19 97 MET B C 1
ATOM 2330 O O . MET B 1 97 ? -11.102 -19.781 7.188 1 98.19 97 MET B O 1
ATOM 2334 N N . THR B 1 98 ? -9.844 -20.016 9.008 1 98.31 98 THR B N 1
ATOM 2335 C CA . THR B 1 98 ? -10.742 -19.219 9.828 1 98.31 98 THR B CA 1
ATOM 2336 C C . THR B 1 98 ? -10.078 -17.891 10.219 1 98.31 98 THR B C 1
ATOM 2338 O O . THR B 1 98 ? -9 -17.891 10.82 1 98.31 98 THR B O 1
ATOM 2341 N N . LEU B 1 99 ? -10.648 -16.797 9.828 1 98.44 99 LEU B N 1
ATOM 2342 C CA . LEU B 1 99 ? -10.242 -15.469 10.273 1 98.44 99 LEU B CA 1
ATOM 2343 C C . LEU B 1 99 ? -11.07 -15.023 11.477 1 98.44 99 LEU B C 1
ATOM 2345 O O . LEU B 1 99 ? -12.297 -14.938 11.391 1 98.44 99 LEU B O 1
ATOM 2349 N N . THR B 1 100 ? -10.414 -14.805 12.539 1 98 100 THR B N 1
ATOM 2350 C CA . THR B 1 100 ? -11.07 -14.297 13.742 1 98 100 THR B CA 1
ATOM 2351 C C . THR B 1 100 ? -10.859 -12.797 13.883 1 98 100 THR B C 1
ATOM 2353 O O . THR B 1 100 ? -9.719 -12.32 13.859 1 98 100 THR B O 1
ATOM 2356 N N . VAL B 1 101 ? -11.945 -12.117 14.023 1 97.69 101 VAL B N 1
ATOM 2357 C CA . VAL B 1 101 ? -11.906 -10.664 14.117 1 97.69 101 VAL B CA 1
ATOM 2358 C C . VAL B 1 101 ? -12.469 -10.219 15.469 1 97.69 101 VAL B C 1
ATOM 2360 O O . VAL B 1 101 ? -13.633 -10.492 15.789 1 97.69 101 VAL B O 1
ATOM 2363 N N . GLY B 1 102 ? -11.648 -9.547 16.172 1 95.06 102 GLY B N 1
ATOM 2364 C CA . GLY B 1 102 ? -12.086 -9.055 17.469 1 95.06 102 GLY B CA 1
ATOM 2365 C C . GLY B 1 102 ? -11.445 -9.781 18.641 1 95.06 102 GLY B C 1
ATOM 2366 O O . GLY B 1 102 ? -10.672 -10.719 18.438 1 95.06 102 GLY B O 1
ATOM 2367 N N . LYS B 1 103 ? -11.734 -9.227 19.828 1 87.88 103 LYS B N 1
ATOM 2368 C CA . LYS B 1 103 ? -11.195 -9.773 21.062 1 87.88 103 LYS B CA 1
ATOM 2369 C C . LYS B 1 103 ? -11.953 -11.023 21.484 1 87.88 103 LYS B C 1
ATOM 2371 O O . LYS B 1 103 ? -13.047 -11.297 20.984 1 87.88 103 LYS B O 1
ATOM 2376 N N . SER B 1 104 ? -11.281 -11.586 22.5 1 81.12 104 SER B N 1
ATOM 2377 C CA . SER B 1 104 ? -11.852 -12.828 23.031 1 81.12 104 SER B CA 1
ATOM 2378 C C . SER B 1 104 ? -13.266 -12.602 23.547 1 81.12 104 SER B C 1
ATOM 2380 O O . SER B 1 104 ? -13.555 -11.57 24.156 1 81.12 104 SER B O 1
ATOM 2382 N N . GLY B 1 105 ? -14.242 -13.484 23.312 1 81.25 105 GLY B N 1
ATOM 2383 C CA . GLY B 1 105 ? -15.617 -13.477 23.781 1 81.25 105 GLY B CA 1
ATOM 2384 C C . GLY B 1 105 ? -16.578 -12.789 22.828 1 81.25 105 GLY B C 1
ATOM 2385 O O . GLY B 1 105 ? -17.781 -13.008 22.891 1 81.25 105 GLY B O 1
ATOM 2386 N N . SER B 1 106 ? -16.047 -11.828 22.047 1 85.25 106 SER B N 1
ATOM 2387 C CA . SER B 1 106 ? -16.922 -11.117 21.125 1 85.25 106 SER B CA 1
ATOM 2388 C C . SER B 1 106 ? -16.391 -11.188 19.703 1 85.25 106 SER B C 1
ATOM 2390 O O . SER B 1 106 ? -16.703 -10.336 18.859 1 85.25 106 SER B O 1
ATOM 2392 N N . SER B 1 107 ? -15.656 -12.219 19.484 1 93.75 107 SER B N 1
ATOM 2393 C CA . SER B 1 107 ? -14.992 -12.281 18.188 1 93.75 107 SER B CA 1
ATOM 2394 C C . SER B 1 107 ? -15.938 -12.805 17.109 1 93.75 107 SER B C 1
ATOM 2396 O O . SER B 1 107 ? -16.922 -13.484 17.422 1 93.75 107 SER B O 1
ATOM 2398 N N . ILE B 1 108 ? -15.711 -12.422 15.922 1 94.88 108 ILE B N 1
ATOM 2399 C CA . ILE B 1 108 ? -16.422 -12.875 14.727 1 94.88 108 ILE B CA 1
ATOM 2400 C C . ILE B 1 108 ? -15.508 -13.781 13.906 1 94.88 108 ILE B C 1
ATOM 2402 O O . ILE B 1 108 ? -14.359 -13.43 13.617 1 94.88 108 ILE B O 1
ATOM 2406 N N . ASN B 1 109 ? -16.062 -14.953 13.5 1 96.62 109 ASN B N 1
ATOM 2407 C CA . ASN B 1 109 ? -15.273 -15.891 12.719 1 96.62 109 ASN B CA 1
ATOM 2408 C C . ASN B 1 109 ? -15.734 -15.953 11.266 1 96.62 109 ASN B C 1
ATOM 2410 O O . ASN B 1 109 ? -16.922 -16.156 11 1 96.62 109 ASN B O 1
ATOM 2414 N N . PHE B 1 110 ? -14.844 -15.766 10.438 1 98 110 PHE B N 1
ATOM 2415 C CA . PHE B 1 110 ? -15.086 -15.914 9.008 1 98 110 PHE B CA 1
ATOM 2416 C C . PHE B 1 110 ? -14.398 -17.172 8.469 1 98 110 PHE B C 1
ATOM 2418 O O . PHE B 1 110 ? -13.188 -17.328 8.625 1 98 110 PHE B O 1
ATOM 2425 N N . ASN B 1 111 ? -15.172 -18.047 7.84 1 98.12 111 ASN B N 1
ATOM 2426 C CA . ASN B 1 111 ? -14.602 -19.219 7.168 1 98.12 111 ASN B CA 1
ATOM 2427 C C . ASN B 1 111 ? -14.227 -18.906 5.723 1 98.12 111 ASN B C 1
ATOM 2429 O O . ASN B 1 111 ? -15.086 -18.547 4.918 1 98.12 111 ASN B O 1
ATOM 2433 N N . LEU B 1 112 ? -12.953 -19.031 5.469 1 98.69 112 LEU B N 1
ATOM 2434 C CA . LEU B 1 112 ? -12.43 -18.766 4.137 1 98.69 112 LEU B CA 1
ATOM 2435 C C . LEU B 1 112 ? -11.883 -20.031 3.494 1 98.69 112 LEU B C 1
ATOM 2437 O O . LEU B 1 112 ? -11.469 -20.953 4.195 1 98.69 112 LEU B O 1
ATOM 2441 N N . PHE B 1 113 ? -11.875 -20 2.17 1 98.62 113 PHE B N 1
ATOM 2442 C CA . PHE B 1 113 ? -11.461 -21.188 1.428 1 98.62 113 PHE B CA 1
ATOM 2443 C C . PHE B 1 113 ? -10.383 -20.844 0.408 1 98.62 113 PHE B C 1
ATOM 2445 O O . PHE B 1 113 ? -10.398 -19.75 -0.176 1 98.62 113 PHE B O 1
ATOM 2452 N N . GLU B 1 114 ? -9.562 -21.75 0.223 1 97.94 114 GLU B N 1
ATOM 2453 C CA . GLU B 1 114 ? -8.469 -21.516 -0.717 1 97.94 114 GLU B CA 1
ATOM 2454 C C . GLU B 1 114 ? -9 -21.219 -2.115 1 97.94 114 GLU B C 1
ATOM 2456 O O . GLU B 1 114 ? -9.852 -21.938 -2.635 1 97.94 114 GLU B O 1
ATOM 2461 N N . ALA B 1 115 ? -8.523 -20.156 -2.648 1 97.62 115 ALA B N 1
ATOM 2462 C CA . ALA B 1 115 ? -8.961 -19.703 -3.967 1 97.62 115 ALA B CA 1
ATOM 2463 C C . ALA B 1 115 ? -8.289 -20.516 -5.074 1 97.62 115 ALA B C 1
ATOM 2465 O O . ALA B 1 115 ? -7.168 -21 -4.898 1 97.62 115 ALA B O 1
ATOM 2466 N N . LYS B 1 116 ? -8.984 -20.625 -6.176 1 96.62 116 LYS B N 1
ATOM 2467 C CA . LYS B 1 116 ? -8.406 -21.234 -7.363 1 96.62 116 LYS B CA 1
ATOM 2468 C C . LYS B 1 116 ? -7.395 -20.312 -8.023 1 96.62 116 LYS B C 1
ATOM 2470 O O . LYS B 1 116 ? -7.328 -19.125 -7.703 1 96.62 116 LYS B O 1
ATOM 2475 N N . ALA B 1 117 ? -6.676 -20.844 -8.992 1 94.69 117 ALA B N 1
ATOM 2476 C CA . ALA B 1 117 ? -5.543 -20.156 -9.602 1 94.69 117 ALA B CA 1
ATOM 2477 C C . ALA B 1 117 ? -5.965 -18.812 -10.188 1 94.69 117 ALA B C 1
ATOM 2479 O O . ALA B 1 117 ? -5.305 -17.797 -9.961 1 94.69 117 ALA B O 1
ATOM 2480 N N . ALA B 1 118 ? -7.047 -18.812 -10.859 1 95.56 118 ALA B N 1
ATOM 2481 C CA . ALA B 1 118 ? -7.504 -17.578 -11.5 1 95.56 118 ALA B CA 1
ATOM 2482 C C . ALA B 1 118 ? -7.926 -16.547 -10.461 1 95.56 118 ALA B C 1
ATOM 2484 O O . ALA B 1 118 ? -7.645 -15.352 -10.617 1 95.56 118 ALA B O 1
ATOM 2485 N N . GLU B 1 119 ? -8.578 -16.984 -9.414 1 95.81 119 GLU B N 1
ATOM 2486 C CA . GLU B 1 119 ? -9.016 -16.094 -8.336 1 95.81 119 GLU B CA 1
ATOM 2487 C C . GLU B 1 119 ? -7.82 -15.555 -7.555 1 95.81 119 GLU B C 1
ATOM 2489 O O . GLU B 1 119 ? -7.816 -14.391 -7.148 1 95.81 119 GLU B O 1
ATOM 2494 N N . LYS B 1 120 ? -6.883 -16.484 -7.379 1 96.31 120 LYS B N 1
ATOM 2495 C CA . LYS B 1 120 ? -5.664 -16.062 -6.695 1 96.31 120 LYS B CA 1
ATOM 2496 C C . LYS B 1 120 ? -5.004 -14.891 -7.426 1 96.31 120 LYS B C 1
ATOM 2498 O O . LYS B 1 120 ? -4.645 -13.883 -6.809 1 96.31 120 LYS B O 1
ATOM 2503 N N . ARG B 1 121 ? -4.938 -15.039 -8.688 1 96.12 121 ARG B N 1
ATOM 2504 C CA . ARG B 1 121 ? -4.328 -14 -9.516 1 96.12 121 ARG B CA 1
ATOM 2505 C C . ARG B 1 121 ? -5.094 -12.688 -9.406 1 96.12 121 ARG B C 1
ATOM 2507 O O . ARG B 1 121 ? -4.496 -11.633 -9.203 1 96.12 121 ARG B O 1
ATOM 2514 N N . THR B 1 122 ? -6.344 -12.766 -9.438 1 96.25 122 THR B N 1
ATOM 2515 C CA . THR B 1 122 ? -7.199 -11.586 -9.414 1 96.25 122 THR B CA 1
ATOM 2516 C C . THR B 1 122 ? -7.094 -10.867 -8.078 1 96.25 122 THR B C 1
ATOM 2518 O O . THR B 1 122 ? -6.969 -9.641 -8.031 1 96.25 122 THR B O 1
ATOM 2521 N N . GLU B 1 123 ? -7.129 -11.602 -7.02 1 97.56 123 GLU B N 1
ATOM 2522 C CA . GLU B 1 123 ? -7.086 -10.992 -5.691 1 97.56 123 GLU B CA 1
ATOM 2523 C C . GLU B 1 123 ? -5.727 -10.359 -5.418 1 97.56 123 GLU B C 1
ATOM 2525 O O . GLU B 1 123 ? -5.652 -9.266 -4.855 1 97.56 123 GLU B O 1
ATOM 2530 N N . LEU B 1 124 ? -4.676 -11.062 -5.812 1 97.44 124 LEU B N 1
ATOM 2531 C CA . LEU B 1 124 ? -3.336 -10.523 -5.594 1 97.44 124 LEU B CA 1
ATOM 2532 C C . LEU B 1 124 ? -3.119 -9.25 -6.406 1 97.44 124 LEU B C 1
ATOM 2534 O O . LEU B 1 124 ? -2.588 -8.266 -5.895 1 97.44 124 LEU B O 1
ATOM 2538 N N . GLN B 1 125 ? -3.545 -9.258 -7.613 1 97.38 125 GLN B N 1
ATOM 2539 C CA . GLN B 1 125 ? -3.445 -8.062 -8.453 1 97.38 125 GLN B CA 1
ATOM 2540 C C . GLN B 1 125 ? -4.266 -6.914 -7.871 1 97.38 125 GLN B C 1
ATOM 2542 O O . GLN B 1 125 ? -3.787 -5.781 -7.785 1 97.38 125 GLN B O 1
ATOM 2547 N N . THR B 1 126 ? -5.43 -7.242 -7.461 1 96.94 126 THR B N 1
ATOM 2548 C CA . THR B 1 126 ? -6.316 -6.223 -6.91 1 96.94 126 THR B CA 1
ATOM 2549 C C . THR B 1 126 ? -5.668 -5.535 -5.711 1 96.94 126 THR B C 1
ATOM 2551 O O . THR B 1 126 ? -5.594 -4.305 -5.66 1 96.94 126 THR B O 1
ATOM 2554 N N . VAL B 1 127 ? -5.133 -6.312 -4.824 1 98.19 127 VAL B N 1
ATOM 2555 C CA . VAL B 1 127 ? -4.664 -5.727 -3.574 1 98.19 127 VAL B CA 1
ATOM 2556 C C . VAL B 1 127 ? -3.346 -4.996 -3.807 1 98.19 127 VAL B C 1
ATOM 2558 O O . VAL B 1 127 ? -3.092 -3.949 -3.205 1 98.19 127 VAL B O 1
ATOM 2561 N N . ILE B 1 128 ? -2.52 -5.512 -4.641 1 98.44 128 ILE B N 1
ATOM 2562 C CA . ILE B 1 128 ? -1.224 -4.902 -4.922 1 98.44 128 ILE B CA 1
ATOM 2563 C C . ILE B 1 128 ? -1.427 -3.514 -5.523 1 98.44 128 ILE B C 1
ATOM 2565 O O . ILE B 1 128 ? -0.861 -2.531 -5.035 1 98.44 128 ILE B O 1
ATOM 2569 N N . PHE B 1 129 ? -2.223 -3.412 -6.473 1 98.25 129 PHE B N 1
ATOM 2570 C CA . PHE B 1 129 ? -2.389 -2.143 -7.172 1 98.25 129 PHE B CA 1
ATOM 2571 C C . PHE B 1 129 ? -3.203 -1.167 -6.328 1 98.25 129 PHE B C 1
ATOM 2573 O O . PHE B 1 129 ? -2.971 0.043 -6.375 1 98.25 129 PHE B O 1
ATOM 2580 N N . ARG B 1 130 ? -4.121 -1.683 -5.598 1 98.25 130 ARG B N 1
ATOM 2581 C CA . ARG B 1 130 ? -4.867 -0.831 -4.68 1 98.25 130 ARG B CA 1
ATOM 2582 C C . ARG B 1 130 ? -3.939 -0.188 -3.654 1 98.25 130 ARG B C 1
ATOM 2584 O O . ARG B 1 130 ? -3.979 1.027 -3.449 1 98.25 130 ARG B O 1
ATOM 2591 N N . LEU B 1 131 ? -3.158 -1.023 -3.053 1 98.62 131 LEU B N 1
ATOM 2592 C CA . LEU B 1 131 ? -2.27 -0.53 -2.006 1 98.62 131 LEU B CA 1
ATOM 2593 C C . LEU B 1 131 ? -1.24 0.438 -2.58 1 98.62 131 LEU B C 1
ATOM 2595 O O . LEU B 1 131 ? -0.914 1.447 -1.951 1 98.62 131 LEU B O 1
ATOM 2599 N N . ALA B 1 132 ? -0.742 0.101 -3.734 1 98.44 132 ALA B N 1
ATOM 2600 C CA . ALA B 1 132 ? 0.231 0.973 -4.387 1 98.44 132 ALA B CA 1
ATOM 2601 C C . ALA B 1 132 ? -0.361 2.354 -4.648 1 98.44 132 ALA B C 1
ATOM 2603 O O . ALA B 1 132 ? 0.273 3.373 -4.367 1 98.44 132 ALA B O 1
ATOM 2604 N N . GLU B 1 133 ? -1.531 2.385 -5.152 1 97.69 133 GLU B N 1
ATOM 2605 C CA . GLU B 1 133 ? -2.199 3.648 -5.453 1 97.69 133 GLU B CA 1
ATOM 2606 C C . GLU B 1 133 ? -2.549 4.406 -4.176 1 97.69 133 GLU B C 1
ATOM 2608 O O . GLU B 1 133 ? -2.379 5.625 -4.102 1 97.69 133 GLU B O 1
ATOM 2613 N N . GLN B 1 134 ? -3.037 3.691 -3.273 1 98.31 134 GLN B N 1
ATOM 2614 C CA . GLN B 1 134 ? -3.416 4.312 -2.01 1 98.31 134 GLN B CA 1
ATOM 2615 C C . GLN B 1 134 ? -2.211 4.961 -1.333 1 98.31 134 GLN B C 1
ATOM 2617 O O . GLN B 1 134 ? -2.32 6.051 -0.77 1 98.31 134 GLN B O 1
ATOM 2622 N N . THR B 1 135 ? -1.112 4.301 -1.354 1 98.19 135 THR B N 1
ATOM 2623 C CA . THR B 1 135 ? 0.101 4.836 -0.747 1 98.19 135 THR B CA 1
ATOM 2624 C C . THR B 1 135 ? 0.486 6.168 -1.39 1 98.19 135 THR B C 1
ATOM 2626 O O . THR B 1 135 ? 0.806 7.129 -0.69 1 98.19 135 THR B O 1
ATOM 2629 N N . LEU B 1 136 ? 0.425 6.23 -2.666 1 97.06 136 LEU B N 1
ATOM 2630 C CA . LEU B 1 136 ? 0.794 7.449 -3.377 1 97.06 136 LEU B CA 1
ATOM 2631 C C . LEU B 1 136 ? -0.194 8.57 -3.08 1 97.06 136 LEU B C 1
ATOM 2633 O O . LEU B 1 136 ? 0.206 9.719 -2.887 1 97.06 136 LEU B O 1
ATOM 2637 N N . GLN B 1 137 ? -1.42 8.211 -3.027 1 98 137 GLN B N 1
ATOM 2638 C CA . GLN B 1 137 ? -2.455 9.195 -2.727 1 98 137 GLN B CA 1
ATOM 2639 C C . GLN B 1 137 ? -2.281 9.758 -1.32 1 98 137 GLN B C 1
ATOM 2641 O O . GLN B 1 137 ? -2.408 10.969 -1.113 1 98 137 GLN B O 1
ATOM 2646 N N . LEU B 1 138 ? -2.031 8.883 -0.407 1 98.31 138 LEU B N 1
ATOM 2647 C CA . LEU B 1 138 ? -1.858 9.297 0.982 1 98.31 138 LEU B CA 1
ATOM 2648 C C . LEU B 1 138 ? -0.618 10.164 1.142 1 98.31 138 LEU B C 1
ATOM 265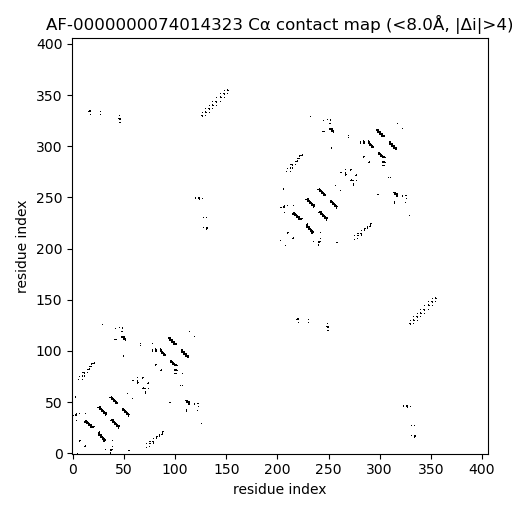0 O O . LEU B 1 138 ? -0.625 11.133 1.913 1 98.31 138 LEU B O 1
ATOM 2654 N N . GLU B 1 139 ? 0.465 9.812 0.429 1 97.44 139 GLU B N 1
ATOM 2655 C CA . GLU B 1 139 ? 1.675 10.625 0.456 1 97.44 139 GLU B CA 1
ATOM 2656 C C . GLU B 1 139 ? 1.399 12.039 -0.047 1 97.44 139 GLU B C 1
ATOM 2658 O O . GLU B 1 139 ? 1.877 13.016 0.536 1 97.44 139 GLU B O 1
ATOM 2663 N N . GLU B 1 140 ? 0.68 12.133 -1.077 1 96.94 140 GLU B N 1
ATOM 2664 C CA . GLU B 1 140 ? 0.333 13.438 -1.642 1 96.94 140 GLU B CA 1
ATOM 2665 C C . GLU B 1 140 ? -0.519 14.25 -0.672 1 96.94 140 GLU B C 1
ATOM 2667 O O . GLU B 1 140 ? -0.261 15.43 -0.454 1 96.94 140 GLU B O 1
ATOM 2672 N N . LYS B 1 141 ? -1.526 13.625 -0.137 1 98.12 141 LYS B N 1
ATOM 2673 C CA . LYS B 1 141 ? -2.402 14.305 0.813 1 98.12 141 LYS B CA 1
ATOM 2674 C C . LYS B 1 141 ? -1.625 14.773 2.039 1 98.12 141 LYS B C 1
ATOM 2676 O O . LYS B 1 141 ? -1.842 15.883 2.529 1 98.12 141 LYS B O 1
ATOM 2681 N N . LEU B 1 142 ? -0.785 13.891 2.516 1 98.06 142 LEU B N 1
ATOM 2682 C CA . LEU B 1 142 ? 0.027 14.234 3.678 1 98.06 142 LEU B CA 1
ATOM 2683 C C . LEU B 1 142 ? 0.898 15.453 3.391 1 98.06 142 LEU B C 1
ATOM 2685 O O . LEU B 1 142 ? 1.012 16.359 4.23 1 98.06 142 LEU B O 1
ATOM 2689 N N . SER B 1 143 ? 1.506 15.422 2.246 1 97.19 143 SER B N 1
ATOM 2690 C CA . SER B 1 143 ? 2.359 16.547 1.859 1 97.19 143 SER B CA 1
ATOM 2691 C C . SER B 1 143 ? 1.576 17.844 1.831 1 97.19 143 SER B C 1
ATOM 2693 O O . SER B 1 143 ? 2.047 18.875 2.332 1 97.19 143 SER B O 1
ATOM 2695 N N . VAL B 1 144 ? 0.415 17.844 1.323 1 97.5 144 VAL B N 1
ATOM 2696 C CA . VAL B 1 144 ? -0.425 19.031 1.192 1 97.5 144 VAL B CA 1
ATOM 2697 C C . VAL B 1 144 ? -0.838 19.516 2.576 1 97.5 144 VAL B C 1
ATOM 2699 O O . VAL B 1 144 ? -0.755 20.719 2.863 1 97.5 144 VAL B O 1
ATOM 2702 N N . VAL B 1 145 ? -1.224 18.594 3.396 1 97.69 145 VAL B N 1
ATOM 2703 C CA . VAL B 1 145 ? -1.687 18.953 4.73 1 97.69 145 VAL B CA 1
ATOM 2704 C C . VAL B 1 145 ? -0.514 19.484 5.559 1 97.69 145 VAL B C 1
ATOM 2706 O O . VAL B 1 145 ? -0.666 20.422 6.34 1 97.69 145 VAL B O 1
ATOM 2709 N N . GLN B 1 146 ? 0.611 18.875 5.402 1 97.19 146 GLN B N 1
ATOM 2710 C CA . GLN B 1 146 ? 1.805 19.312 6.121 1 97.19 146 GLN B CA 1
ATOM 2711 C C . GLN B 1 146 ? 2.199 20.734 5.719 1 97.19 146 GLN B C 1
ATOM 2713 O O . GLN B 1 146 ? 2.584 21.531 6.566 1 97.19 146 GLN B O 1
ATOM 2718 N N . GLU B 1 147 ? 2.096 21 4.512 1 96.88 147 GLU B N 1
ATOM 2719 C CA . GLU B 1 147 ? 2.396 22.344 4.035 1 96.88 147 GLU B CA 1
ATOM 2720 C C . GLU B 1 147 ? 1.425 23.359 4.617 1 96.88 147 GLU B C 1
ATOM 2722 O O . GLU B 1 147 ? 1.828 24.469 5 1 96.88 147 GLU B O 1
ATOM 2727 N N . SER B 1 148 ? 0.234 23.031 4.602 1 95.81 148 SER B N 1
ATOM 2728 C CA . SER B 1 148 ? -0.776 23.906 5.18 1 95.81 148 SER B CA 1
ATOM 2729 C C . SER B 1 148 ? -0.5 24.172 6.656 1 95.81 148 SER B C 1
ATOM 2731 O O . SER B 1 148 ? -0.66 25.297 7.137 1 95.81 148 SER B O 1
ATOM 2733 N N . LEU B 1 149 ? -0.102 23.188 7.336 1 95.44 149 LEU B N 1
ATOM 2734 C CA . LEU B 1 149 ? 0.212 23.312 8.758 1 95.44 149 LEU B CA 1
ATOM 2735 C C . LEU B 1 149 ? 1.42 24.219 8.969 1 95.44 149 LEU B C 1
ATOM 2737 O O . LEU B 1 149 ? 1.423 25.047 9.875 1 95.44 149 LEU B O 1
ATOM 2741 N N . GLU B 1 150 ? 2.381 24.016 8.188 1 94.75 150 GLU B N 1
ATOM 2742 C CA . GLU B 1 150 ? 3.574 24.859 8.281 1 94.75 150 GLU B CA 1
ATOM 2743 C C . GLU B 1 150 ? 3.246 26.328 8.008 1 94.75 150 GLU B C 1
ATOM 2745 O O . GLU B 1 150 ? 3.771 27.219 8.672 1 94.75 150 GLU B O 1
ATOM 2750 N N . LYS B 1 151 ? 2.447 26.578 7.105 1 93.69 151 LYS B N 1
ATOM 2751 C CA . LYS B 1 151 ? 2.008 27.938 6.812 1 93.69 151 LYS B CA 1
ATOM 2752 C C . LYS B 1 151 ? 1.243 28.531 7.988 1 93.69 151 LYS B C 1
ATOM 2754 O O . LYS B 1 151 ? 1.43 29.703 8.328 1 93.69 151 LYS B O 1
ATOM 2759 N N . ALA B 1 152 ? 0.434 27.75 8.555 1 91.06 152 ALA B N 1
ATOM 2760 C CA . ALA B 1 152 ? -0.339 28.203 9.711 1 91.06 152 ALA B CA 1
ATOM 2761 C C . ALA B 1 152 ? 0.576 28.547 10.891 1 91.06 152 ALA B C 1
ATOM 2763 O O . ALA B 1 152 ? 0.347 29.516 11.602 1 91.06 152 ALA B O 1
ATOM 2764 N N . ARG B 1 153 ? 1.557 27.828 11.031 1 89.94 153 ARG B N 1
ATOM 2765 C CA . ARG B 1 153 ? 2.502 28.047 12.117 1 89.94 153 ARG B CA 1
ATOM 2766 C C . ARG B 1 153 ? 3.344 29.297 11.867 1 89.94 153 ARG B C 1
ATOM 2768 O O . ARG B 1 153 ? 3.646 30.047 12.797 1 89.94 153 ARG B O 1
ATOM 2775 N N . ALA B 1 154 ? 3.658 29.469 10.68 1 89.62 154 ALA B N 1
ATOM 2776 C CA . ALA B 1 154 ? 4.438 30.656 10.305 1 89.62 154 ALA B CA 1
ATOM 2777 C C . ALA B 1 154 ? 3.623 31.922 10.492 1 89.62 154 ALA B C 1
ATOM 2779 O O . ALA B 1 154 ? 4.152 32.938 10.938 1 89.62 154 ALA B O 1
ATOM 2780 N N . GLN B 1 155 ? 2.451 31.922 10.227 1 85 155 GLN B N 1
ATOM 2781 C CA . GLN B 1 155 ? 1.569 33.062 10.383 1 85 155 GLN B CA 1
ATOM 2782 C C . GLN B 1 155 ? 1.369 33.406 11.859 1 85 155 GLN B C 1
ATOM 2784 O O . GLN B 1 155 ? 1.327 34.594 12.227 1 85 155 GLN B O 1
ATOM 2789 N N . LYS B 1 156 ? 1.266 32.562 12.672 1 80.5 156 LYS B N 1
ATOM 2790 C CA . LYS B 1 156 ? 1.118 32.781 14.109 1 80.5 156 LYS B CA 1
ATOM 2791 C C . LYS B 1 156 ? 2.385 33.375 14.711 1 80.5 156 LYS B C 1
ATOM 2793 O O . LYS B 1 156 ? 2.312 34.281 15.555 1 80.5 156 LYS B O 1
ATOM 2798 N N . ALA B 1 157 ? 3.439 32.875 14.266 1 79.56 157 ALA B N 1
ATOM 2799 C CA . ALA B 1 157 ? 4.707 33.406 14.766 1 79.56 157 ALA B CA 1
ATOM 2800 C C . ALA B 1 157 ? 4.914 34.844 14.352 1 79.56 157 ALA B C 1
ATOM 2802 O O . ALA B 1 157 ? 5.449 35.656 15.117 1 79.56 157 ALA B O 1
ATOM 2803 N N . GLY B 1 158 ? 4.461 35.125 13.242 1 75.5 158 GLY B N 1
ATOM 2804 C CA . GLY B 1 158 ? 4.559 36.5 12.781 1 75.5 158 GLY B CA 1
ATOM 2805 C C . GLY B 1 158 ? 3.652 37.469 13.539 1 75.5 158 GLY B C 1
ATOM 2806 O O . GLY B 1 158 ? 4.055 38.594 13.867 1 75.5 158 GLY B O 1
ATOM 2807 N N . THR B 1 159 ? 2.531 37.062 13.812 1 71.19 159 THR B N 1
ATOM 2808 C CA . THR B 1 159 ? 1.576 37.875 14.531 1 71.19 159 THR B CA 1
ATOM 2809 C C . THR B 1 159 ? 1.99 38.031 15.992 1 71.19 159 THR B C 1
ATOM 2811 O O . THR B 1 159 ? 1.868 39.125 16.562 1 71.19 159 THR B O 1
ATOM 2814 N N . SER B 1 160 ? 2.514 37.031 16.531 1 68.75 160 SER B N 1
ATOM 2815 C CA . SER B 1 160 ? 2.959 37.094 17.922 1 68.75 160 SER B CA 1
ATOM 2816 C C . SER B 1 160 ? 4.172 38 18.078 1 68.75 160 SER B C 1
ATOM 2818 O O . SER B 1 160 ? 4.277 38.75 19.047 1 68.75 160 SER B O 1
ATOM 2820 N N . GLY B 1 161 ? 5.016 37.969 17.062 1 64.81 161 GLY B N 1
ATOM 2821 C CA . GLY B 1 161 ? 6.156 38.875 17.047 1 64.81 161 GLY B CA 1
ATOM 2822 C C . GLY B 1 161 ? 5.762 40.312 16.891 1 64.81 161 GLY B C 1
ATOM 2823 O O . GLY B 1 161 ? 6.371 41.188 17.5 1 64.81 161 GLY B O 1
ATOM 2824 N N . MET B 1 162 ? 4.797 40.531 16.156 1 63.81 162 MET B N 1
ATOM 2825 C CA . MET B 1 162 ? 4.34 41.906 15.938 1 63.81 162 MET B CA 1
ATOM 2826 C C . MET B 1 162 ? 3.656 42.469 17.188 1 63.81 162 MET B C 1
ATOM 2828 O O . MET B 1 162 ? 3.832 43.625 17.531 1 63.81 162 MET B O 1
ATOM 2832 N N . ASN B 1 163 ? 2.975 41.656 17.875 1 63.44 163 ASN B N 1
ATOM 2833 C CA . ASN B 1 163 ? 2.303 42.094 19.094 1 63.44 163 ASN B CA 1
ATOM 2834 C C . ASN B 1 163 ? 3.303 42.438 20.188 1 63.44 163 ASN B C 1
ATOM 2836 O O . ASN B 1 163 ? 3.082 43.375 20.969 1 63.44 163 ASN B O 1
ATOM 2840 N N . ILE B 1 164 ? 4.27 41.719 20.203 1 62.03 164 ILE B N 1
ATOM 2841 C CA . ILE B 1 164 ? 5.305 42 21.188 1 62.03 164 ILE B CA 1
ATOM 2842 C C . ILE B 1 164 ? 5.957 43.344 20.859 1 62.03 164 ILE B C 1
ATOM 2844 O O . ILE B 1 164 ? 6.227 44.156 21.75 1 62.03 164 ILE B O 1
ATOM 2848 N N . LEU B 1 165 ? 6.094 43.656 19.625 1 61.38 165 LEU B N 1
ATOM 2849 C CA . LEU B 1 165 ? 6.719 44.906 19.219 1 61.38 165 LEU B CA 1
ATOM 2850 C C . LEU B 1 165 ? 5.777 46.094 19.469 1 61.38 165 LEU B C 1
ATOM 2852 O O . LEU B 1 165 ? 6.223 47.188 19.828 1 61.38 165 LEU B O 1
ATOM 2856 N N . MET B 1 166 ? 4.539 45.906 19.297 1 58.72 166 MET B N 1
ATOM 2857 C CA . MET B 1 166 ? 3.566 46.969 19.453 1 58.72 166 MET B CA 1
ATOM 2858 C C . MET B 1 166 ? 3.314 47.25 20.938 1 58.72 166 MET B C 1
ATOM 2860 O O . MET B 1 166 ? 2.871 48.344 21.297 1 58.72 166 MET B O 1
ATOM 2864 N N . ASN B 1 167 ? 3.471 46.25 21.641 1 55.69 167 ASN B N 1
ATOM 2865 C CA . ASN B 1 167 ? 3.275 46.469 23.078 1 55.69 167 ASN B CA 1
ATOM 2866 C C . ASN B 1 167 ? 4.492 47.125 23.719 1 55.69 167 ASN B C 1
ATOM 2868 O O . ASN B 1 167 ? 4.574 47.25 24.938 1 55.69 167 ASN B O 1
ATOM 2872 N N . VAL B 1 168 ? 5.484 47.312 22.969 1 55.56 168 VAL B N 1
ATOM 2873 C CA . VAL B 1 168 ? 6.582 48.125 23.453 1 55.56 168 VAL B CA 1
ATOM 2874 C C . VAL B 1 168 ? 6.199 49.594 23.391 1 55.56 168 VAL B C 1
ATOM 2876 O O . VAL B 1 168 ? 6.238 50.219 22.312 1 55.56 168 VAL B O 1
ATOM 2879 N N . SER B 1 169 ? 5.082 49.969 24.047 1 53.53 169 SER B N 1
ATOM 2880 C CA . SER B 1 169 ? 4.828 51.406 24.25 1 53.53 169 SER B CA 1
ATOM 2881 C C . SER B 1 169 ? 6.121 52.156 24.516 1 53.53 169 SER B C 1
ATOM 2883 O O . SER B 1 169 ? 6.945 51.719 25.328 1 53.53 169 SER B O 1
ATOM 2885 N N . PRO B 1 170 ? 6.516 53 23.656 1 52 170 PRO B N 1
ATOM 2886 C CA . PRO B 1 170 ? 7.637 53.844 24.094 1 52 170 PRO B CA 1
ATOM 2887 C C . PRO B 1 170 ? 7.434 54.406 25.484 1 52 170 PRO B C 1
ATOM 2889 O O . PRO B 1 170 ? 6.469 55.156 25.734 1 52 170 PRO B O 1
ATOM 2892 N N . LYS B 1 171 ? 7.516 53.75 26.516 1 48.91 171 LYS B N 1
ATOM 2893 C CA . LYS B 1 171 ? 7.684 54.469 27.781 1 48.91 171 LYS B CA 1
ATOM 2894 C C . LYS B 1 171 ? 8.609 55.688 27.625 1 48.91 171 LYS B C 1
ATOM 2896 O O . LYS B 1 171 ? 9.797 55.531 27.328 1 48.91 171 LYS B O 1
ATOM 2901 N N . LYS B 1 172 ? 8.023 56.75 27.109 1 48.84 172 LYS B N 1
ATOM 2902 C CA . LYS B 1 172 ? 8.672 58.031 27.375 1 48.84 172 LYS B CA 1
ATOM 2903 C C . LYS B 1 172 ? 9.062 58.156 28.844 1 48.84 172 LYS B C 1
ATOM 2905 O O . LYS B 1 172 ? 8.211 58.438 29.688 1 48.84 172 LYS B O 1
ATOM 2910 N N . GLY B 1 173 ? 9.805 57.281 29.438 1 45.03 173 GLY B N 1
ATOM 2911 C CA . GLY B 1 173 ? 10.469 57.688 30.672 1 45.03 173 GLY B CA 1
ATOM 2912 C C . GLY B 1 173 ? 11.078 59.062 30.594 1 45.03 173 GLY B C 1
ATOM 2913 O O . GLY B 1 173 ? 12.047 59.281 29.859 1 45.03 173 GLY B O 1
ATOM 2914 N N . GLN B 1 174 ? 10.258 60.094 30.625 1 44.53 174 GLN B N 1
ATOM 2915 C CA . GLN B 1 174 ? 10.719 61.438 31 1 44.53 174 GLN B CA 1
ATOM 2916 C C . GLN B 1 174 ? 11.617 61.375 32.25 1 44.53 174 GLN B C 1
ATOM 2918 O O . GLN B 1 174 ? 11.125 61.25 33.375 1 44.53 174 GLN B O 1
ATOM 2923 N N . ALA B 1 175 ? 12.703 60.719 32.156 1 47.28 175 ALA B N 1
ATOM 2924 C CA . ALA B 1 175 ? 13.727 60.906 33.188 1 47.28 175 ALA B CA 1
ATOM 2925 C C . ALA B 1 175 ? 13.914 62.406 33.5 1 47.28 175 ALA B C 1
ATOM 2927 O O . ALA B 1 175 ? 14.391 63.156 32.656 1 47.28 175 ALA B O 1
ATOM 2928 N N . LYS B 1 176 ? 13.055 63 34.312 1 44.91 176 LYS B N 1
ATOM 2929 C CA . LYS B 1 176 ? 13.43 64.25 34.969 1 44.91 176 LYS B CA 1
ATOM 2930 C C . LYS B 1 176 ? 14.852 64.188 35.531 1 44.91 176 LYS B C 1
ATOM 2932 O O . LYS B 1 176 ? 15.195 63.219 36.25 1 44.91 176 LYS B O 1
ATOM 2937 N N . ALA B 1 177 ? 15.805 64.812 34.906 1 49.41 177 ALA B N 1
ATOM 2938 C CA . ALA B 1 177 ? 17.172 65.125 35.344 1 49.41 177 ALA B CA 1
ATOM 2939 C C . ALA B 1 177 ? 17.203 65.562 36.781 1 49.41 177 ALA B C 1
ATOM 2941 O O . ALA B 1 177 ? 16.594 66.562 37.156 1 49.41 177 ALA B O 1
ATOM 2942 N N . ARG B 1 178 ? 17.25 64.625 37.719 1 47.69 178 ARG B N 1
ATOM 2943 C CA . ARG B 1 178 ? 17.531 65.125 39.062 1 47.69 178 ARG B CA 1
ATOM 2944 C C . ARG B 1 178 ? 18.766 66 39.094 1 47.69 178 ARG B C 1
ATOM 2946 O O . ARG B 1 178 ? 19.75 65.75 38.406 1 47.69 178 ARG B O 1
ATOM 2953 N N . PRO B 1 179 ? 18.703 67.312 39.531 1 51.72 179 PRO B N 1
ATOM 2954 C CA . PRO B 1 179 ? 19.859 68.188 39.688 1 51.72 179 PRO B CA 1
ATOM 2955 C C . PRO B 1 179 ? 21.031 67.5 40.375 1 51.72 179 PRO B C 1
ATOM 2957 O O . PRO B 1 179 ? 20.828 66.688 41.25 1 51.72 179 PRO B O 1
ATOM 2960 N N . LYS B 1 180 ? 22.172 67.312 39.719 1 45.53 180 LYS B N 1
ATOM 2961 C CA . LYS B 1 180 ? 23.469 66.875 40.219 1 45.53 180 LYS B CA 1
ATOM 2962 C C . LYS B 1 180 ? 23.75 67.375 41.625 1 45.53 180 LYS B C 1
ATOM 2964 O O . LYS B 1 180 ? 23.891 68.625 41.781 1 45.53 180 LYS B O 1
ATOM 2969 N N . LYS B 1 181 ? 23.094 66.938 42.625 1 40.88 181 LYS B N 1
ATOM 2970 C CA . LYS B 1 181 ? 23.641 67.438 43.906 1 40.88 181 LYS B CA 1
ATOM 2971 C C . LYS B 1 181 ? 25.109 67.062 44.031 1 40.88 181 LYS B C 1
ATOM 2973 O O . LYS B 1 181 ? 25.531 66 43.625 1 40.88 181 LYS B O 1
ATOM 2978 N N . THR B 1 182 ? 26.094 68 43.969 1 43.25 182 THR B N 1
ATOM 2979 C CA . THR B 1 182 ? 27.516 68.062 44.312 1 43.25 182 THR B CA 1
ATOM 2980 C C . THR B 1 182 ? 27.766 67.25 45.594 1 43.25 182 THR B C 1
ATOM 2982 O O . THR B 1 182 ? 27.344 67.625 46.688 1 43.25 182 THR B O 1
ATOM 2985 N N . GLY B 1 183 ? 27.312 65.938 45.625 1 35.41 183 GLY B N 1
ATOM 2986 C CA . GLY B 1 183 ? 27.469 65.125 46.844 1 35.41 183 GLY B CA 1
ATOM 2987 C C . GLY B 1 183 ? 28.891 65.062 47.344 1 35.41 183 GLY B C 1
ATOM 2988 O O . GLY B 1 183 ? 29.828 65 46.531 1 35.41 183 GLY B O 1
ATOM 2989 N N . MET B 1 184 ? 29.297 65.625 48.406 1 41.38 184 MET B N 1
ATOM 2990 C CA . MET B 1 184 ? 30.5 65.625 49.219 1 41.38 184 MET B CA 1
ATOM 2991 C C . MET B 1 184 ? 31.031 64.188 49.438 1 41.38 184 MET B C 1
ATOM 2993 O O . MET B 1 184 ? 30.266 63.281 49.562 1 41.38 184 MET B O 1
ATOM 2997 N N . SER B 1 185 ? 32.312 63.844 48.969 1 35.06 185 SER B N 1
ATOM 2998 C CA . SER B 1 185 ? 33.219 62.719 49.031 1 35.06 185 SER B CA 1
ATOM 2999 C C . SER B 1 185 ? 33.344 62.156 50.438 1 35.06 185 SER B C 1
ATOM 3001 O O . SER B 1 185 ? 33.875 62.844 51.312 1 35.06 185 SER B O 1
ATOM 3003 N N . VAL B 1 186 ? 32.344 61.5 50.969 1 34.25 186 VAL B N 1
ATOM 3004 C CA . VAL B 1 186 ? 32.438 61 52.344 1 34.25 186 VAL B CA 1
ATOM 3005 C C . VAL B 1 186 ? 33.594 60 52.469 1 34.25 186 VAL B C 1
ATOM 3007 O O . VAL B 1 186 ? 33.469 58.875 51.969 1 34.25 186 VAL B O 1
ATOM 3010 N N . VAL B 1 187 ? 34.875 60.25 52.156 1 36.84 187 VAL B N 1
ATOM 3011 C CA . VAL B 1 187 ? 36.031 59.375 52.375 1 36.84 187 VAL B CA 1
ATOM 3012 C C . VAL B 1 187 ? 36 58.812 53.781 1 36.84 187 VAL B C 1
ATOM 3014 O O . VAL B 1 187 ? 36.156 59.531 54.75 1 36.84 187 VAL B O 1
ATOM 3017 N N . ASN B 1 188 ? 35 58.094 54.219 1 31.48 188 ASN B N 1
ATOM 3018 C CA . ASN B 1 188 ? 35.094 57.562 55.594 1 31.48 188 ASN B CA 1
ATOM 3019 C C . ASN B 1 188 ? 36.219 56.562 55.75 1 31.48 188 ASN B C 1
ATOM 3021 O O . ASN B 1 188 ? 36.25 55.531 55.031 1 31.48 188 ASN B O 1
ATOM 3025 N N . PRO B 1 189 ? 37.469 56.844 56.25 1 33.16 189 PRO B N 1
ATOM 3026 C CA . PRO B 1 189 ? 38.719 56.156 56.5 1 33.16 189 PRO B CA 1
ATOM 3027 C C . PRO B 1 189 ? 38.562 54.938 57.406 1 33.16 189 PRO B C 1
ATOM 3029 O O . PRO B 1 189 ? 39.531 54.25 57.719 1 33.16 189 PRO B O 1
ATOM 3032 N N . THR B 1 190 ? 37.562 54.719 58.125 1 30.59 190 THR B N 1
ATOM 3033 C CA . THR B 1 190 ? 37.875 54.062 59.375 1 30.59 190 THR B CA 1
ATOM 3034 C C . THR B 1 190 ? 38.219 52.594 59.156 1 30.59 190 THR B C 1
ATOM 3036 O O . THR B 1 190 ? 37.344 51.812 58.75 1 30.59 190 THR B O 1
ATOM 3039 N N . SER B 1 191 ? 39.312 52.219 58.531 1 32.41 191 SER B N 1
ATOM 3040 C CA . SER B 1 191 ? 39.812 50.875 58.375 1 32.41 191 SER B CA 1
ATOM 3041 C C . SER B 1 191 ? 39.812 50.125 59.688 1 32.41 191 SER B C 1
ATOM 3043 O O . SER B 1 191 ? 40.5 50.5 60.625 1 32.41 191 SER B O 1
ATOM 3045 N N . ARG B 1 192 ? 38.719 49.438 60.125 1 33.94 192 ARG B N 1
ATOM 3046 C CA . ARG B 1 192 ? 38.625 48.656 61.344 1 33.94 192 ARG B CA 1
ATOM 3047 C C . ARG B 1 192 ? 39.625 47.531 61.406 1 33.94 192 ARG B C 1
ATOM 3049 O O . ARG B 1 192 ? 39.938 46.938 60.375 1 33.94 192 ARG B O 1
ATOM 3056 N N . LYS B 1 193 ? 40.406 47.406 62.5 1 36.5 193 LYS B N 1
ATOM 3057 C CA . LYS B 1 193 ? 41.406 46.531 63.125 1 36.5 193 LYS B CA 1
ATOM 3058 C C . LYS B 1 193 ? 40.906 45.094 63.219 1 36.5 193 LYS B C 1
ATOM 3060 O O . LYS B 1 193 ? 39.812 44.844 63.688 1 36.5 193 LYS B O 1
ATOM 3065 N N . ARG B 1 194 ? 41.406 44.219 62.344 1 35.56 194 ARG B N 1
ATOM 3066 C CA . ARG B 1 194 ? 41.188 42.781 62.281 1 35.56 194 ARG B CA 1
ATOM 3067 C C . ARG B 1 194 ? 41.562 42.125 63.594 1 35.56 194 ARG B C 1
ATOM 3069 O O . ARG B 1 194 ? 42.719 42.219 64.062 1 35.56 194 ARG B O 1
ATOM 3076 N N . LYS B 1 195 ? 40.719 42 64.562 1 33.16 195 LYS B N 1
ATOM 3077 C CA . LYS B 1 195 ? 41 41.281 65.75 1 33.16 195 LYS B CA 1
ATOM 3078 C C . LYS B 1 195 ? 41.406 39.844 65.5 1 33.16 195 LYS B C 1
ATOM 3080 O O . LYS B 1 195 ? 40.812 39.156 64.688 1 33.16 195 LYS B O 1
ATOM 3085 N N . ALA B 1 196 ? 42.656 39.438 65.75 1 40.41 196 ALA B N 1
ATOM 3086 C CA . ALA B 1 196 ? 43.219 38.094 65.75 1 40.41 196 ALA B CA 1
ATOM 3087 C C . ALA B 1 196 ? 42.375 37.188 66.688 1 40.41 196 ALA B C 1
ATOM 3089 O O . ALA B 1 196 ? 42 37.562 67.75 1 40.41 196 ALA B O 1
ATOM 3090 N N . ALA B 1 197 ? 41.688 36.156 66.188 1 34.72 197 ALA B N 1
ATOM 3091 C CA . ALA B 1 197 ? 40.812 35.156 66.812 1 34.72 197 ALA B CA 1
ATOM 3092 C C . ALA B 1 197 ? 41.594 34.312 67.75 1 34.72 197 ALA B C 1
ATOM 3094 O O . ALA B 1 197 ? 42.594 33.656 67.438 1 34.72 197 ALA B O 1
ATOM 3095 N N . THR B 1 198 ? 41.688 34.594 69 1 31.25 198 THR B N 1
ATOM 3096 C CA . THR B 1 198 ? 42.375 34 70.188 1 31.25 198 THR B CA 1
ATOM 3097 C C . THR B 1 198 ? 41.812 32.594 70.438 1 31.25 198 THR B C 1
ATOM 3099 O O . THR B 1 198 ? 42.531 31.703 70.875 1 31.25 198 THR B O 1
ATOM 3102 N N . GLY B 1 199 ? 40.438 32.188 70.312 1 30.56 199 GLY B N 1
ATOM 3103 C CA . GLY B 1 199 ? 39.906 31.641 71.562 1 30.56 199 GLY B CA 1
ATOM 3104 C C . GLY B 1 199 ? 40.312 30.203 71.812 1 30.56 199 GLY B C 1
ATOM 3105 O O . GLY B 1 199 ? 40.781 29.859 72.875 1 30.56 199 GLY B O 1
ATOM 3106 N N . VAL B 1 200 ? 39.781 29.062 71.188 1 41.28 200 VAL B N 1
ATOM 3107 C CA . VAL B 1 200 ? 39.094 28.094 72 1 41.28 200 VAL B CA 1
ATOM 3108 C C . VAL B 1 200 ? 40.094 27.031 72.5 1 41.28 200 VAL B C 1
ATOM 3110 O O . VAL B 1 200 ? 40.812 26.438 71.688 1 41.28 200 VAL B O 1
ATOM 3113 N N . ILE B 1 201 ? 40.469 26.906 73.75 1 38.44 201 ILE B N 1
ATOM 3114 C CA . ILE B 1 201 ? 41.312 26.047 74.562 1 38.44 201 ILE B CA 1
ATOM 3115 C C . ILE B 1 201 ? 40.656 24.688 74.75 1 38.44 201 ILE B C 1
ATOM 3117 O O . ILE B 1 201 ? 41.219 23.781 75.375 1 38.44 201 ILE B O 1
ATOM 3121 N N . TYR B 1 202 ? 39.875 23.953 73.875 1 38.09 202 TYR B N 1
ATOM 3122 C CA . TYR B 1 202 ? 39.344 22.75 74.438 1 38.09 202 TYR B CA 1
ATOM 3123 C C . TYR B 1 202 ? 40.406 21.703 74.688 1 38.09 202 TYR B C 1
ATOM 3125 O O . TYR B 1 202 ? 41.406 21.641 73.938 1 38.09 202 TYR B O 1
ATOM 3133 N N . ASP B 1 203 ? 40.375 20.672 75.688 1 40.19 203 ASP B N 1
ATOM 3134 C CA . ASP B 1 203 ? 41.156 19.5 76.125 1 40.19 203 ASP B CA 1
ATOM 3135 C C . ASP B 1 203 ? 41.281 18.484 75 1 40.19 203 ASP B C 1
ATOM 3137 O O . ASP B 1 203 ? 40.375 18.328 74.188 1 40.19 203 ASP B O 1
#

InterPro domains:
  IPR027873 Protein PAXX [PF15384] (22-203)
  IPR027873 Protein PAXX [PTHR28586] (20-202)
  IPR054134 Protein PAXX, N-terminal domain [cd22286] (21-115)

Foldseek 3Di:
DDPLLVLCVVLPQQWAKDWDDDPPAIKMWTWHADPVQRWIKIWIDSLQWIWIDTGDPVNLCVQCVVQVHRDSSVVSNQQVVQRVVVVWDWDDDVQKMWIWTDDPPRIGIDIIGIDDPVVRVVVSVVNVVVVVVVVVVVVVVVVVVVVVVVVVVVVVVVVVVVVVVVVVPPPPPPPPPDPPPPPDPPPVPPPPDDPDPPDDDDD/DDPLLVLCVVLPQQWAKDWDDDPPAIKMWTWHADPVQRWIKIWIDSLQWIWIDTGDPVNLCVQCVVQVHRDSSVVSNQQVVQSVVVVWDWDDDVQKMWIWTDDPPRIGIDIIGIDDPVVRVVVSVVNVVVVVVVVVVVVVVVVVVVVVVVVVVVVVVVVVVVVVVVVVPPPPPPPPPDPPPPPDPPPPPPPDDDPDDPDDPDD

Organism: Pomacea canaliculata (NCBI:txid400727)

Sequence (406 aa):
MSAVTNILKKCQVDSVHRSIENGRQKFLCFTRLEEADDSWVVVVTDGVDVWKNEYDEEALKAQCDLVSISQLDVFLTRFRSSFAAGELSVAIIGTKMTLTVGKSGSSINFNLFEAKAAEKRTELQTVIFRLAEQTLQLEEKLSVVQESLEKARAQKAGTSGMNILMNVSPKKGQAKARPKKTGMSVVNPTSRKRKAATGVIYDMSAVTNILKKCQVDSVHRSIENGRQKFLCFTRLEEADDSWVVVVTDGVDVWKNEYDEEALKAQCDLVSISQLDVFLTRFRSSFAAGELSVAIIGTKMTLTVGKSGSSINFNLFEAKAAEKRTELQTVIFRLAEQTLQLEEKLSVVQESLEKARAQKAGTSGMNILMNVSPKKGQAKARPKKTGMSVVNPTSRKRKAATGVIYD